Protein AF-A0A850SLR0-F1 (afdb_monomer)

Mean predicted aligned error: 10.79 Å

Nearest PDB structures (foldseek):
  5yli-assembly2_A  TM=8.114E-01  e=5.489E-19  Amphibacillus xylanus NBRC 15112
  5ylh-assembly2_B  TM=8.061E-01  e=3.651E-17  Amphibacillus xylanus NBRC 15112
  7dwa-assembly1_A  TM=7.789E-01  e=5.748E-17  Bacillus sp. N16-5
  7dv7-assembly1_A  TM=7.793E-01  e=2.814E-16  Bacillus sp. N16-5
  7dvj-assembly1_A  TM=7.516E-01  e=1.892E-16  Bacillus sp. N16-5

Sequence (450 aa):
MGKKLAVAIVAIVAIAGLVAVSKILGDMRAAQLEDENAQPAVEENAAGNDAAVSETAAIGDTVVSETKECPRPPPAAPFPPVAQVTKVADGDRVSLDVKGIEFPDVFGRLGGDDFDIDPDNPACFPAVMEHVLDGPSRVNANLVAIAPAVFYEQIRPTPKFAPWNNDLSLTDTGYYAKLVGAFKAEGFQVMHTEQVSPGFYGTPEDWAMLDTMKQDPAWWDAWFDEWEKWVVPRAALAEANDVDVFVLVSWTDSTFRPDIYPDYDTRWRDIIAKVREVYSGDVGVILSNTAQESFTFADAVDVVVIGSFSGYQLNIQADGKKVISNRNNPTLAELTEAYEITFDQSEGRFPASLPVYYAIGAVSADGQAGSEDVEVIPTIDPDFEEQALYYEALFAALEDETWVDGLIIQRMDWFDQYERSAEVYWDETRSSSPRSKPAESIMTFWYSVT

Foldseek 3Di:
DPVVVVVVVVVVVVVVVVVVVVVVVVVVVVVVVVVVVPDDDDDDDDDDDDDDDDDDDDDDDPPPDDPDQQAAFDFFDDDDADDDPDDDDDPQFAAFLFQAAEAAFQQACQVDSNQHCPVVSVNRVVSLLVLQLVLCVLLVGQAYEYEAEWEFPDPPPATAIDHPDCGSNVVPLVSVLVNLVSCVVVRHAYEYEYEYDHDPPQDPVNVVSNVVLLLAQVNLVRVLVNLLVPQQVVLLSCQVRVHQEYASYADCPSPLCCVRHVCSLVSVLVSLVSSVVRHPHFYEYEDELPCLVSDDVLVSGQAYEYEDEALPLQPADDPRHRLAPDLQDGALVSLLVSLLVSLVSVPPSHDLNRAYEYEYFHWQFGSSDDDLDLVCVVVTHGHLVVRLSNLLSNLNSCRPVNSHNYYYYYNADSHQDQDDPSPRSDRSSGGGHNRSTSNSSSSSVSNPPD

Secondary structure (DSSP, 8-state):
-HHHHHHHHHHHHHHHHHHHHHHHHHHHHHHHHHHHTTSPPP----------------------------PPPPPPPPPPPPS-------TT----SEEEEEEES--SGGG-TTS---TT-TTTHHHHHHHHHHHHHHTT-SEEEEE-EEEEEE-SSS-EEE-SSTTTTT--HHHHHHHHHHHHHTT-EEEEE-EEE--TT--HHHHHHHHHHTT-HHHHHHHHHHHHHHHHHHHHHHHHTT-SEEE--S-GGGT--TTT-TTHHHHHHHHHHHHHHH--SEEEEEEETTTGGG---GGG-SEEEEEE-TTGGGG-EETTEES-S-TTS--HHHHHHHHHHHHHHHTTSS-TTS-EEEEE---SBGGG---S-TTTGGGSPB-HHHHHHHHHHHHHHHTT-TT--EEEETT--SSS-S---TTSS--TTTSS--TTSHHHHHHHHHHH--

Solvent-accessible surface area (backbone atoms only — not comparable to full-atom values): 25172 Å² total; per-residue (Å²): 120,67,73,67,53,53,55,52,51,52,51,52,52,52,53,53,48,52,53,50,52,54,47,51,56,50,53,52,53,48,53,55,53,51,61,69,66,68,60,79,85,77,86,80,81,90,75,90,80,92,77,91,78,89,80,92,77,92,79,93,71,89,74,79,75,75,83,73,75,57,55,72,78,74,77,62,79,81,73,79,81,70,80,76,80,73,83,76,90,64,98,76,64,57,57,60,80,36,34,29,33,23,34,56,57,44,53,19,69,78,55,37,93,62,44,30,53,35,64,90,40,74,74,29,22,64,63,42,48,56,50,45,57,43,53,47,57,69,31,54,38,49,30,40,32,41,36,31,38,37,20,50,76,31,72,71,94,43,49,37,74,37,65,82,46,48,42,39,30,47,67,37,62,69,49,43,44,53,54,47,47,53,44,48,73,76,65,36,44,37,32,43,34,38,32,78,40,69,49,99,79,54,45,75,66,52,51,56,47,48,63,55,48,70,66,38,49,73,36,49,58,41,38,52,56,44,47,44,68,50,51,38,62,48,33,35,52,36,44,77,49,72,38,47,29,45,25,72,37,46,62,30,65,86,68,56,45,67,90,58,31,80,59,49,68,60,54,51,51,52,44,49,54,54,28,56,75,51,25,85,56,41,38,28,37,30,34,28,76,84,32,59,88,64,63,84,59,70,90,77,42,55,33,42,30,38,36,43,64,52,51,54,55,63,69,31,62,56,98,90,35,60,49,41,86,38,67,74,65,61,49,56,66,36,48,18,52,29,40,39,53,54,48,63,73,51,61,83,76,60,62,94,87,48,48,30,30,38,32,42,34,45,24,13,11,56,47,41,48,79,65,87,48,80,84,52,44,82,75,57,56,68,22,50,65,58,22,24,44,52,51,50,14,46,54,59,37,44,45,78,43,81,76,52,39,22,43,25,38,33,40,42,54,72,57,63,64,36,88,63,70,100,82,58,94,68,56,46,49,34,34,32,31,36,60,85,43,64,27,34,58,51,44,26,52,57,54,65,55,116

Structure (mmCIF, N/CA/C/O backbone):
data_AF-A0A850SLR0-F1
#
_entry.id   AF-A0A850SLR0-F1
#
loop_
_atom_site.group_PDB
_atom_site.id
_atom_site.type_symbol
_atom_site.label_atom_id
_atom_site.label_alt_id
_atom_site.label_comp_id
_atom_site.label_asym_id
_atom_site.label_entity_id
_atom_site.label_seq_id
_atom_site.pdbx_PDB_ins_code
_atom_site.Cartn_x
_atom_site.Cartn_y
_atom_site.Cartn_z
_atom_site.occupancy
_atom_site.B_iso_or_equiv
_atom_site.auth_seq_id
_atom_site.auth_comp_id
_atom_site.auth_asym_id
_atom_site.auth_atom_id
_atom_site.pdbx_PDB_model_num
ATOM 1 N N . MET A 1 1 ? -19.551 30.341 -34.750 1.00 50.34 1 MET A N 1
ATOM 2 C CA . MET A 1 1 ? -18.566 30.970 -33.840 1.00 50.34 1 MET A CA 1
ATOM 3 C C . MET A 1 1 ? -18.582 30.371 -32.423 1.00 50.34 1 MET A C 1
ATOM 5 O O . MET A 1 1 ? -17.516 30.268 -31.842 1.00 50.34 1 MET A O 1
ATOM 9 N N . GLY A 1 2 ? -19.718 29.879 -31.898 1.00 46.09 2 GLY A N 1
ATOM 10 C CA . GLY A 1 2 ? -19.823 29.380 -30.509 1.00 46.09 2 GLY A CA 1
ATOM 11 C C . GLY A 1 2 ? -19.025 28.117 -30.130 1.00 46.09 2 GLY A C 1
ATOM 12 O O . GLY A 1 2 ? -18.447 28.083 -29.054 1.00 46.09 2 GLY A O 1
ATOM 13 N N . LYS A 1 3 ? -18.905 27.101 -31.003 1.00 39.66 3 LYS A N 1
ATOM 14 C CA . LYS A 1 3 ? -18.194 25.848 -30.647 1.00 39.66 3 LYS A CA 1
ATOM 15 C C . LYS A 1 3 ? -16.677 26.009 -30.466 1.00 39.66 3 LYS A C 1
ATOM 17 O O . LYS A 1 3 ? -16.097 25.344 -29.623 1.00 39.66 3 LYS A O 1
ATOM 22 N N . LYS A 1 4 ? -16.036 26.913 -31.218 1.00 42.84 4 LYS A N 1
ATOM 23 C CA . LYS A 1 4 ? -14.588 27.170 -31.085 1.00 42.84 4 LYS A CA 1
ATOM 24 C C . LYS A 1 4 ? -14.244 27.965 -29.820 1.00 42.84 4 LYS A C 1
ATOM 26 O O . LYS A 1 4 ? -13.156 27.800 -29.291 1.00 42.84 4 LYS A O 1
ATOM 31 N N . LEU A 1 5 ? -15.175 28.787 -29.331 1.00 38.34 5 LEU A N 1
ATOM 32 C CA . LEU A 1 5 ? -14.997 29.547 -28.094 1.00 38.34 5 LEU A CA 1
ATOM 33 C C . LEU A 1 5 ? -15.166 28.652 -26.856 1.00 38.34 5 LEU A C 1
ATOM 35 O O . LEU A 1 5 ? -14.399 28.782 -25.914 1.00 38.34 5 LEU A O 1
ATOM 39 N N . ALA A 1 6 ? -16.101 27.696 -26.890 1.00 32.50 6 ALA A N 1
ATOM 40 C CA . ALA A 1 6 ? -16.288 26.730 -25.805 1.00 32.50 6 ALA A CA 1
ATOM 41 C C . ALA A 1 6 ? -15.062 25.816 -25.611 1.00 32.50 6 ALA A C 1
ATOM 43 O O . ALA A 1 6 ? -14.612 25.638 -24.487 1.00 32.50 6 ALA A O 1
ATOM 44 N N . VAL A 1 7 ? -14.464 25.316 -26.702 1.00 44.19 7 VAL A N 1
ATOM 45 C CA . VAL A 1 7 ? -13.234 24.499 -26.632 1.00 44.19 7 VAL A CA 1
ATOM 46 C C . VAL A 1 7 ? -12.045 25.311 -26.107 1.00 44.19 7 VAL A C 1
ATOM 48 O O . VAL A 1 7 ? -11.261 24.804 -25.313 1.00 44.19 7 VAL A O 1
ATOM 51 N N . ALA A 1 8 ? -11.932 26.588 -26.490 1.00 37.72 8 ALA A N 1
ATOM 52 C CA . ALA A 1 8 ? -10.875 27.462 -25.985 1.00 37.72 8 ALA A CA 1
ATOM 53 C C . ALA A 1 8 ? -11.025 27.763 -24.483 1.00 37.72 8 ALA A C 1
ATOM 55 O O . ALA A 1 8 ? -10.027 27.808 -23.775 1.00 37.72 8 ALA A O 1
ATOM 56 N N . ILE A 1 9 ? -12.254 27.930 -23.984 1.00 33.34 9 ILE A N 1
ATOM 57 C CA . ILE A 1 9 ? -12.509 28.172 -22.556 1.00 33.34 9 ILE A CA 1
ATOM 58 C C . ILE A 1 9 ? -12.202 26.920 -21.725 1.00 33.34 9 ILE A C 1
ATOM 60 O O . ILE A 1 9 ? -11.539 27.040 -20.702 1.00 33.34 9 ILE A O 1
ATOM 64 N N . VAL A 1 10 ? -12.596 25.726 -22.185 1.00 36.09 10 VAL A N 1
ATOM 65 C CA . VAL A 1 10 ? -12.273 24.461 -21.495 1.00 36.09 10 VAL A CA 1
ATOM 66 C C . VAL A 1 10 ? -10.759 24.229 -21.442 1.00 36.09 10 VAL A C 1
ATOM 68 O O . VAL A 1 10 ? -10.236 23.890 -20.387 1.00 36.09 10 VAL A O 1
ATOM 71 N N . ALA A 1 11 ? -10.035 24.502 -22.532 1.00 35.28 11 ALA A N 1
ATOM 72 C CA . ALA A 1 11 ? -8.576 24.389 -22.552 1.00 35.28 11 ALA A CA 1
ATOM 73 C C . ALA A 1 11 ? -7.887 25.394 -21.608 1.00 35.28 11 ALA A C 1
ATOM 75 O O . ALA A 1 11 ? -6.919 25.045 -20.943 1.00 35.28 11 ALA A O 1
ATOM 76 N N . ILE A 1 12 ? -8.391 26.630 -21.508 1.00 35.09 12 ILE A N 1
ATOM 77 C CA . ILE A 1 12 ? -7.842 27.646 -20.593 1.00 35.09 12 ILE A CA 1
ATOM 78 C C . ILE A 1 12 ? -8.094 27.268 -19.127 1.00 35.09 12 ILE A C 1
ATOM 80 O O . ILE A 1 12 ? -7.205 27.456 -18.301 1.00 35.09 12 ILE A O 1
ATOM 84 N N . VAL A 1 13 ? -9.267 26.712 -18.805 1.00 33.44 13 VAL A N 1
ATOM 85 C CA . VAL A 1 13 ? -9.584 26.236 -17.447 1.00 33.44 13 VAL A CA 1
ATOM 86 C C . VAL A 1 13 ? -8.719 25.027 -17.074 1.00 33.44 13 VAL A C 1
ATOM 88 O O . VAL A 1 13 ? -8.171 25.008 -15.978 1.00 33.44 13 VAL A O 1
ATOM 91 N N . ALA A 1 14 ? -8.506 24.082 -17.997 1.00 35.19 14 ALA A N 1
ATOM 92 C CA . ALA A 1 14 ? -7.626 22.933 -17.774 1.00 35.19 14 ALA A CA 1
ATOM 93 C C . ALA A 1 14 ? -6.159 23.350 -17.552 1.00 35.19 14 ALA A C 1
ATOM 95 O O . ALA A 1 14 ? -5.515 22.880 -16.620 1.00 35.19 14 ALA A O 1
ATOM 96 N N . ILE A 1 15 ? -5.644 24.294 -18.350 1.00 38.22 15 ILE A N 1
ATOM 97 C CA . ILE A 1 15 ? -4.280 24.824 -18.184 1.00 38.22 15 ILE A CA 1
ATOM 98 C C . ILE A 1 15 ? -4.143 25.588 -16.858 1.00 38.22 15 ILE A C 1
ATOM 100 O O . ILE A 1 15 ? -3.128 25.458 -16.180 1.00 38.22 15 ILE A O 1
ATOM 104 N N . ALA A 1 16 ? -5.155 26.365 -16.458 1.00 33.81 16 ALA A N 1
ATOM 105 C CA . ALA A 1 16 ? -5.143 27.067 -15.176 1.00 33.81 16 ALA A CA 1
ATOM 106 C C . ALA A 1 16 ? -5.183 26.099 -13.977 1.00 33.81 16 ALA A C 1
ATOM 108 O O . ALA A 1 16 ? -4.490 26.345 -12.991 1.00 33.81 16 ALA A O 1
ATOM 109 N N . GLY A 1 17 ? -5.930 24.993 -14.085 1.00 36.44 17 GLY A N 1
ATOM 110 C CA . GLY A 1 17 ? -5.936 23.907 -13.098 1.00 36.44 17 GLY A CA 1
ATOM 111 C C . GLY A 1 17 ? -4.571 23.225 -12.972 1.00 36.44 17 GLY A C 1
ATOM 112 O O . GLY A 1 17 ? -4.029 23.148 -11.875 1.00 36.44 17 GLY A O 1
ATOM 113 N N . LEU A 1 18 ? -3.951 22.853 -14.096 1.00 36.91 18 LEU A N 1
ATOM 114 C CA . LEU A 1 18 ? -2.609 22.248 -14.136 1.00 36.91 18 LEU A CA 1
ATOM 115 C C . LEU A 1 18 ? -1.522 23.149 -13.526 1.00 36.91 18 LEU A C 1
ATOM 117 O O . LEU A 1 18 ? -0.644 22.670 -12.811 1.00 36.91 18 LEU A O 1
ATOM 121 N N . VAL A 1 19 ? -1.589 24.465 -13.756 1.00 38.44 19 VAL A N 1
ATOM 122 C CA . VAL A 1 19 ? -0.656 25.431 -13.146 1.00 38.44 19 VAL A CA 1
ATOM 123 C C . VAL A 1 19 ? -0.883 25.558 -11.635 1.00 38.44 19 VAL A C 1
ATOM 125 O O . VAL A 1 19 ? 0.084 25.716 -10.891 1.00 38.44 19 VAL A O 1
ATOM 128 N N . ALA A 1 20 ? -2.130 25.471 -11.163 1.00 37.38 20 ALA A N 1
ATOM 129 C CA . ALA A 1 20 ? -2.441 25.499 -9.735 1.00 37.38 20 ALA A CA 1
ATOM 130 C C . ALA A 1 20 ? -1.949 24.230 -9.017 1.00 37.38 20 ALA A C 1
ATOM 132 O O . ALA A 1 20 ? -1.309 24.346 -7.976 1.00 37.38 20 ALA A O 1
ATOM 133 N N . VAL A 1 21 ? -2.154 23.048 -9.608 1.00 39.19 21 VAL A N 1
ATOM 134 C CA . VAL A 1 21 ? -1.664 21.764 -9.073 1.00 39.19 21 VAL A CA 1
ATOM 135 C C . VAL A 1 21 ? -0.134 21.719 -9.061 1.00 39.19 21 VAL A C 1
ATOM 137 O O . VAL A 1 21 ? 0.463 21.407 -8.035 1.00 39.19 21 VAL A O 1
ATOM 140 N N . SER A 1 22 ? 0.525 22.131 -10.151 1.00 40.56 22 SER A N 1
ATOM 141 C CA . SER A 1 22 ? 1.993 22.215 -10.209 1.00 40.56 22 SER A CA 1
ATOM 142 C C . SER A 1 22 ? 2.567 23.168 -9.155 1.00 40.56 22 SER A C 1
ATOM 144 O O . SER A 1 22 ? 3.625 22.889 -8.592 1.00 40.56 22 SER A O 1
ATOM 146 N N . LYS A 1 23 ? 1.867 24.270 -8.856 1.00 43.25 23 LYS A N 1
ATOM 147 C CA . LYS A 1 23 ? 2.263 25.197 -7.795 1.00 43.25 23 LYS A CA 1
ATOM 148 C C . LYS A 1 23 ? 2.086 24.586 -6.403 1.00 43.25 23 LYS A C 1
ATOM 150 O O . LYS A 1 23 ? 2.997 24.712 -5.600 1.00 43.25 23 LYS A O 1
ATOM 155 N N . ILE A 1 24 ? 0.974 23.899 -6.137 1.00 44.03 24 ILE A N 1
ATOM 156 C CA . ILE A 1 24 ? 0.732 23.218 -4.854 1.00 44.03 24 ILE A CA 1
ATOM 157 C C . ILE A 1 24 ? 1.795 22.141 -4.606 1.00 44.03 24 ILE A C 1
ATOM 159 O O . ILE A 1 24 ? 2.380 22.107 -3.530 1.00 44.03 24 ILE A O 1
ATOM 163 N N . LEU A 1 25 ? 2.120 21.327 -5.615 1.00 40.69 25 LEU A N 1
ATOM 164 C CA . LEU A 1 25 ? 3.187 20.323 -5.522 1.00 40.69 25 LEU A CA 1
ATOM 165 C C . LEU A 1 25 ? 4.572 20.962 -5.316 1.00 40.69 25 LEU A C 1
ATOM 167 O O . LEU A 1 25 ? 5.390 20.443 -4.558 1.00 40.69 25 LEU A O 1
ATOM 171 N N . GLY A 1 26 ? 4.831 22.109 -5.954 1.00 48.78 26 GLY A N 1
ATOM 172 C CA . GLY A 1 26 ? 6.043 22.899 -5.729 1.00 48.78 26 GLY A CA 1
ATOM 173 C C . GLY A 1 26 ? 6.134 23.462 -4.308 1.00 48.78 26 GLY A C 1
ATOM 174 O O . GLY A 1 26 ? 7.194 23.379 -3.695 1.00 48.78 26 GLY A O 1
ATOM 175 N N . ASP A 1 27 ? 5.025 23.975 -3.772 1.00 45.03 27 ASP A N 1
ATOM 176 C CA . ASP A 1 27 ? 4.935 24.527 -2.417 1.00 45.03 27 ASP A CA 1
ATOM 177 C C . ASP A 1 27 ? 5.043 23.409 -1.353 1.00 45.03 27 ASP A C 1
ATOM 179 O O . ASP A 1 27 ? 5.702 23.600 -0.334 1.00 45.03 27 ASP A O 1
ATOM 183 N N . MET A 1 28 ? 4.487 22.215 -1.608 1.00 42.91 28 MET A N 1
ATOM 184 C CA . MET A 1 28 ? 4.652 21.026 -0.753 1.00 42.91 28 MET A CA 1
ATOM 185 C C . MET A 1 28 ? 6.106 20.539 -0.724 1.00 42.91 28 MET A C 1
ATOM 187 O O . MET A 1 28 ? 6.648 20.291 0.350 1.00 42.91 28 MET A O 1
ATOM 191 N N . ARG A 1 29 ? 6.770 20.468 -1.886 1.00 43.47 29 ARG A N 1
ATOM 192 C CA . ARG A 1 29 ? 8.191 20.089 -1.977 1.00 43.47 29 ARG A CA 1
ATOM 193 C C . ARG A 1 29 ? 9.101 21.139 -1.334 1.00 43.47 29 ARG A C 1
ATOM 195 O O . ARG A 1 29 ? 10.090 20.783 -0.708 1.00 43.47 29 ARG A O 1
ATOM 202 N N . ALA A 1 30 ? 8.766 22.424 -1.456 1.00 40.19 30 ALA A N 1
ATOM 203 C CA . ALA A 1 30 ? 9.488 23.501 -0.781 1.00 40.19 30 ALA A CA 1
ATOM 204 C C . ALA A 1 30 ? 9.330 23.429 0.745 1.00 40.19 30 ALA A C 1
ATOM 206 O O . ALA A 1 30 ? 10.318 23.589 1.450 1.00 40.19 30 ALA A O 1
ATOM 207 N N . ALA A 1 31 ? 8.130 23.123 1.250 1.00 42.03 31 ALA A N 1
ATOM 208 C CA . ALA A 1 31 ? 7.896 22.931 2.681 1.00 42.03 31 ALA A CA 1
ATOM 209 C C . ALA A 1 31 ? 8.669 21.725 3.243 1.00 42.03 31 ALA A C 1
ATOM 211 O O . ALA A 1 31 ? 9.218 21.810 4.337 1.00 42.03 31 ALA A O 1
ATOM 212 N N . GLN A 1 32 ? 8.772 20.638 2.474 1.00 40.56 32 GLN A N 1
ATOM 213 C CA . GLN A 1 32 ? 9.564 19.460 2.838 1.00 40.56 32 GLN A CA 1
ATOM 214 C C . GLN A 1 32 ? 11.074 19.779 2.888 1.00 40.56 32 GLN A C 1
ATOM 216 O O . GLN A 1 32 ? 11.753 19.416 3.841 1.00 40.56 32 GLN A O 1
ATOM 221 N N . LEU A 1 33 ? 11.583 20.549 1.918 1.00 38.81 33 LEU A N 1
ATOM 222 C CA . LEU A 1 33 ? 12.983 21.000 1.882 1.00 38.81 33 LEU A CA 1
ATOM 223 C C . LEU A 1 33 ? 13.314 22.067 2.945 1.00 38.81 33 LEU A C 1
ATOM 225 O O . LEU A 1 33 ? 14.466 22.183 3.366 1.00 38.81 33 LEU A O 1
ATOM 229 N N . GLU A 1 34 ? 12.352 22.897 3.357 1.00 40.66 34 GLU A N 1
ATOM 230 C CA . GLU A 1 34 ? 12.546 23.873 4.440 1.00 40.66 34 GLU A CA 1
ATOM 231 C C . GLU A 1 34 ? 12.671 23.191 5.812 1.00 40.66 34 GLU A C 1
ATOM 233 O O . GLU A 1 34 ? 13.463 23.659 6.632 1.00 40.66 34 GLU A O 1
ATOM 238 N N . ASP A 1 35 ? 11.977 22.069 6.035 1.00 43.31 35 ASP A N 1
ATOM 239 C CA . ASP A 1 35 ? 12.108 21.254 7.255 1.00 43.31 35 ASP A CA 1
ATOM 240 C C . ASP A 1 35 ? 13.481 20.550 7.313 1.00 43.31 35 ASP A C 1
ATOM 242 O O . ASP A 1 35 ? 14.140 20.550 8.353 1.00 43.31 35 ASP A O 1
ATOM 246 N N . GLU A 1 36 ? 13.989 20.062 6.173 1.00 40.12 36 GLU A N 1
ATOM 247 C CA . GLU A 1 36 ? 15.339 19.474 6.066 1.00 40.12 36 GLU A CA 1
ATOM 248 C C . GLU A 1 36 ? 16.463 20.497 6.334 1.00 40.12 36 GLU A C 1
ATOM 250 O O . GLU A 1 36 ? 17.493 20.169 6.921 1.00 40.12 36 GLU A O 1
ATOM 255 N N . ASN A 1 37 ? 16.271 21.767 5.955 1.00 38.66 37 ASN A N 1
ATOM 256 C CA . ASN A 1 37 ? 17.276 22.825 6.136 1.00 38.66 37 ASN A CA 1
ATOM 257 C C . ASN A 1 37 ? 17.215 23.534 7.504 1.00 38.66 37 ASN A C 1
ATOM 259 O O . ASN A 1 37 ? 18.079 24.366 7.797 1.00 38.66 37 ASN A O 1
ATOM 263 N N . ALA A 1 38 ? 16.216 23.246 8.344 1.00 37.06 38 ALA A N 1
ATOM 264 C CA . ALA A 1 38 ? 16.070 23.851 9.671 1.00 37.06 38 ALA A CA 1
ATOM 265 C C . ALA A 1 38 ? 16.933 23.175 10.760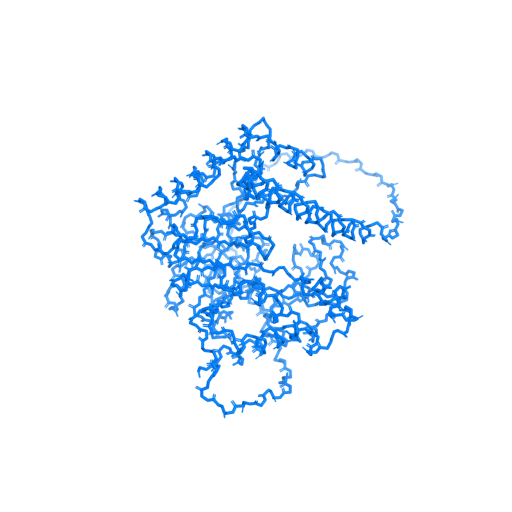 1.00 37.06 38 ALA A C 1
ATOM 267 O O . ALA A 1 38 ? 16.971 23.653 11.900 1.00 37.06 38 ALA A O 1
ATOM 268 N N . GLN A 1 39 ? 17.659 22.101 10.432 1.00 41.00 39 GLN A N 1
ATOM 269 C CA . GLN A 1 39 ? 18.542 21.409 11.371 1.00 41.00 39 GLN A CA 1
ATOM 270 C C . GLN A 1 39 ? 19.891 22.141 11.562 1.00 41.00 39 GLN A C 1
ATOM 272 O O . GLN A 1 39 ? 20.477 22.652 10.604 1.00 41.00 39 GLN A O 1
ATOM 277 N N . PRO A 1 40 ? 20.426 22.224 12.798 1.00 33.97 40 PRO A N 1
ATOM 278 C CA . PRO A 1 40 ? 21.722 22.845 13.045 1.00 33.97 40 PRO A CA 1
ATOM 279 C C . PRO A 1 40 ? 22.860 21.985 12.480 1.00 33.97 40 PRO A C 1
ATOM 281 O O . PRO A 1 40 ? 22.953 20.796 12.769 1.00 33.97 40 PRO A O 1
ATOM 284 N N . ALA A 1 41 ? 23.761 22.613 11.720 1.00 33.62 41 ALA A N 1
ATOM 285 C CA . ALA A 1 41 ? 24.962 21.975 11.189 1.00 33.62 41 ALA A CA 1
ATOM 286 C C . ALA A 1 41 ? 25.797 21.337 12.316 1.00 33.62 41 ALA A C 1
ATOM 288 O O . ALA A 1 41 ? 26.300 22.035 13.201 1.00 33.62 41 ALA A O 1
ATOM 289 N N . VAL A 1 42 ? 25.955 20.015 12.266 1.00 36.47 42 VAL A N 1
ATOM 290 C CA . VAL A 1 42 ? 26.867 19.268 13.135 1.00 36.47 42 VAL A CA 1
ATOM 291 C C . VAL A 1 42 ? 28.288 19.452 12.595 1.00 36.47 42 VAL A C 1
ATOM 293 O O . VAL A 1 42 ? 28.580 19.113 11.451 1.00 36.47 42 VAL A O 1
ATOM 296 N N . GLU A 1 43 ? 29.176 20.040 13.403 1.00 32.47 43 GLU A N 1
ATOM 297 C CA . GLU A 1 43 ? 30.603 20.171 13.080 1.00 32.47 43 GLU A CA 1
ATOM 298 C C . GLU A 1 43 ? 31.268 18.786 13.030 1.00 32.47 43 GLU A C 1
ATOM 300 O O . GLU A 1 43 ? 31.443 18.110 14.047 1.00 32.47 43 GLU A O 1
ATOM 305 N N . GLU A 1 44 ? 31.663 18.383 11.826 1.00 34.56 44 GLU A N 1
ATOM 306 C CA . GLU A 1 44 ? 32.363 17.136 11.535 1.00 34.56 44 GLU A CA 1
ATOM 307 C C . GLU A 1 44 ? 33.821 17.199 12.041 1.00 34.56 44 GLU A C 1
ATOM 309 O O . GLU A 1 44 ? 34.655 17.968 11.551 1.00 34.56 44 GLU A O 1
ATOM 314 N N . ASN A 1 45 ? 34.153 16.388 13.051 1.00 33.06 45 ASN A N 1
ATOM 315 C CA . ASN A 1 45 ? 35.524 16.232 13.539 1.00 33.06 45 ASN A CA 1
ATOM 316 C C . ASN A 1 45 ? 36.283 15.213 12.679 1.00 33.06 45 ASN A C 1
ATOM 318 O O . ASN A 1 45 ? 36.144 14.003 12.844 1.00 33.06 45 ASN A O 1
ATOM 322 N N . ALA A 1 46 ? 37.155 15.715 11.806 1.00 32.06 46 ALA A N 1
ATOM 323 C CA . ALA A 1 46 ? 38.094 14.907 11.041 1.00 32.06 46 ALA A CA 1
ATOM 324 C C . ALA A 1 46 ? 39.240 14.375 11.927 1.00 32.06 46 ALA A C 1
ATOM 326 O O . ALA A 1 46 ? 40.144 15.118 12.318 1.00 32.06 46 ALA A O 1
ATOM 327 N N . ALA A 1 47 ? 39.259 13.066 12.176 1.00 31.38 47 ALA A N 1
ATOM 328 C CA . ALA A 1 47 ? 40.457 12.341 12.592 1.00 31.38 47 ALA A CA 1
ATOM 329 C C . ALA A 1 47 ? 40.522 11.005 11.841 1.00 31.38 47 ALA A C 1
ATOM 331 O O . ALA A 1 47 ? 39.746 10.089 12.093 1.00 31.38 47 ALA A O 1
ATOM 332 N N . GLY A 1 48 ? 41.441 10.934 10.877 1.00 31.25 48 GLY A N 1
ATOM 333 C CA . GLY A 1 48 ? 41.643 9.770 10.025 1.00 31.25 48 GLY A CA 1
ATOM 334 C C . GLY A 1 48 ? 42.251 8.572 10.750 1.00 31.25 48 GLY A C 1
ATOM 335 O O . GLY A 1 48 ? 42.943 8.711 11.758 1.00 31.25 48 GLY A O 1
ATOM 336 N N . ASN A 1 49 ? 42.045 7.394 10.165 1.00 31.36 49 ASN A N 1
ATOM 337 C CA . ASN A 1 49 ? 42.892 6.236 10.403 1.00 31.36 49 ASN A CA 1
ATOM 338 C C . ASN A 1 49 ? 42.968 5.375 9.138 1.00 31.36 49 ASN A C 1
ATOM 340 O O . ASN A 1 49 ? 42.027 4.672 8.779 1.00 31.36 49 ASN A O 1
ATOM 344 N N . ASP A 1 50 ? 44.128 5.444 8.488 1.00 33.47 50 ASP A N 1
ATOM 345 C CA . ASP A 1 50 ? 44.616 4.452 7.537 1.00 33.47 50 ASP A CA 1
ATOM 346 C C . ASP A 1 50 ? 45.021 3.181 8.295 1.00 33.47 50 ASP A C 1
ATOM 348 O O . ASP A 1 50 ? 45.894 3.233 9.165 1.00 33.47 50 ASP A O 1
ATOM 352 N N . ALA A 1 51 ? 44.480 2.026 7.909 1.00 30.84 51 ALA A N 1
ATOM 353 C CA . ALA A 1 51 ? 45.170 0.747 8.067 1.00 30.84 51 ALA A CA 1
ATOM 354 C C . ALA A 1 51 ? 44.595 -0.305 7.109 1.00 30.84 51 ALA A C 1
ATOM 356 O O . ALA A 1 51 ? 43.563 -0.921 7.359 1.00 30.84 51 ALA A O 1
ATOM 357 N N . ALA A 1 52 ? 45.317 -0.538 6.015 1.00 34.34 52 ALA A N 1
ATOM 358 C CA . ALA A 1 52 ? 45.177 -1.732 5.197 1.00 34.34 52 ALA A CA 1
ATOM 359 C C . ALA A 1 52 ? 45.697 -2.959 5.964 1.00 34.34 52 ALA A C 1
ATOM 361 O O . ALA A 1 52 ? 46.828 -2.940 6.452 1.00 34.34 52 ALA A O 1
ATOM 362 N N . VAL A 1 53 ? 44.924 -4.047 5.993 1.00 31.36 53 VAL A N 1
ATOM 363 C CA . VAL A 1 53 ? 45.437 -5.385 6.315 1.00 31.36 53 VAL A CA 1
ATOM 364 C C . VAL A 1 53 ? 44.837 -6.392 5.341 1.00 31.36 53 VAL A C 1
ATOM 366 O O . VAL A 1 53 ? 43.642 -6.665 5.343 1.00 31.36 53 VAL A O 1
ATOM 369 N N . SER A 1 54 ? 45.705 -6.938 4.493 1.00 35.41 54 SER A N 1
ATOM 370 C CA . SER A 1 54 ? 45.485 -8.187 3.777 1.00 35.41 54 SER A CA 1
ATOM 371 C C . SER A 1 54 ? 45.836 -9.351 4.698 1.00 35.41 54 SER A C 1
ATOM 373 O O . SER A 1 54 ? 46.955 -9.368 5.207 1.00 35.41 54 SER A O 1
ATOM 375 N N . GLU A 1 55 ? 44.984 -10.366 4.816 1.00 31.67 55 GLU A N 1
ATOM 376 C CA . GLU A 1 55 ? 45.468 -11.724 5.079 1.00 31.67 55 GLU A CA 1
ATOM 377 C C . GLU A 1 55 ? 44.444 -12.785 4.656 1.00 31.67 55 GLU A C 1
ATOM 379 O O . GLU A 1 55 ? 43.348 -12.906 5.191 1.00 31.67 55 GLU A O 1
ATOM 384 N N . THR A 1 56 ? 44.833 -13.565 3.651 1.00 38.09 56 THR A N 1
ATOM 385 C CA . THR A 1 56 ? 44.264 -14.867 3.308 1.00 38.09 56 THR A CA 1
ATOM 386 C C . THR A 1 56 ? 44.742 -15.911 4.313 1.00 38.09 56 THR A C 1
ATOM 388 O O . THR A 1 56 ? 45.940 -16.195 4.361 1.00 38.09 56 THR A O 1
ATOM 391 N N . ALA A 1 57 ? 43.820 -16.562 5.021 1.00 31.17 57 ALA A N 1
ATOM 392 C CA . ALA A 1 57 ? 44.083 -17.827 5.699 1.00 31.17 57 ALA A CA 1
ATOM 393 C C . ALA A 1 57 ? 42.889 -18.774 5.529 1.00 31.17 57 ALA A C 1
ATOM 395 O O . ALA A 1 57 ? 41.755 -18.453 5.872 1.00 31.17 57 ALA A O 1
ATOM 396 N N . ALA A 1 58 ? 43.167 -19.948 4.964 1.00 40.69 58 ALA A N 1
ATOM 397 C CA . ALA A 1 58 ? 42.242 -21.065 4.889 1.00 40.69 58 ALA A CA 1
ATOM 398 C C . ALA A 1 58 ? 42.107 -21.714 6.273 1.00 40.69 58 ALA A C 1
ATOM 400 O O . ALA A 1 58 ? 43.118 -22.056 6.888 1.00 40.69 58 ALA A O 1
ATOM 401 N N . ILE A 1 59 ? 40.872 -21.934 6.726 1.00 34.16 59 ILE A N 1
ATOM 402 C CA . ILE A 1 59 ? 40.566 -22.744 7.907 1.00 34.16 59 ILE A CA 1
ATOM 403 C C . ILE A 1 59 ? 39.546 -23.796 7.482 1.00 34.16 59 ILE A C 1
ATOM 405 O O . ILE A 1 59 ? 38.398 -23.492 7.172 1.00 34.16 59 ILE A O 1
ATOM 409 N N . GLY A 1 60 ? 40.008 -25.042 7.425 1.00 42.50 60 GLY A N 1
ATOM 410 C CA . GLY A 1 60 ? 39.148 -26.209 7.470 1.00 42.50 60 GLY A CA 1
ATOM 411 C C . GLY A 1 60 ? 39.070 -26.662 8.916 1.00 42.50 60 GLY A C 1
ATOM 412 O O . GLY A 1 60 ? 40.006 -27.294 9.387 1.00 42.50 60 GLY A O 1
ATOM 413 N N . ASP A 1 61 ? 37.966 -26.345 9.582 1.00 34.34 61 ASP A N 1
ATOM 414 C CA . ASP A 1 61 ? 37.554 -26.976 10.828 1.00 34.34 61 ASP A CA 1
ATOM 415 C C . ASP A 1 61 ? 36.044 -27.199 10.764 1.00 34.34 61 ASP A C 1
ATOM 417 O O . ASP A 1 61 ? 35.258 -26.302 10.462 1.00 34.34 61 ASP A O 1
ATOM 421 N N . THR A 1 62 ? 35.642 -28.449 10.980 1.00 45.38 62 THR A N 1
ATOM 422 C CA . THR A 1 62 ? 34.239 -28.853 11.053 1.00 45.38 62 THR A CA 1
ATOM 423 C C . THR A 1 62 ? 33.700 -28.382 12.397 1.00 45.38 62 THR A C 1
ATOM 425 O O . THR A 1 62 ? 33.831 -29.075 13.404 1.00 45.38 62 THR A O 1
ATOM 428 N N . VAL A 1 63 ? 33.144 -27.172 12.421 1.00 37.53 63 VAL A N 1
ATOM 429 C CA . VAL A 1 63 ? 32.392 -26.668 13.569 1.00 37.53 63 VAL A CA 1
ATOM 430 C C . VAL A 1 63 ? 31.130 -27.515 13.684 1.00 37.53 63 VAL A C 1
ATOM 432 O O . VAL A 1 63 ? 30.283 -27.526 12.793 1.00 37.53 63 VAL A O 1
ATOM 435 N N . VAL A 1 64 ? 31.027 -28.269 14.774 1.00 38.12 64 VAL A N 1
ATOM 436 C CA . VAL A 1 64 ? 29.758 -28.849 15.205 1.00 38.12 64 VAL A CA 1
ATOM 437 C C . VAL A 1 64 ? 28.887 -27.660 15.592 1.00 38.12 64 VAL A C 1
ATOM 439 O O . VAL A 1 64 ? 29.145 -27.024 16.609 1.00 38.12 64 VAL A O 1
ATOM 442 N N . SER A 1 65 ? 27.932 -27.304 14.734 1.00 43.22 65 SER A N 1
ATOM 443 C CA . SER A 1 65 ? 26.995 -26.215 14.989 1.00 43.22 65 SER A CA 1
ATOM 444 C C . SER A 1 65 ? 26.184 -26.559 16.235 1.00 43.22 65 SER A C 1
ATOM 446 O O . SER A 1 65 ? 25.367 -27.485 16.210 1.00 43.22 65 SER A O 1
ATOM 448 N N . GLU A 1 66 ? 26.417 -25.841 17.331 1.00 52.50 66 GLU A N 1
ATOM 449 C CA . GLU A 1 66 ? 25.435 -25.771 18.406 1.00 52.50 66 GLU A CA 1
ATOM 450 C C . GLU A 1 66 ? 24.120 -25.301 17.778 1.00 52.50 66 GLU A C 1
ATOM 452 O O . GLU A 1 66 ? 24.094 -24.330 17.021 1.00 52.50 66 GLU A O 1
ATOM 457 N N . THR A 1 67 ? 23.036 -26.039 18.012 1.00 53.47 67 THR A N 1
ATOM 458 C CA . THR A 1 67 ? 21.697 -25.620 17.599 1.00 53.47 67 THR A CA 1
ATOM 459 C C . THR A 1 67 ? 21.362 -24.355 18.377 1.00 53.47 67 THR A C 1
ATOM 461 O O . THR A 1 67 ? 20.960 -24.443 19.537 1.00 53.47 67 THR A O 1
ATOM 464 N N . LYS A 1 68 ? 21.599 -23.189 17.767 1.00 62.53 68 LYS A N 1
ATOM 465 C CA . LYS A 1 68 ? 21.190 -21.889 18.296 1.00 62.53 68 LYS A CA 1
ATOM 466 C C . LYS A 1 68 ? 19.665 -21.940 18.426 1.00 62.53 68 LYS A C 1
ATOM 468 O O . LYS A 1 68 ? 18.968 -22.113 17.428 1.00 62.53 68 LYS A O 1
ATOM 473 N N . GLU A 1 69 ? 19.159 -21.939 19.659 1.00 67.94 69 GLU A N 1
ATOM 474 C CA . GLU A 1 69 ? 17.721 -21.813 19.900 1.00 67.94 69 GLU A CA 1
ATOM 475 C C . GLU A 1 69 ? 17.259 -20.503 19.269 1.00 67.94 69 GLU A C 1
ATOM 477 O O . GLU A 1 69 ? 17.922 -19.483 19.457 1.00 67.94 69 GLU A O 1
ATOM 482 N N . CYS A 1 70 ? 16.157 -20.532 18.515 1.00 65.75 70 CYS A N 1
ATOM 483 C CA . CYS A 1 70 ? 15.612 -19.302 17.962 1.00 65.75 70 CYS A CA 1
ATOM 484 C C . CYS A 1 70 ? 15.086 -18.449 19.123 1.00 65.75 70 CYS A C 1
ATOM 486 O O . CYS A 1 70 ? 14.160 -18.896 19.818 1.00 65.75 70 CYS A O 1
ATOM 488 N N . PRO A 1 71 ? 15.676 -17.278 19.400 1.00 63.16 71 PRO A N 1
ATOM 489 C CA . PRO A 1 71 ? 15.207 -16.441 20.485 1.00 63.16 71 PRO A CA 1
ATOM 490 C C . PRO A 1 71 ? 13.790 -15.981 20.153 1.00 63.16 71 PRO A C 1
ATOM 492 O O . PRO A 1 71 ? 13.519 -15.407 19.105 1.00 63.16 71 PRO A O 1
ATOM 495 N N . ARG A 1 72 ? 12.850 -16.287 21.046 1.00 60.81 72 ARG A N 1
ATOM 496 C CA . ARG A 1 72 ? 11.489 -15.773 20.911 1.00 60.81 72 ARG A CA 1
ATOM 497 C C . ARG A 1 72 ? 11.482 -14.314 21.352 1.00 60.81 72 ARG A C 1
ATOM 499 O O . ARG A 1 72 ? 12.051 -14.032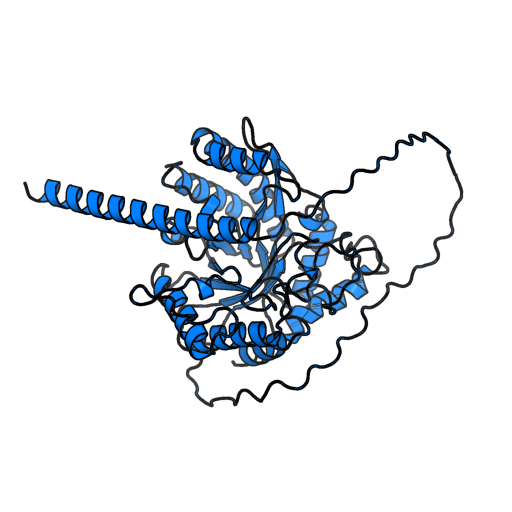 22.415 1.00 60.81 72 ARG A O 1
ATOM 506 N N . PRO A 1 73 ? 10.802 -13.416 20.624 1.00 54.69 73 PRO A N 1
ATOM 507 C CA . PRO A 1 73 ? 10.517 -12.092 21.145 1.00 54.69 73 PRO A CA 1
ATOM 508 C C . PRO A 1 73 ? 9.836 -12.235 22.515 1.00 54.69 73 PRO A C 1
ATOM 510 O O . PRO A 1 73 ? 8.930 -13.065 22.668 1.00 54.69 73 PRO A O 1
ATOM 513 N N . PRO A 1 74 ? 10.266 -11.488 23.543 1.00 55.81 74 PRO A N 1
ATOM 514 C CA . PRO A 1 74 ? 9.481 -11.348 24.757 1.00 55.81 74 PRO A CA 1
ATOM 515 C C . PRO A 1 74 ? 8.049 -10.924 24.398 1.00 55.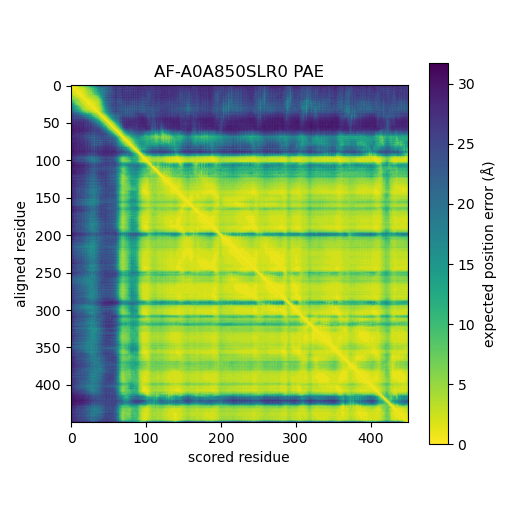81 74 PRO A C 1
ATOM 517 O O . PRO A 1 74 ? 7.903 -10.019 23.574 1.00 55.81 74 PRO A O 1
ATOM 520 N N . PRO A 1 75 ? 7.018 -11.541 25.003 1.00 55.78 75 PRO A N 1
ATOM 521 C CA . PRO A 1 75 ? 5.632 -11.182 24.725 1.00 55.78 75 PRO A CA 1
ATOM 522 C C . PRO A 1 75 ? 5.400 -9.705 25.044 1.00 55.78 75 PRO A C 1
ATOM 524 O O . PRO A 1 75 ? 5.896 -9.220 26.070 1.00 55.78 75 PRO A O 1
ATOM 527 N N . ALA A 1 76 ? 4.640 -9.005 24.199 1.00 52.44 76 ALA A N 1
ATOM 528 C CA . ALA A 1 76 ? 4.268 -7.622 24.461 1.00 52.44 76 ALA A CA 1
ATOM 529 C C . ALA A 1 76 ? 3.633 -7.464 25.852 1.00 52.44 76 ALA A C 1
ATOM 531 O O . ALA A 1 76 ? 2.820 -8.279 26.308 1.00 52.44 76 ALA A O 1
ATOM 532 N N . ALA A 1 77 ? 4.005 -6.386 26.544 1.00 56.00 77 ALA A N 1
ATOM 533 C CA . ALA A 1 77 ? 3.309 -5.996 27.758 1.00 56.00 77 ALA A CA 1
ATOM 534 C C . ALA A 1 77 ? 1.880 -5.565 27.379 1.00 56.00 77 ALA A C 1
ATOM 536 O O . ALA A 1 77 ? 1.716 -4.771 26.453 1.00 56.00 77 ALA A O 1
ATOM 537 N N . PRO A 1 78 ? 0.835 -6.058 28.067 1.00 53.44 78 PRO A N 1
ATOM 538 C CA . PRO A 1 78 ? -0.528 -5.650 27.764 1.00 53.44 78 PRO A CA 1
ATOM 539 C C . PRO A 1 78 ? -0.690 -4.149 28.016 1.00 53.44 78 PRO A C 1
ATOM 541 O O . PRO A 1 78 ? -0.360 -3.658 29.101 1.00 53.44 78 PRO A O 1
ATOM 544 N N . PHE A 1 79 ? -1.233 -3.430 27.035 1.00 48.75 79 PHE A N 1
ATOM 545 C CA . PHE A 1 79 ? -1.603 -2.031 27.216 1.00 48.75 79 PHE A CA 1
ATOM 546 C C . PHE A 1 79 ? -2.765 -1.919 28.207 1.00 48.75 79 PHE A C 1
ATOM 548 O O . PHE A 1 79 ? -3.628 -2.807 28.267 1.00 48.75 79 PHE A O 1
ATOM 555 N N . PRO A 1 80 ? -2.818 -0.840 29.009 1.00 47.78 80 PRO A N 1
ATOM 556 C CA . PRO A 1 80 ? -4.040 -0.522 29.725 1.00 47.78 80 PRO A CA 1
ATOM 557 C C . PRO A 1 80 ? -5.183 -0.410 28.703 1.00 47.78 80 PRO A C 1
ATOM 559 O O . PRO A 1 80 ? -4.967 0.121 27.614 1.00 47.78 80 PRO A O 1
ATOM 562 N N . PRO A 1 81 ? -6.388 -0.914 29.015 1.00 46.44 81 PRO A N 1
ATOM 563 C CA . PRO A 1 81 ? -7.513 -0.793 28.102 1.00 46.44 81 PRO A CA 1
ATOM 564 C C . PRO A 1 81 ? -7.735 0.687 27.783 1.00 46.44 81 PRO A C 1
ATOM 566 O O . PRO A 1 81 ? -7.947 1.486 28.702 1.00 46.44 81 PRO A O 1
ATOM 569 N N . VAL A 1 82 ? -7.684 1.036 26.494 1.00 43.38 82 VAL A N 1
ATOM 570 C CA . VAL A 1 82 ? -8.111 2.350 26.004 1.00 43.38 82 VAL A CA 1
ATOM 571 C C . VAL A 1 82 ? -9.533 2.586 26.520 1.00 43.38 82 VAL A C 1
ATOM 573 O O . VAL A 1 82 ? -10.331 1.643 26.607 1.00 43.38 82 VAL A O 1
ATOM 576 N N . ALA A 1 83 ? -9.830 3.815 26.958 1.00 44.53 83 ALA A N 1
ATOM 577 C CA . ALA A 1 83 ? -11.144 4.170 27.486 1.00 44.53 83 ALA A CA 1
ATOM 578 C C . ALA A 1 83 ? -12.228 3.628 26.544 1.00 44.53 83 ALA A C 1
ATOM 580 O O . ALA A 1 83 ? -12.183 3.892 25.348 1.00 44.53 83 ALA A O 1
ATOM 581 N N . GLN A 1 84 ? -13.139 2.806 27.081 1.00 38.81 84 GLN A N 1
ATOM 582 C CA . GLN A 1 84 ? -14.048 2.001 26.267 1.00 38.81 84 GLN A CA 1
ATOM 583 C C . GLN A 1 84 ? -14.777 2.868 25.239 1.00 38.81 84 GLN A C 1
ATOM 585 O O . GLN A 1 84 ? -15.652 3.656 25.608 1.00 38.81 84 GLN A O 1
ATOM 590 N N . VAL A 1 85 ? -14.447 2.666 23.961 1.00 43.25 85 VAL A N 1
ATOM 591 C CA . VAL A 1 85 ? -15.273 3.114 22.845 1.00 43.25 85 VAL A CA 1
ATOM 592 C C . VAL A 1 85 ? -16.624 2.438 23.048 1.00 43.25 85 VAL A C 1
ATOM 594 O O . VAL A 1 85 ? -16.756 1.210 23.043 1.00 43.25 85 VAL A O 1
ATOM 597 N N . THR A 1 86 ? -17.628 3.233 23.406 1.00 43.09 86 THR A N 1
ATOM 598 C CA . THR A 1 86 ? -18.942 2.696 23.746 1.00 43.09 86 THR A CA 1
ATOM 599 C C . THR A 1 86 ? -19.615 2.297 22.447 1.00 43.09 86 THR A C 1
ATOM 601 O O . THR A 1 86 ? -19.826 3.123 21.569 1.00 43.09 86 THR A O 1
ATOM 604 N N . LYS A 1 87 ? -19.936 1.006 22.321 1.00 40.91 87 LYS A N 1
ATOM 605 C CA . LYS A 1 87 ? -20.649 0.447 21.173 1.00 40.91 87 LYS A CA 1
ATOM 606 C C . LYS A 1 87 ? -21.969 1.207 20.988 1.00 40.91 87 LYS A C 1
ATOM 608 O O . LYS A 1 87 ? -22.892 1.022 21.785 1.00 40.91 87 LYS A O 1
ATOM 613 N N . VAL A 1 88 ? -22.052 2.070 19.976 1.00 46.59 88 VAL A N 1
ATOM 614 C CA . VAL A 1 88 ? -23.324 2.666 19.562 1.00 46.59 88 VAL A CA 1
ATOM 615 C C . VAL A 1 88 ? -24.110 1.545 18.893 1.00 46.59 88 VAL A C 1
ATOM 617 O O . VAL A 1 88 ? -23.627 0.884 17.978 1.00 46.59 88 VAL A O 1
ATOM 620 N N . ALA A 1 89 ? -25.272 1.229 19.452 1.00 40.38 89 ALA A N 1
ATOM 621 C CA . ALA A 1 89 ? -26.143 0.199 18.917 1.00 40.38 89 ALA A CA 1
ATOM 622 C C . ALA A 1 89 ? -26.986 0.816 17.799 1.00 40.38 89 ALA A C 1
ATOM 624 O O . ALA A 1 89 ? -28.043 1.355 18.100 1.00 40.38 89 ALA A O 1
ATOM 625 N N . ASP A 1 90 ? -26.532 0.732 16.549 1.00 47.97 90 ASP A N 1
ATOM 626 C CA . ASP A 1 90 ? -27.389 0.964 15.385 1.00 47.97 90 ASP A CA 1
ATOM 627 C C . ASP A 1 90 ? -26.977 0.082 14.201 1.00 47.97 90 ASP A C 1
ATOM 629 O O . ASP A 1 90 ? -25.803 -0.223 14.002 1.00 47.97 90 ASP A O 1
ATOM 633 N N . GLY A 1 91 ? -27.985 -0.402 13.473 1.00 54.50 91 GLY A N 1
ATOM 634 C CA . GLY A 1 91 ? -27.876 -1.420 12.422 1.00 54.50 91 GLY A CA 1
ATOM 635 C C . GLY A 1 91 ? -27.468 -0.895 11.046 1.00 54.50 91 GLY A C 1
ATOM 636 O O . GLY A 1 91 ? -27.710 -1.598 10.071 1.00 54.50 91 GLY A O 1
ATOM 637 N N . ASP A 1 92 ? -26.878 0.301 10.987 1.00 58.12 92 ASP A N 1
ATOM 638 C CA . ASP A 1 92 ? -26.542 1.012 9.745 1.00 58.12 92 ASP A CA 1
ATOM 639 C C . ASP A 1 92 ? -25.023 1.226 9.562 1.00 58.12 92 ASP A C 1
ATOM 641 O O . ASP A 1 92 ? -24.611 1.969 8.680 1.00 58.12 92 ASP A O 1
ATOM 645 N N . ARG A 1 93 ? -24.173 0.584 10.377 1.00 62.09 93 ARG A N 1
ATOM 646 C CA . ARG A 1 93 ? -22.711 0.736 10.268 1.00 62.09 93 ARG A CA 1
ATOM 647 C C . ARG A 1 93 ? -22.163 0.087 8.999 1.00 62.09 93 ARG A C 1
ATOM 649 O O . ARG A 1 93 ? -22.541 -1.040 8.679 1.00 62.09 93 ARG A O 1
ATOM 656 N N . VAL A 1 94 ? -21.222 0.764 8.336 1.00 64.94 94 VAL A N 1
ATOM 657 C CA . VAL A 1 94 ? -20.438 0.201 7.228 1.00 64.94 94 VAL A CA 1
ATOM 658 C C . VAL A 1 94 ? -19.694 -1.042 7.722 1.00 64.94 94 VAL A C 1
ATOM 660 O O . VAL A 1 94 ? -18.830 -0.972 8.598 1.00 64.94 94 VAL A O 1
ATOM 663 N N . SER A 1 95 ? -20.047 -2.199 7.165 1.00 72.31 95 SER A N 1
ATOM 664 C CA . SER A 1 95 ? -19.232 -3.404 7.283 1.00 72.31 95 SER A CA 1
ATOM 665 C C . SER A 1 95 ? -18.180 -3.344 6.189 1.00 72.31 95 SER A C 1
ATOM 667 O O . SER A 1 95 ? -18.521 -3.418 5.013 1.00 72.31 95 SER A O 1
ATOM 669 N N . LEU A 1 96 ? -16.910 -3.241 6.574 1.00 84.69 96 LEU A N 1
ATOM 670 C CA . LEU A 1 96 ? -15.806 -3.423 5.637 1.00 84.69 96 LEU A CA 1
ATOM 671 C C . LEU A 1 96 ? -15.749 -4.887 5.203 1.00 84.69 96 LEU A C 1
ATOM 673 O O . LEU A 1 96 ? -15.554 -5.772 6.046 1.00 84.69 96 LEU A O 1
ATOM 677 N N . ASP A 1 97 ? -15.885 -5.128 3.902 1.00 89.31 97 ASP A N 1
ATOM 678 C CA . ASP A 1 97 ? -15.709 -6.457 3.318 1.00 89.31 97 ASP A CA 1
ATOM 679 C C . ASP A 1 97 ? -14.235 -6.868 3.387 1.00 89.31 97 ASP A C 1
ATOM 681 O O . ASP A 1 97 ? -13.919 -8.020 3.699 1.00 89.31 97 ASP A O 1
ATOM 685 N N . VAL A 1 98 ? -13.326 -5.906 3.195 1.00 95.25 98 VAL A N 1
ATOM 686 C CA . VAL A 1 98 ? -11.879 -6.103 3.331 1.00 95.25 98 VAL A CA 1
ATOM 687 C C . VAL A 1 98 ? -11.328 -5.367 4.551 1.00 95.25 98 VAL A C 1
ATOM 689 O O . VAL A 1 98 ? -11.346 -4.142 4.656 1.00 95.25 98 VAL A O 1
ATOM 692 N N . LYS A 1 99 ? -10.772 -6.155 5.469 1.00 96.44 99 LYS A N 1
ATOM 693 C CA . LYS A 1 99 ? -10.072 -5.733 6.683 1.00 96.44 99 LYS A CA 1
ATOM 694 C C . LYS A 1 99 ? -8.625 -6.160 6.521 1.00 96.44 99 LYS A C 1
ATOM 696 O O . LYS A 1 99 ? -8.251 -7.282 6.861 1.00 96.44 99 LYS A O 1
ATOM 701 N N . GLY A 1 100 ? -7.850 -5.302 5.881 1.00 96.50 100 GLY A N 1
ATOM 702 C CA . GLY A 1 100 ? -6.498 -5.591 5.450 1.00 96.50 100 GLY A CA 1
ATOM 703 C C . GLY A 1 100 ? -5.439 -5.095 6.421 1.00 96.50 100 GLY A C 1
ATOM 704 O O . GLY A 1 100 ? -5.580 -4.064 7.075 1.00 96.50 100 GLY A O 1
ATOM 705 N N . ILE A 1 101 ? -4.314 -5.790 6.434 1.00 95.75 101 ILE A N 1
ATOM 706 C CA . ILE A 1 101 ? -3.047 -5.238 6.909 1.00 95.75 101 ILE A CA 1
ATOM 707 C C . ILE A 1 101 ? -2.000 -5.404 5.817 1.00 95.75 101 ILE A C 1
ATOM 709 O O . ILE A 1 101 ? -2.057 -6.357 5.043 1.00 95.75 101 ILE A O 1
ATOM 713 N N . GLU A 1 102 ? -1.042 -4.495 5.751 1.00 94.00 102 GLU A N 1
ATOM 714 C CA . GLU A 1 102 ? 0.086 -4.589 4.833 1.00 94.00 102 GLU A CA 1
ATOM 715 C C . GLU A 1 102 ? 1.372 -4.796 5.619 1.00 94.00 102 GLU A C 1
ATOM 717 O O . GLU A 1 102 ? 1.703 -4.007 6.506 1.00 94.00 102 GLU A O 1
ATOM 722 N N . PHE A 1 103 ? 2.114 -5.834 5.249 1.00 89.69 103 PHE A N 1
ATOM 723 C CA . PHE A 1 103 ? 3.501 -6.001 5.636 1.00 89.69 103 PHE A CA 1
ATOM 724 C C . PHE A 1 103 ? 4.403 -5.417 4.537 1.00 89.69 103 PHE A C 1
ATOM 726 O O . PHE A 1 103 ? 4.627 -6.072 3.507 1.00 89.69 103 PHE A O 1
ATOM 733 N N . PRO A 1 104 ? 4.916 -4.189 4.718 1.00 77.12 104 PRO A N 1
ATOM 734 C CA . PRO A 1 104 ? 5.922 -3.627 3.844 1.00 77.12 104 PRO A CA 1
ATOM 735 C C . PRO A 1 104 ? 7.201 -4.431 4.021 1.00 77.12 104 PRO A C 1
ATOM 737 O O . PRO A 1 104 ? 7.443 -5.003 5.088 1.00 77.12 104 PRO A O 1
ATOM 740 N N . ASP A 1 105 ? 8.009 -4.439 2.967 1.00 72.06 105 ASP A N 1
ATOM 741 C CA . ASP A 1 105 ? 9.412 -4.824 3.021 1.00 72.06 105 ASP A CA 1
ATOM 742 C C . ASP A 1 105 ? 9.645 -6.148 3.752 1.00 72.06 105 ASP A C 1
ATOM 744 O O . ASP A 1 105 ? 9.974 -6.207 4.931 1.00 72.06 105 ASP A O 1
ATOM 748 N N . VAL A 1 106 ? 9.444 -7.260 3.050 1.00 67.38 106 VAL A N 1
ATOM 749 C CA . VAL A 1 106 ? 9.523 -8.576 3.681 1.00 67.38 106 VAL A CA 1
ATOM 750 C C . VAL A 1 106 ? 10.965 -8.886 4.114 1.00 67.38 106 VAL A C 1
ATOM 752 O O . VAL A 1 106 ? 11.824 -9.258 3.312 1.00 67.38 106 VAL A O 1
ATOM 755 N N . PHE A 1 107 ? 11.233 -8.716 5.410 1.00 65.62 107 PHE A N 1
ATOM 756 C CA . PHE A 1 107 ? 12.568 -8.802 5.995 1.00 65.62 107 PHE A CA 1
ATOM 757 C C . PHE A 1 107 ? 12.986 -10.254 6.225 1.00 65.62 107 PHE A C 1
ATOM 759 O O . PHE A 1 107 ? 12.903 -10.710 7.352 1.00 65.62 107 PHE A O 1
ATOM 766 N N . GLY A 1 108 ? 13.452 -10.957 5.183 1.00 63.34 108 GLY A N 1
ATOM 767 C CA . GLY A 1 108 ? 14.090 -12.288 5.267 1.00 63.34 108 GLY A CA 1
ATOM 768 C C . GLY A 1 108 ? 15.196 -12.359 6.328 1.00 63.34 108 GLY A C 1
ATOM 769 O O . GLY A 1 108 ? 14.947 -12.513 7.520 1.00 63.34 108 GLY A O 1
ATOM 770 N N . ARG A 1 109 ? 16.442 -12.170 5.885 1.00 62.44 109 ARG A N 1
ATOM 771 C CA . ARG A 1 109 ? 17.631 -12.170 6.765 1.00 62.44 109 ARG A CA 1
ATOM 772 C C . ARG A 1 109 ? 17.925 -10.826 7.436 1.00 62.44 109 ARG A C 1
ATOM 774 O O . ARG A 1 109 ? 18.859 -10.704 8.226 1.00 62.44 109 ARG A O 1
ATOM 781 N N . LEU A 1 110 ? 17.174 -9.786 7.078 1.00 56.22 110 LEU A N 1
ATOM 782 C CA . LEU A 1 110 ? 17.424 -8.407 7.514 1.00 56.22 110 LEU A CA 1
ATOM 783 C C . LEU A 1 110 ? 17.001 -8.144 8.968 1.00 56.22 110 LEU A C 1
ATOM 785 O O . LEU A 1 110 ? 17.460 -7.168 9.554 1.00 56.22 110 LEU A O 1
ATOM 789 N N . GLY A 1 111 ? 16.176 -9.015 9.562 1.00 58.47 111 GLY A N 1
ATOM 790 C CA . GLY A 1 111 ? 15.788 -8.938 10.975 1.00 58.47 111 GLY A CA 1
ATOM 791 C C . GLY A 1 111 ? 16.906 -9.289 11.965 1.00 58.47 111 GLY A C 1
ATOM 792 O O . GLY A 1 111 ? 16.723 -9.130 13.171 1.00 58.47 111 GLY A O 1
ATOM 793 N N . GLY A 1 112 ? 18.066 -9.734 11.464 1.00 64.56 112 GLY A N 1
ATOM 794 C CA . GLY A 1 112 ? 19.172 -10.255 12.263 1.00 64.56 112 GLY A CA 1
ATOM 795 C C . GLY A 1 112 ? 18.971 -11.721 12.655 1.00 64.56 112 GLY A C 1
ATOM 796 O O . GLY A 1 112 ? 17.904 -12.296 12.459 1.00 64.56 112 GLY A O 1
ATOM 797 N N . ASP A 1 113 ? 20.008 -12.333 13.234 1.00 63.88 113 ASP A N 1
ATOM 798 C CA . ASP A 1 113 ? 20.010 -13.758 13.611 1.00 63.88 113 ASP A CA 1
ATOM 799 C C . ASP A 1 113 ? 18.853 -14.166 14.539 1.00 63.88 113 ASP A C 1
ATOM 801 O O . ASP A 1 113 ? 18.495 -15.342 14.615 1.00 63.88 113 ASP A O 1
ATOM 805 N N . ASP A 1 114 ? 18.331 -13.204 15.296 1.00 58.50 114 ASP A N 1
ATOM 806 C CA . ASP A 1 114 ? 17.321 -13.423 16.323 1.00 58.50 114 ASP A CA 1
ATOM 807 C C . ASP A 1 114 ? 15.893 -13.411 15.750 1.00 58.50 114 ASP A C 1
ATOM 809 O O . ASP A 1 114 ? 14.949 -13.819 16.424 1.00 58.50 114 ASP A O 1
ATOM 813 N N . PHE A 1 115 ? 15.727 -12.974 14.499 1.00 63.69 115 PHE A N 1
ATOM 814 C CA . PHE A 1 115 ? 14.439 -12.908 13.821 1.00 63.69 115 PHE A CA 1
ATOM 815 C C . PHE A 1 115 ? 14.631 -13.059 12.308 1.00 63.69 115 PHE A C 1
ATOM 817 O O . PHE A 1 115 ? 14.353 -12.165 11.509 1.00 63.69 115 PHE A O 1
ATOM 824 N N . ASP A 1 116 ? 15.169 -14.218 11.939 1.00 67.56 116 ASP A N 1
ATOM 825 C CA . ASP A 1 116 ? 15.393 -14.621 10.558 1.00 67.56 116 ASP A CA 1
ATOM 826 C C . ASP A 1 116 ? 14.155 -15.352 10.033 1.00 67.56 116 ASP A C 1
ATOM 828 O O . ASP A 1 116 ? 13.845 -16.475 10.453 1.00 67.56 116 ASP A O 1
ATOM 832 N N . ILE A 1 117 ? 13.423 -14.689 9.140 1.00 68.38 117 ILE A N 1
ATOM 833 C CA . ILE A 1 117 ? 12.203 -15.241 8.540 1.00 68.38 117 ILE A CA 1
ATOM 834 C C . ILE A 1 117 ? 12.539 -16.064 7.286 1.00 68.38 117 ILE A C 1
ATOM 836 O O . ILE A 1 117 ? 11.636 -16.573 6.619 1.00 68.38 117 ILE A O 1
ATOM 840 N N . ASP A 1 118 ? 13.835 -16.224 6.980 1.00 70.94 118 ASP A N 1
ATOM 841 C CA . ASP A 1 118 ? 14.320 -17.098 5.923 1.00 70.94 118 ASP A CA 1
ATOM 842 C C . ASP A 1 118 ? 13.881 -18.551 6.194 1.00 70.94 118 ASP A C 1
ATOM 844 O O . ASP A 1 118 ? 14.201 -19.158 7.226 1.00 70.94 118 ASP A O 1
ATOM 848 N N . PRO A 1 119 ? 13.153 -19.165 5.255 1.00 69.50 119 PRO A N 1
ATOM 849 C CA . PRO A 1 119 ? 12.664 -20.525 5.388 1.00 69.50 119 PRO A CA 1
ATOM 850 C C . PRO A 1 119 ? 13.754 -21.599 5.339 1.00 69.50 119 PRO A C 1
ATOM 852 O O . PRO A 1 119 ? 13.448 -22.773 5.593 1.00 69.50 119 PRO A O 1
ATOM 855 N N . ASP A 1 120 ? 14.981 -21.236 4.972 1.00 77.50 120 ASP A N 1
ATOM 856 C CA . ASP A 1 120 ? 16.153 -22.103 5.003 1.00 77.50 120 ASP A CA 1
ATOM 857 C C . ASP A 1 120 ? 16.778 -22.185 6.402 1.00 77.50 120 ASP A C 1
ATOM 859 O O . ASP A 1 120 ? 17.658 -23.020 6.636 1.00 77.50 120 ASP A O 1
ATOM 863 N N . ASN A 1 121 ? 16.268 -21.407 7.363 1.00 77.62 121 ASN A N 1
ATOM 864 C CA . ASN A 1 121 ? 16.525 -21.573 8.786 1.00 77.62 121 ASN A CA 1
ATOM 865 C C . ASN A 1 121 ? 15.370 -22.357 9.452 1.00 77.62 121 ASN A C 1
ATOM 867 O O . ASN A 1 121 ? 14.479 -21.771 10.074 1.00 77.62 121 ASN A O 1
ATOM 871 N N . PRO A 1 122 ? 15.349 -23.706 9.373 1.00 77.44 122 PRO A N 1
ATOM 872 C CA . PRO A 1 122 ? 14.222 -24.512 9.850 1.00 77.44 122 PRO A CA 1
ATOM 873 C C . PRO A 1 122 ? 14.018 -24.451 11.370 1.00 77.44 122 PRO A C 1
ATOM 875 O O . PRO A 1 122 ? 12.972 -24.879 11.855 1.00 77.44 122 PRO A O 1
ATOM 878 N N . ALA A 1 123 ? 15.012 -23.966 12.122 1.00 79.06 123 ALA A N 1
ATOM 879 C CA . ALA A 1 123 ? 14.900 -23.773 13.562 1.00 79.06 123 ALA A CA 1
ATOM 880 C C . ALA A 1 123 ? 14.097 -22.509 13.906 1.00 79.06 123 ALA A C 1
ATOM 882 O O . ALA A 1 123 ? 13.337 -22.529 14.874 1.00 79.06 123 ALA A O 1
ATOM 883 N N . CYS A 1 124 ? 14.243 -21.445 13.112 1.00 76.56 124 CYS A N 1
ATOM 884 C CA . CYS A 1 124 ? 13.573 -20.167 13.340 1.00 76.56 124 CYS A CA 1
ATOM 885 C C . CYS A 1 124 ? 12.264 -20.015 12.576 1.00 76.56 124 CYS A C 1
ATOM 887 O O . CYS A 1 124 ? 11.289 -19.537 13.154 1.00 76.56 124 CYS A O 1
ATOM 889 N N . PHE A 1 125 ? 12.203 -20.487 11.330 1.00 80.12 125 PHE A N 1
ATOM 890 C CA . PHE A 1 125 ? 11.076 -20.219 10.441 1.00 80.12 125 PHE A CA 1
ATOM 891 C C . PHE A 1 125 ? 9.694 -20.505 11.061 1.00 80.12 125 PHE A C 1
ATOM 893 O O . PHE A 1 125 ? 8.844 -19.621 11.002 1.00 80.12 125 PHE A O 1
ATOM 900 N N . PRO A 1 126 ? 9.430 -21.654 11.726 1.00 82.69 126 PRO A N 1
ATOM 901 C CA . PRO A 1 126 ? 8.116 -21.891 12.329 1.00 82.69 126 PRO A CA 1
ATOM 902 C C . PRO A 1 126 ? 7.769 -20.908 13.453 1.00 82.69 126 PRO A C 1
ATOM 904 O O . PRO A 1 126 ? 6.625 -20.478 13.547 1.00 82.69 126 PRO A O 1
ATOM 907 N N . ALA A 1 127 ? 8.744 -20.558 14.298 1.00 79.12 127 ALA A N 1
ATOM 908 C CA . ALA A 1 127 ? 8.536 -19.638 15.415 1.00 79.12 127 ALA A CA 1
ATOM 909 C C . ALA A 1 127 ? 8.303 -18.210 14.918 1.00 79.12 127 ALA A C 1
ATOM 911 O O . ALA A 1 127 ? 7.453 -17.501 15.452 1.00 79.12 127 ALA A O 1
ATOM 912 N N . VAL A 1 128 ? 9.023 -17.805 13.872 1.00 77.31 128 VAL A N 1
ATOM 913 C CA . VAL A 1 128 ? 8.780 -16.511 13.252 1.00 77.31 128 VAL A CA 1
ATOM 914 C C . VAL A 1 128 ? 7.424 -16.510 12.551 1.00 77.31 128 VAL A C 1
ATOM 916 O O . VAL A 1 128 ? 6.655 -15.585 12.769 1.00 77.31 128 VAL A O 1
ATOM 919 N N . MET A 1 129 ? 7.064 -17.542 11.780 1.00 84.56 129 MET A N 1
ATOM 920 C CA . MET A 1 129 ? 5.768 -17.563 11.085 1.00 84.56 129 MET A CA 1
ATOM 921 C C . MET A 1 129 ? 4.581 -17.562 12.044 1.00 84.56 129 MET A C 1
ATOM 923 O O . MET A 1 129 ? 3.609 -16.867 11.778 1.00 84.56 129 MET A O 1
ATOM 927 N N . GLU A 1 130 ? 4.669 -18.259 13.179 1.00 84.19 130 GLU A N 1
ATOM 928 C CA . GLU A 1 130 ? 3.677 -18.138 14.259 1.00 84.19 130 GLU A CA 1
ATOM 929 C C . GLU A 1 130 ? 3.483 -16.667 14.661 1.00 84.19 130 GLU A C 1
ATOM 931 O O . GLU A 1 130 ? 2.361 -16.172 14.746 1.00 84.19 130 GLU A O 1
ATOM 936 N N . HIS A 1 131 ? 4.588 -15.945 14.831 1.00 79.81 131 HIS A N 1
ATOM 937 C CA . HIS A 1 131 ? 4.590 -14.544 15.234 1.00 79.81 131 HIS A CA 1
ATOM 938 C C . HIS A 1 131 ? 4.117 -13.583 14.127 1.00 79.81 131 HIS A C 1
ATOM 940 O O . HIS A 1 131 ? 3.451 -12.586 14.403 1.00 79.81 131 HIS A O 1
ATOM 946 N N . VAL A 1 132 ? 4.415 -13.880 12.865 1.00 84.44 132 VAL A N 1
ATOM 947 C CA . VAL A 1 132 ? 3.890 -13.157 11.698 1.00 84.44 132 VAL A CA 1
ATOM 948 C C . VAL A 1 132 ? 2.369 -13.266 11.621 1.00 84.44 132 VAL A C 1
ATOM 950 O O . VAL A 1 132 ? 1.682 -12.256 11.479 1.00 84.44 132 VAL A O 1
ATOM 953 N N . LEU A 1 133 ? 1.850 -14.493 11.705 1.00 89.06 133 LEU A N 1
ATOM 954 C CA . LEU A 1 133 ? 0.431 -14.809 11.519 1.00 89.06 133 LEU A CA 1
ATOM 955 C C . LEU A 1 133 ? -0.443 -14.283 12.668 1.00 89.06 133 LEU A C 1
ATOM 957 O O . LEU A 1 133 ? -1.636 -14.024 12.486 1.00 89.06 133 LEU A O 1
ATOM 961 N N . ASP A 1 134 ? 0.155 -14.078 13.842 1.00 88.88 134 ASP A N 1
ATOM 962 C CA . ASP A 1 134 ? -0.497 -13.466 14.998 1.00 88.88 134 ASP A CA 1
ATOM 963 C C . ASP A 1 134 ? -0.927 -12.011 14.733 1.00 88.88 134 ASP A C 1
ATOM 965 O O . ASP A 1 134 ? -2.017 -11.615 15.139 1.00 88.88 134 ASP A O 1
ATOM 969 N N . GLY A 1 135 ? -0.133 -11.230 13.988 1.00 89.00 135 GLY A N 1
ATOM 970 C CA . GLY A 1 135 ? -0.429 -9.823 13.677 1.00 89.00 135 GLY A CA 1
ATOM 971 C C . GLY A 1 135 ? -1.832 -9.597 13.082 1.00 89.00 135 GLY A C 1
ATOM 972 O O . GLY A 1 135 ? -2.656 -8.939 13.720 1.00 89.00 135 GLY A O 1
ATOM 973 N N . PRO A 1 136 ? -2.155 -10.160 11.900 1.00 92.81 136 PRO A N 1
ATOM 974 C CA . PRO A 1 136 ? -3.487 -10.023 11.309 1.00 92.81 136 PRO A CA 1
ATOM 975 C C . PRO A 1 136 ? -4.590 -10.622 12.191 1.00 92.81 136 PRO A C 1
ATOM 977 O O . PRO A 1 136 ? -5.676 -10.048 12.300 1.00 92.81 136 PRO A O 1
ATOM 980 N N . SER A 1 137 ? -4.310 -11.735 12.877 1.00 92.62 137 SER A N 1
ATOM 981 C CA . SER A 1 137 ? -5.275 -12.399 13.763 1.00 92.62 137 SER A CA 1
ATOM 982 C C . SER A 1 137 ? -5.691 -11.522 14.952 1.00 92.62 137 SER A C 1
ATOM 984 O O . SER A 1 137 ? -6.868 -11.493 15.314 1.00 92.62 137 SER A O 1
ATOM 986 N N . ARG A 1 138 ? -4.756 -10.767 15.545 1.00 91.44 138 ARG A N 1
ATOM 987 C CA . ARG A 1 138 ? -5.003 -9.883 16.704 1.00 91.44 138 ARG A CA 1
ATOM 988 C C . ARG A 1 138 ? -5.984 -8.757 16.419 1.00 91.44 138 ARG A C 1
ATOM 990 O O . ARG A 1 138 ? -6.728 -8.337 17.310 1.00 91.44 138 ARG A O 1
ATOM 997 N N . VAL A 1 139 ? -6.008 -8.290 15.178 1.00 93.31 139 VAL A N 1
ATOM 998 C CA . VAL A 1 139 ? -6.904 -7.219 14.739 1.00 93.31 139 VAL A CA 1
ATOM 999 C C . VAL A 1 139 ? -8.126 -7.741 13.994 1.00 93.31 139 VAL A C 1
ATOM 1001 O O . VAL A 1 139 ? -8.952 -6.935 13.603 1.00 93.31 139 VAL A O 1
ATOM 1004 N N . ASN A 1 140 ? -8.300 -9.061 13.844 1.00 94.25 140 ASN A N 1
ATOM 1005 C CA . ASN A 1 140 ? -9.383 -9.655 13.050 1.00 94.25 140 ASN A CA 1
ATOM 1006 C C . ASN A 1 140 ? -9.350 -9.206 11.572 1.00 94.25 140 ASN A C 1
ATOM 1008 O O . ASN A 1 140 ? -10.389 -8.942 10.962 1.00 94.25 140 ASN A O 1
ATOM 1012 N N . ALA A 1 141 ? -8.144 -9.089 11.007 1.00 96.19 141 ALA A N 1
ATOM 1013 C CA . ALA A 1 141 ? -7.957 -8.885 9.576 1.00 96.19 141 ALA A CA 1
ATOM 1014 C C . ALA A 1 141 ? -8.369 -10.145 8.797 1.00 96.19 141 ALA A C 1
ATOM 1016 O O . ALA A 1 141 ? -8.241 -11.263 9.292 1.00 96.19 141 ALA A O 1
ATOM 1017 N N . ASN A 1 142 ? -8.848 -9.970 7.568 1.00 97.06 142 ASN A N 1
ATOM 1018 C CA . ASN A 1 142 ? -9.157 -11.062 6.639 1.00 97.06 142 ASN A CA 1
ATOM 1019 C C . ASN A 1 142 ? -8.287 -11.035 5.374 1.00 97.06 142 ASN A C 1
ATOM 1021 O O . ASN A 1 142 ? -8.295 -12.006 4.618 1.00 97.06 142 ASN A O 1
ATOM 1025 N N . LEU A 1 143 ? -7.512 -9.966 5.176 1.00 97.81 143 LEU A N 1
ATOM 1026 C CA . LEU A 1 143 ? -6.587 -9.806 4.066 1.00 97.81 143 LEU A CA 1
ATOM 1027 C C . LEU A 1 143 ? -5.198 -9.419 4.576 1.00 97.81 143 LEU A C 1
ATOM 1029 O O . LEU A 1 143 ? -5.050 -8.577 5.463 1.00 97.81 143 LEU A O 1
ATOM 1033 N N . VAL A 1 144 ? -4.173 -10.015 3.976 1.00 97.31 144 VAL A N 1
ATOM 1034 C CA . VAL A 1 144 ? -2.775 -9.655 4.190 1.00 97.31 144 VAL A CA 1
ATOM 1035 C C . VAL A 1 144 ? -2.163 -9.224 2.866 1.00 97.31 144 VAL A C 1
ATOM 1037 O O . VAL A 1 144 ? -2.087 -10.009 1.923 1.00 97.31 144 VAL A O 1
ATOM 1040 N N . ALA A 1 145 ? -1.708 -7.978 2.804 1.00 96.62 145 ALA A N 1
ATOM 1041 C CA . ALA A 1 145 ? -0.916 -7.460 1.706 1.00 96.62 145 ALA A CA 1
ATOM 1042 C C . ALA A 1 145 ? 0.581 -7.638 1.995 1.00 96.62 145 ALA A C 1
ATOM 1044 O O . ALA A 1 145 ? 1.055 -7.336 3.089 1.00 96.62 145 ALA A O 1
ATOM 1045 N N . ILE A 1 146 ? 1.328 -8.121 1.007 1.00 94.69 146 ILE A N 1
ATOM 1046 C CA . ILE A 1 146 ? 2.793 -8.172 1.009 1.00 94.69 146 ILE A CA 1
ATOM 1047 C C . ILE A 1 146 ? 3.310 -7.270 -0.109 1.00 94.69 146 ILE A C 1
ATOM 1049 O O . ILE A 1 146 ? 2.842 -7.372 -1.244 1.00 94.69 146 ILE A O 1
ATOM 1053 N N . ALA A 1 147 ? 4.272 -6.401 0.198 1.00 92.00 147 ALA A N 1
ATOM 1054 C CA . ALA A 1 147 ? 4.742 -5.376 -0.737 1.00 92.00 147 ALA A CA 1
ATOM 1055 C C . ALA A 1 147 ? 6.234 -5.535 -1.094 1.00 92.00 147 ALA A C 1
ATOM 1057 O O . ALA A 1 147 ? 7.078 -4.790 -0.584 1.00 92.00 147 ALA A O 1
ATOM 1058 N N . PRO A 1 148 ? 6.608 -6.514 -1.941 1.00 92.12 148 PRO A N 1
ATOM 1059 C CA . PRO A 1 148 ? 7.974 -6.609 -2.440 1.00 92.12 148 PRO A CA 1
ATOM 1060 C C . PRO A 1 148 ? 8.340 -5.426 -3.334 1.00 92.12 148 PRO A C 1
ATOM 1062 O O . PRO A 1 148 ? 7.523 -4.916 -4.098 1.00 92.12 148 PRO A O 1
ATOM 1065 N N . ALA A 1 149 ? 9.613 -5.042 -3.292 1.00 89.12 149 ALA A N 1
ATOM 1066 C CA . ALA A 1 149 ? 10.141 -3.970 -4.125 1.00 89.12 149 ALA A CA 1
ATOM 1067 C C . ALA A 1 149 ? 11.064 -4.479 -5.230 1.00 89.12 149 ALA A C 1
ATOM 1069 O O . ALA A 1 149 ? 11.893 -5.366 -5.014 1.00 89.12 149 ALA A O 1
ATOM 1070 N N . VAL A 1 150 ? 10.991 -3.842 -6.394 1.00 92.62 150 VAL A N 1
ATOM 1071 C CA . VAL A 1 150 ? 12.028 -3.902 -7.425 1.00 92.62 150 VAL A CA 1
ATOM 1072 C C . VAL A 1 150 ? 12.753 -2.572 -7.523 1.00 92.62 150 VAL A C 1
ATOM 1074 O O . VAL A 1 150 ? 12.179 -1.512 -7.269 1.00 92.62 150 VAL A O 1
ATOM 1077 N N . PHE A 1 151 ? 14.026 -2.627 -7.898 1.00 92.06 151 PHE A N 1
ATOM 1078 C CA . PHE A 1 151 ? 14.921 -1.491 -7.801 1.00 92.06 151 PHE A CA 1
ATOM 1079 C C . PHE A 1 151 ? 15.491 -1.079 -9.148 1.00 92.06 151 PHE A C 1
ATOM 1081 O O . PHE A 1 151 ? 15.741 -1.921 -10.012 1.00 92.06 151 PHE A O 1
ATOM 1088 N N . TYR A 1 152 ? 15.728 0.221 -9.329 1.00 91.88 152 TYR A N 1
ATOM 1089 C CA . TYR A 1 152 ? 16.483 0.711 -10.481 1.00 91.88 152 TYR A CA 1
ATOM 1090 C C . TYR A 1 152 ? 17.963 0.322 -10.331 1.00 91.88 152 TYR A C 1
ATOM 1092 O O . TYR A 1 152 ? 18.716 0.972 -9.615 1.00 91.88 152 TYR A O 1
ATOM 1100 N N . GLU A 1 153 ? 18.402 -0.709 -11.053 1.00 91.25 153 GLU A N 1
ATOM 1101 C CA . GLU A 1 153 ? 19.832 -1.035 -11.206 1.00 91.25 153 GLU A CA 1
ATOM 1102 C C . GLU A 1 153 ? 20.536 0.016 -12.079 1.00 91.25 153 GLU A C 1
ATOM 1104 O O . GLU A 1 153 ? 21.723 0.309 -11.936 1.00 91.25 153 GLU A O 1
ATOM 1109 N N . GLN A 1 154 ? 19.785 0.587 -13.020 1.00 91.69 154 GLN A N 1
ATOM 1110 C CA . GLN A 1 154 ? 20.269 1.565 -13.978 1.00 91.69 154 GLN A CA 1
ATOM 1111 C C . GLN A 1 154 ? 19.156 2.569 -14.283 1.00 91.69 154 GLN A C 1
ATOM 1113 O O . GLN A 1 154 ? 18.027 2.169 -14.550 1.00 91.69 154 GLN A O 1
ATOM 1118 N N . ILE A 1 155 ? 19.484 3.865 -14.320 1.00 92.06 155 ILE A N 1
ATOM 1119 C CA . ILE A 1 155 ? 18.559 4.928 -14.764 1.00 92.06 155 ILE A CA 1
ATOM 1120 C C . ILE A 1 155 ? 18.857 5.369 -16.210 1.00 92.06 155 ILE A C 1
ATOM 1122 O O . ILE A 1 155 ? 17.936 5.692 -16.963 1.00 92.06 155 ILE A O 1
ATOM 1126 N N . ARG A 1 156 ? 20.137 5.364 -16.625 1.00 91.06 156 ARG A N 1
ATOM 1127 C CA . ARG A 1 156 ? 20.597 5.814 -17.953 1.00 91.06 156 ARG A CA 1
ATOM 1128 C C . ARG A 1 156 ? 21.422 4.764 -18.707 1.00 91.06 156 ARG A C 1
ATOM 1130 O O . ARG A 1 156 ? 22.202 4.052 -18.083 1.00 91.06 156 ARG A O 1
ATOM 1137 N N . PRO A 1 157 ? 21.358 4.750 -20.054 1.00 91.75 157 PRO A N 1
ATOM 1138 C CA . PRO A 1 157 ? 20.531 5.626 -20.901 1.00 91.75 157 PRO A CA 1
ATOM 1139 C C . PRO A 1 157 ? 19.036 5.270 -20.873 1.00 91.75 157 PRO A C 1
ATOM 1141 O O . PRO A 1 157 ? 18.204 6.135 -21.110 1.00 91.75 157 PRO A O 1
ATOM 1144 N N . THR A 1 158 ? 18.714 4.027 -20.532 1.00 94.44 158 THR A N 1
ATOM 1145 C CA . THR A 1 158 ? 17.359 3.504 -20.318 1.00 94.44 158 THR A CA 1
ATOM 1146 C C . THR A 1 158 ? 17.288 2.877 -18.926 1.00 94.44 158 THR A C 1
ATOM 1148 O O . THR A 1 158 ? 18.347 2.510 -18.394 1.00 94.44 158 THR A O 1
ATOM 1151 N N . PRO A 1 159 ? 16.096 2.738 -18.325 1.00 94.75 159 PRO A N 1
ATOM 1152 C CA . PRO A 1 159 ? 15.994 2.099 -17.028 1.00 94.75 159 PRO A CA 1
ATOM 1153 C C . PRO A 1 159 ? 16.326 0.607 -17.139 1.00 94.75 159 PRO A C 1
ATOM 1155 O O . PRO A 1 159 ? 16.200 0.014 -18.213 1.00 94.75 159 PRO A O 1
ATOM 1158 N N . LYS A 1 160 ? 16.771 0.017 -16.031 1.00 95.12 160 LYS A N 1
ATOM 1159 C CA . LYS A 1 160 ? 16.797 -1.431 -15.811 1.00 95.12 160 LYS A CA 1
ATOM 1160 C C . LYS A 1 160 ? 16.379 -1.731 -14.391 1.00 95.12 160 LYS A C 1
ATOM 1162 O O . LYS A 1 160 ? 16.792 -1.024 -13.469 1.00 95.12 160 LYS A O 1
ATOM 1167 N N . PHE A 1 161 ? 15.617 -2.803 -14.248 1.00 94.81 161 PHE A N 1
ATOM 1168 C CA . PHE A 1 161 ? 15.149 -3.280 -12.964 1.00 94.81 161 PHE A CA 1
ATOM 1169 C C . PHE A 1 161 ? 15.921 -4.508 -12.510 1.00 94.81 161 PHE A C 1
ATOM 1171 O O . PHE A 1 161 ? 16.197 -5.409 -13.301 1.00 94.81 161 PHE A O 1
ATOM 1178 N N . ALA A 1 162 ? 16.237 -4.546 -11.222 1.00 93.31 162 ALA A N 1
ATOM 1179 C CA . ALA A 1 162 ? 16.802 -5.712 -10.570 1.00 93.31 162 ALA A CA 1
ATOM 1180 C C . ALA A 1 162 ? 16.213 -5.865 -9.163 1.00 93.31 162 ALA A C 1
ATOM 1182 O O . ALA A 1 162 ? 15.830 -4.868 -8.539 1.00 93.31 162 ALA A O 1
ATOM 1183 N N . PRO A 1 163 ? 16.146 -7.099 -8.637 1.00 92.12 163 PRO A N 1
ATOM 1184 C CA . PRO A 1 163 ? 15.911 -7.280 -7.218 1.00 92.12 163 PRO A CA 1
ATOM 1185 C C . PRO A 1 163 ? 17.078 -6.689 -6.425 1.00 92.12 163 PRO A C 1
ATOM 1187 O O . PRO A 1 163 ? 18.228 -6.754 -6.861 1.00 92.12 163 PRO A O 1
ATOM 1190 N N . TRP A 1 164 ? 16.793 -6.162 -5.239 1.00 83.75 164 TRP A N 1
ATOM 1191 C CA . TRP A 1 164 ? 17.850 -5.752 -4.314 1.00 83.75 164 TRP A CA 1
ATOM 1192 C C . TRP A 1 164 ? 18.544 -6.972 -3.718 1.00 83.75 164 TRP A C 1
ATOM 1194 O O . TRP A 1 164 ? 19.757 -7.151 -3.795 1.00 83.75 164 TRP A O 1
ATOM 1204 N N . ASN A 1 165 ? 17.723 -7.841 -3.145 1.00 83.50 165 ASN A N 1
ATOM 1205 C CA . ASN A 1 165 ? 18.087 -9.168 -2.704 1.00 83.50 165 ASN A CA 1
ATOM 1206 C C . ASN A 1 165 ? 16.865 -10.081 -2.876 1.00 83.50 165 ASN A C 1
ATOM 1208 O O . ASN A 1 165 ? 15.779 -9.638 -3.267 1.00 83.50 165 ASN A O 1
ATOM 1212 N N . ASN A 1 166 ? 17.054 -11.367 -2.604 1.00 82.19 166 ASN A N 1
ATOM 1213 C CA . ASN A 1 166 ? 15.994 -12.343 -2.804 1.00 82.19 166 ASN A CA 1
ATOM 1214 C C . ASN A 1 166 ? 14.819 -12.180 -1.836 1.00 82.19 166 ASN A C 1
ATOM 1216 O O . ASN A 1 166 ? 13.703 -12.554 -2.192 1.00 82.19 166 ASN A O 1
ATOM 1220 N N . ASP A 1 167 ? 15.063 -11.601 -0.665 1.00 78.81 167 ASP A N 1
ATOM 1221 C CA . ASP A 1 167 ? 14.105 -11.536 0.433 1.00 78.81 167 ASP A CA 1
ATOM 1222 C C . ASP A 1 167 ? 13.169 -10.339 0.265 1.00 78.81 167 ASP A C 1
ATOM 1224 O O . ASP A 1 167 ? 11.963 -10.497 0.122 1.00 78.81 167 ASP A O 1
ATOM 1228 N N . LEU A 1 168 ? 13.736 -9.138 0.166 1.00 81.75 168 LEU A N 1
ATOM 1229 C CA . LEU A 1 168 ? 12.995 -7.887 0.062 1.00 81.75 168 LEU A CA 1
ATOM 1230 C C . LEU A 1 168 ? 12.213 -7.779 -1.251 1.00 81.75 168 LEU A C 1
ATOM 1232 O O . LEU A 1 168 ? 11.093 -7.276 -1.287 1.00 81.75 168 LEU A O 1
ATOM 1236 N N . SER A 1 169 ? 12.798 -8.272 -2.343 1.00 89.94 169 SER A N 1
ATOM 1237 C CA . SER A 1 169 ? 12.110 -8.364 -3.633 1.00 89.94 169 SER A CA 1
ATOM 1238 C C . SER A 1 169 ? 11.269 -9.640 -3.754 1.00 89.94 169 SER A C 1
ATOM 1240 O O . SER A 1 169 ? 10.616 -9.853 -4.777 1.00 89.94 169 SER A O 1
ATOM 1242 N N . LEU A 1 170 ? 11.296 -10.519 -2.743 1.00 90.44 170 LEU A N 1
ATOM 1243 C CA . LEU A 1 170 ? 10.642 -11.829 -2.732 1.00 90.44 170 LEU A CA 1
ATOM 1244 C C . LEU A 1 170 ? 10.904 -12.655 -4.001 1.00 90.44 170 LEU A C 1
ATOM 1246 O O . LEU A 1 170 ? 9.999 -13.297 -4.536 1.00 90.44 170 LEU A O 1
ATOM 1250 N N . THR A 1 171 ? 12.119 -12.599 -4.549 1.00 91.81 171 THR A N 1
ATOM 1251 C CA . THR A 1 171 ? 12.473 -13.361 -5.761 1.00 91.81 171 THR A CA 1
ATOM 1252 C C . THR A 1 171 ? 12.877 -14.800 -5.462 1.00 91.81 171 THR A C 1
ATOM 1254 O O . THR A 1 171 ? 12.888 -15.625 -6.380 1.00 91.81 171 THR A O 1
ATOM 1257 N N . ASP A 1 172 ? 13.119 -15.149 -4.194 1.00 90.56 172 ASP A N 1
ATOM 1258 C CA . ASP A 1 172 ? 13.151 -16.552 -3.790 1.00 90.56 172 ASP A CA 1
ATOM 1259 C C . ASP A 1 172 ? 11.736 -17.147 -3.841 1.00 90.56 172 ASP A C 1
ATOM 1261 O O . ASP A 1 172 ? 10.894 -16.929 -2.970 1.00 90.56 172 ASP A O 1
ATOM 1265 N N . THR A 1 173 ? 11.473 -17.928 -4.888 1.00 92.88 173 THR A N 1
ATOM 1266 C CA . THR A 1 173 ? 10.165 -18.564 -5.103 1.00 92.88 173 THR A CA 1
ATOM 1267 C C . THR A 1 173 ? 9.785 -19.571 -4.014 1.00 92.88 173 THR A C 1
ATOM 1269 O O . THR A 1 173 ? 8.599 -19.779 -3.770 1.00 92.88 173 THR A O 1
ATOM 1272 N N . GLY A 1 174 ? 10.767 -20.200 -3.359 1.00 90.75 174 GLY A N 1
ATOM 1273 C CA . GLY A 1 174 ? 10.527 -21.148 -2.275 1.00 90.75 174 GLY A CA 1
ATOM 1274 C C . GLY A 1 174 ? 10.114 -20.430 -0.997 1.00 90.75 174 GLY A C 1
ATOM 1275 O O . GLY A 1 174 ? 9.187 -20.877 -0.319 1.00 90.75 174 GLY A O 1
ATOM 1276 N N . TYR A 1 175 ? 10.756 -19.299 -0.705 1.00 87.25 175 TYR A N 1
ATOM 1277 C CA . TYR A 1 175 ? 10.341 -18.418 0.377 1.00 87.25 175 TYR A CA 1
ATOM 1278 C C . TYR A 1 175 ? 8.959 -17.827 0.139 1.00 87.25 175 TYR A C 1
ATOM 1280 O O . TYR A 1 175 ? 8.075 -17.994 0.980 1.00 87.25 175 TYR A O 1
ATOM 1288 N N . TYR A 1 176 ? 8.745 -17.249 -1.040 1.00 92.44 176 TYR A N 1
ATOM 1289 C CA . TYR A 1 176 ? 7.458 -16.694 -1.433 1.00 92.44 176 TYR A CA 1
ATOM 1290 C C . TYR A 1 176 ? 6.313 -17.703 -1.254 1.00 92.44 176 TYR A C 1
ATOM 1292 O O . TYR A 1 176 ? 5.319 -17.406 -0.595 1.00 92.44 176 TYR A O 1
ATOM 1300 N N . ALA A 1 177 ? 6.486 -18.928 -1.761 1.00 94.19 177 ALA A N 1
ATOM 1301 C CA . ALA A 1 177 ? 5.482 -19.984 -1.655 1.00 94.19 177 ALA A CA 1
ATOM 1302 C C . ALA A 1 177 ? 5.166 -20.376 -0.205 1.00 94.19 177 ALA A C 1
ATOM 1304 O O . ALA A 1 177 ? 4.006 -20.593 0.143 1.00 94.19 177 ALA A O 1
ATOM 1305 N N . LYS A 1 178 ? 6.189 -20.468 0.655 1.00 91.38 178 LYS A N 1
ATOM 1306 C CA . LYS A 1 178 ? 6.001 -20.797 2.074 1.00 91.38 178 LYS A CA 1
ATOM 1307 C C . LYS A 1 178 ? 5.282 -19.673 2.820 1.00 91.38 178 LYS A C 1
ATOM 1309 O O . LYS A 1 178 ? 4.393 -19.974 3.610 1.00 91.38 178 LYS A O 1
ATOM 1314 N N . LEU A 1 179 ? 5.637 -18.416 2.553 1.00 91.00 179 LEU A N 1
ATOM 1315 C CA . LEU A 1 179 ? 5.006 -17.249 3.170 1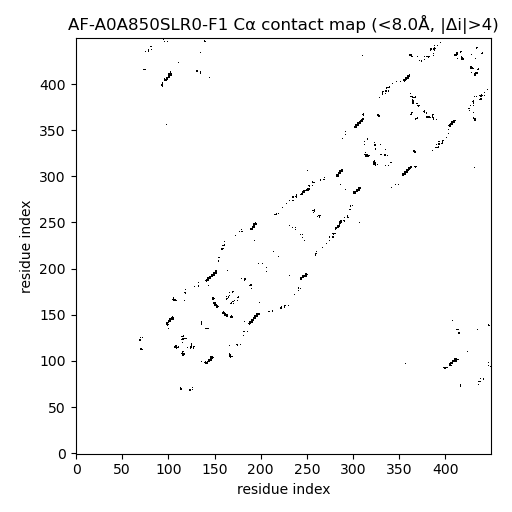.00 91.00 179 LEU A CA 1
ATOM 1316 C C . LEU A 1 179 ? 3.528 -17.136 2.771 1.00 91.00 179 LEU A C 1
ATOM 1318 O O . LEU A 1 179 ? 2.658 -17.103 3.636 1.00 91.00 179 LEU A O 1
ATOM 1322 N N . VAL A 1 180 ? 3.233 -17.151 1.466 1.00 95.25 180 VAL A N 1
ATOM 1323 C CA . VAL A 1 180 ? 1.851 -17.097 0.959 1.00 95.25 180 VAL A CA 1
ATOM 1324 C C . VAL A 1 180 ? 1.052 -18.300 1.458 1.00 95.25 180 VAL A C 1
ATOM 1326 O O . VAL A 1 180 ? -0.041 -18.137 1.997 1.00 95.25 180 VAL A O 1
ATOM 1329 N N . GLY A 1 181 ? 1.618 -19.506 1.363 1.00 95.56 181 GLY A N 1
ATOM 1330 C CA . GLY A 1 181 ? 0.969 -20.725 1.839 1.00 95.56 181 GLY A CA 1
ATOM 1331 C C . GLY A 1 181 ? 0.637 -20.695 3.334 1.00 95.56 181 GLY A C 1
ATOM 1332 O O . GLY A 1 181 ? -0.403 -21.221 3.723 1.00 95.56 181 GLY A O 1
ATOM 1333 N N . ALA A 1 182 ? 1.473 -20.059 4.162 1.00 93.25 182 ALA A N 1
ATOM 1334 C CA . ALA A 1 182 ? 1.208 -19.883 5.588 1.00 93.25 182 ALA A CA 1
ATOM 1335 C C . ALA A 1 182 ? -0.007 -18.973 5.836 1.00 93.25 182 ALA A C 1
ATOM 1337 O O . ALA A 1 182 ? -0.899 -19.357 6.588 1.00 93.25 182 ALA A O 1
ATOM 1338 N N . PHE A 1 183 ? -0.105 -17.828 5.150 1.00 95.50 183 PHE A N 1
ATOM 1339 C CA . PHE A 1 183 ? -1.281 -16.953 5.257 1.00 95.50 183 PHE A CA 1
ATOM 1340 C C . PHE A 1 183 ? -2.565 -17.640 4.777 1.00 95.50 183 PHE A C 1
ATOM 1342 O O . PHE A 1 183 ? -3.584 -17.612 5.469 1.00 95.50 183 PHE A O 1
ATOM 1349 N N . LYS A 1 184 ? -2.512 -18.327 3.628 1.00 97.25 184 LYS A N 1
ATOM 1350 C CA . LYS A 1 184 ? -3.668 -19.056 3.081 1.00 97.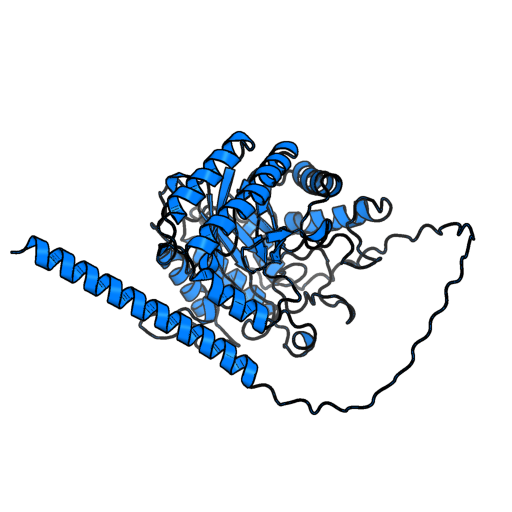25 184 LYS A CA 1
ATOM 1351 C C . LYS A 1 184 ? -4.119 -20.196 4.000 1.00 97.25 184 LYS A C 1
ATOM 1353 O O . LYS A 1 184 ? -5.316 -20.457 4.100 1.00 97.25 184 LYS A O 1
ATOM 1358 N N . ALA A 1 185 ? -3.191 -20.869 4.686 1.00 96.56 185 ALA A N 1
ATOM 1359 C CA . ALA A 1 185 ? -3.514 -21.940 5.631 1.00 96.56 185 ALA A CA 1
ATOM 1360 C C . ALA A 1 185 ? -4.299 -21.446 6.859 1.00 96.56 185 ALA A C 1
ATOM 1362 O O . ALA A 1 185 ? -5.136 -22.190 7.370 1.00 96.56 185 ALA A O 1
ATOM 1363 N N . GLU A 1 186 ? -4.079 -20.198 7.280 1.00 95.94 186 GLU A N 1
ATOM 1364 C CA . GLU A 1 186 ? -4.856 -19.525 8.333 1.00 95.94 186 GLU A CA 1
ATOM 1365 C C . GLU A 1 186 ? -6.160 -18.890 7.808 1.00 95.94 186 GLU A C 1
ATOM 1367 O O . GLU A 1 186 ? -6.961 -18.361 8.576 1.00 95.94 186 GLU A O 1
ATOM 1372 N N . GLY A 1 187 ? -6.424 -18.990 6.501 1.00 96.94 187 GLY A N 1
ATOM 1373 C CA . GLY A 1 187 ? -7.661 -18.520 5.877 1.00 96.94 187 GLY A CA 1
ATOM 1374 C C . GLY A 1 187 ? -7.663 -17.044 5.483 1.00 96.94 187 GLY A C 1
ATOM 1375 O O . GLY A 1 187 ? -8.727 -16.524 5.148 1.00 96.94 187 GLY A O 1
ATOM 1376 N N . PHE A 1 188 ? -6.507 -16.375 5.496 1.00 97.62 188 PHE A N 1
ATOM 1377 C CA . PHE A 1 188 ? -6.394 -15.013 4.981 1.00 97.62 188 PHE A CA 1
ATOM 1378 C C . PHE A 1 188 ? -6.459 -14.995 3.456 1.00 97.62 188 PHE A C 1
ATOM 1380 O O . PHE A 1 188 ? -5.907 -15.872 2.786 1.00 97.62 188 PHE A O 1
ATOM 1387 N N . GLN A 1 189 ? -7.069 -13.947 2.909 1.00 98.38 189 GLN A N 1
ATOM 1388 C CA . GLN A 1 189 ? -6.799 -13.531 1.540 1.00 98.38 189 GLN A CA 1
ATOM 1389 C C . GLN A 1 189 ? -5.400 -12.917 1.469 1.00 98.38 189 GLN A C 1
ATOM 1391 O O . GLN A 1 189 ? -4.959 -12.243 2.402 1.00 98.38 189 GLN A O 1
ATOM 1396 N N . VAL A 1 190 ? -4.701 -13.131 0.361 1.00 98.44 190 VAL A N 1
ATOM 1397 C CA . VAL A 1 190 ? -3.359 -12.599 0.131 1.00 98.44 190 VAL A CA 1
ATOM 1398 C C . VAL A 1 190 ? -3.386 -11.629 -1.037 1.00 98.44 190 VAL A C 1
ATOM 1400 O O . VAL A 1 190 ? -3.806 -11.972 -2.141 1.00 98.44 190 VAL A O 1
ATOM 1403 N N . MET A 1 191 ? -2.883 -10.423 -0.792 1.00 98.38 191 MET A N 1
ATOM 1404 C CA . MET A 1 191 ? -2.628 -9.411 -1.808 1.00 98.38 191 MET A CA 1
ATOM 1405 C C . MET A 1 191 ? -1.119 -9.281 -2.025 1.00 98.38 191 MET A C 1
ATOM 1407 O O . MET A 1 191 ? -0.359 -9.060 -1.087 1.00 98.38 191 MET A O 1
ATOM 1411 N N . HIS A 1 192 ? -0.671 -9.417 -3.265 1.00 97.75 192 HIS A N 1
ATOM 1412 C CA . HIS A 1 192 ? 0.696 -9.112 -3.666 1.00 97.75 192 HIS A CA 1
ATOM 1413 C C . HIS A 1 192 ? 0.733 -7.716 -4.267 1.00 97.75 192 HIS A C 1
ATOM 1415 O O . HIS A 1 192 ? 0.019 -7.454 -5.231 1.00 97.75 192 HIS A O 1
ATOM 1421 N N . THR A 1 193 ? 1.624 -6.868 -3.772 1.00 95.69 193 THR A N 1
ATOM 1422 C CA . THR A 1 193 ? 1.769 -5.495 -4.241 1.00 95.69 193 THR A CA 1
ATOM 1423 C C . THR A 1 193 ? 3.163 -5.222 -4.789 1.00 95.69 193 THR A C 1
ATOM 1425 O O . THR A 1 193 ? 4.130 -5.168 -4.038 1.00 95.69 193 THR A O 1
ATOM 1428 N N . GLU A 1 194 ? 3.278 -5.011 -6.099 1.00 94.50 194 GLU A N 1
ATOM 1429 C CA . GLU A 1 194 ? 4.556 -4.641 -6.712 1.00 94.50 194 GLU A CA 1
ATOM 1430 C C . GLU A 1 194 ? 4.832 -3.143 -6.540 1.00 94.50 194 GLU A C 1
ATOM 1432 O O . GLU A 1 194 ? 4.031 -2.290 -6.930 1.00 94.50 194 GLU A O 1
ATOM 1437 N N . GLN A 1 195 ? 6.006 -2.803 -6.011 1.00 90.25 195 GLN A N 1
ATOM 1438 C CA . GLN A 1 195 ? 6.472 -1.419 -5.929 1.00 90.25 195 GLN A CA 1
ATOM 1439 C C . GLN A 1 195 ? 7.820 -1.236 -6.624 1.00 90.25 195 GLN A C 1
ATOM 1441 O O . GLN A 1 195 ? 8.680 -2.117 -6.618 1.00 90.25 195 GLN A O 1
ATOM 1446 N N . VAL A 1 196 ? 8.014 -0.058 -7.218 1.00 89.50 196 VAL A N 1
ATOM 1447 C CA . VAL A 1 196 ? 9.298 0.350 -7.788 1.00 89.50 196 VAL A CA 1
ATOM 1448 C C . VAL A 1 196 ? 9.976 1.340 -6.850 1.00 89.50 196 VAL A C 1
ATOM 1450 O O . VAL A 1 196 ? 9.403 2.371 -6.505 1.00 89.50 196 VAL A O 1
ATOM 1453 N N . SER A 1 197 ? 11.212 1.043 -6.464 1.00 82.94 197 SER A N 1
ATOM 1454 C CA . SER A 1 197 ? 12.029 1.907 -5.619 1.00 82.94 197 SER A CA 1
ATOM 1455 C C . SER A 1 197 ? 13.327 2.296 -6.341 1.00 82.94 197 SER A C 1
ATOM 1457 O O . SER A 1 197 ? 13.944 1.481 -7.022 1.00 82.94 197 SER A O 1
ATOM 1459 N N . PRO A 1 198 ? 13.793 3.543 -6.234 1.00 68.56 198 PRO A N 1
ATOM 1460 C CA . PRO A 1 198 ? 15.095 3.976 -6.755 1.00 68.56 198 PRO A CA 1
ATOM 1461 C C . PRO A 1 198 ? 16.307 3.427 -5.996 1.00 68.56 198 PRO A C 1
ATOM 1463 O O . PRO A 1 198 ? 17.429 3.683 -6.421 1.00 68.56 198 PRO A O 1
ATOM 1466 N N . GLY A 1 199 ? 16.101 2.602 -4.963 1.00 65.94 199 GLY A N 1
ATOM 1467 C CA . GLY A 1 199 ? 17.177 1.974 -4.192 1.00 65.94 199 GLY A CA 1
ATOM 1468 C C . GLY A 1 199 ? 17.498 2.745 -2.923 1.00 65.94 199 GLY A C 1
ATOM 1469 O O . GLY A 1 199 ? 17.509 3.971 -2.923 1.00 65.94 199 GLY A O 1
ATOM 1470 N N . PHE A 1 200 ? 17.819 2.022 -1.847 1.00 64.31 200 PHE A N 1
ATOM 1471 C CA . PHE A 1 200 ? 18.162 2.619 -0.548 1.00 64.31 200 PHE A CA 1
ATOM 1472 C C . PHE A 1 200 ? 19.433 3.473 -0.567 1.00 64.31 200 PHE A C 1
ATOM 1474 O O . PHE A 1 200 ? 19.661 4.255 0.347 1.00 64.31 200 PHE A O 1
ATOM 1481 N N . TYR A 1 201 ? 20.264 3.335 -1.603 1.00 66.25 201 TYR A N 1
ATOM 1482 C CA . TYR A 1 201 ? 21.487 4.124 -1.774 1.00 66.25 201 TYR A CA 1
ATOM 1483 C C . TYR A 1 201 ? 21.428 5.059 -2.983 1.00 66.25 201 TYR A C 1
ATOM 1485 O O . TYR A 1 201 ? 22.474 5.457 -3.495 1.00 66.25 201 TYR A O 1
ATOM 1493 N N . GLY A 1 202 ? 20.225 5.397 -3.462 1.00 73.69 202 GLY A N 1
ATOM 1494 C CA . GLY A 1 202 ? 20.072 6.445 -4.464 1.00 73.69 202 GLY A CA 1
ATOM 1495 C C . GLY A 1 202 ? 20.654 7.755 -3.934 1.00 73.69 202 GLY A C 1
ATOM 1496 O O . GLY A 1 202 ? 20.201 8.277 -2.916 1.00 73.69 202 GLY A O 1
ATOM 1497 N N . THR A 1 203 ? 21.673 8.285 -4.607 1.00 82.69 203 THR A N 1
ATOM 1498 C CA . THR A 1 203 ? 22.259 9.585 -4.252 1.00 82.69 203 THR A CA 1
ATOM 1499 C C . THR A 1 203 ? 21.324 10.723 -4.670 1.00 82.69 203 THR A C 1
ATOM 1501 O O . THR A 1 203 ? 20.526 10.538 -5.595 1.00 82.69 203 THR A O 1
ATOM 1504 N N . PRO A 1 204 ? 21.402 11.928 -4.069 1.00 86.12 204 PRO A N 1
ATOM 1505 C CA . PRO A 1 204 ? 20.657 13.093 -4.558 1.00 86.12 204 PRO A CA 1
ATOM 1506 C C . PRO A 1 204 ? 20.826 13.332 -6.070 1.00 86.12 204 PRO A C 1
ATOM 1508 O O . PRO A 1 204 ? 19.889 13.751 -6.752 1.00 86.12 204 PRO A O 1
ATOM 1511 N N . GLU A 1 205 ? 22.000 13.014 -6.622 1.00 88.19 205 GLU A N 1
ATOM 1512 C CA . GLU A 1 205 ? 22.266 13.044 -8.058 1.00 88.19 205 GLU A CA 1
ATOM 1513 C C . GLU A 1 205 ? 21.470 11.991 -8.842 1.00 88.19 205 GLU A C 1
ATOM 1515 O O . GLU A 1 205 ? 20.970 12.302 -9.928 1.00 88.19 205 GLU A O 1
ATOM 1520 N N . ASP A 1 206 ? 21.325 10.772 -8.318 1.00 86.69 206 ASP A N 1
ATOM 1521 C CA . ASP A 1 206 ? 20.495 9.724 -8.925 1.00 86.69 206 ASP A CA 1
ATOM 1522 C C . ASP A 1 206 ? 19.019 10.117 -8.930 1.00 86.69 206 ASP A C 1
ATOM 1524 O O . ASP A 1 206 ? 18.343 9.961 -9.949 1.00 86.69 206 ASP A O 1
ATOM 1528 N N . TRP A 1 207 ? 18.540 10.714 -7.838 1.00 86.12 207 TRP A N 1
ATOM 1529 C CA . TRP A 1 207 ? 17.183 11.247 -7.733 1.00 86.12 207 TRP A CA 1
ATOM 1530 C C . TRP A 1 207 ? 16.924 12.366 -8.744 1.00 86.12 207 TRP A C 1
ATOM 1532 O O . TRP A 1 207 ? 15.958 12.309 -9.509 1.00 86.12 207 TRP A O 1
ATOM 1542 N N . ALA A 1 208 ? 17.822 13.350 -8.829 1.00 90.56 208 ALA A N 1
ATOM 1543 C CA . ALA A 1 208 ? 17.726 14.426 -9.816 1.00 90.56 208 ALA A CA 1
ATOM 1544 C C . ALA A 1 208 ? 17.807 13.897 -11.261 1.00 90.56 208 ALA A C 1
ATOM 1546 O O . ALA A 1 208 ? 17.141 14.401 -12.175 1.00 90.56 208 ALA A O 1
ATOM 1547 N N . MET A 1 209 ? 18.618 12.862 -11.483 1.00 90.88 209 MET A N 1
ATOM 1548 C CA . MET A 1 209 ? 18.719 12.178 -12.765 1.00 90.88 209 MET A CA 1
ATOM 1549 C C . MET A 1 209 ? 17.417 11.450 -13.115 1.00 90.88 209 MET A C 1
ATOM 1551 O O . MET A 1 209 ? 16.958 11.583 -14.248 1.00 90.88 209 MET A O 1
ATOM 1555 N N . LEU A 1 210 ? 16.807 10.722 -12.178 1.00 91.44 210 LEU A N 1
ATOM 1556 C CA . LEU A 1 210 ? 15.523 10.053 -12.383 1.00 91.44 210 LEU A CA 1
ATOM 1557 C C . LEU A 1 210 ? 14.422 11.066 -12.724 1.00 91.44 210 LEU A C 1
ATOM 1559 O O . LEU A 1 210 ? 13.716 10.879 -13.715 1.00 91.44 210 LEU A O 1
ATOM 1563 N N . ASP A 1 211 ? 14.339 12.171 -11.976 1.00 91.06 211 ASP A N 1
ATOM 1564 C CA . ASP A 1 211 ? 13.401 13.275 -12.236 1.00 91.06 211 ASP A CA 1
ATOM 1565 C C . ASP A 1 211 ? 13.561 13.835 -13.658 1.00 91.06 211 ASP A C 1
ATOM 1567 O O . ASP A 1 211 ? 12.570 14.121 -14.338 1.00 91.06 211 ASP A O 1
ATOM 1571 N N . THR A 1 212 ? 14.809 13.947 -14.126 1.00 94.12 212 THR A N 1
ATOM 1572 C CA . THR A 1 212 ? 15.134 14.394 -15.487 1.00 94.12 212 THR A CA 1
ATOM 1573 C C . THR A 1 212 ? 14.697 13.369 -16.533 1.00 94.12 212 THR A C 1
ATOM 1575 O O . THR A 1 212 ? 14.047 13.732 -17.513 1.00 94.12 212 THR A O 1
ATOM 1578 N N . MET A 1 213 ? 15.033 12.090 -16.338 1.00 93.94 213 MET A N 1
ATOM 1579 C CA . MET A 1 213 ? 14.723 11.028 -17.301 1.00 93.94 213 MET A CA 1
ATOM 1580 C C . MET A 1 213 ? 13.218 10.789 -17.443 1.00 93.94 213 MET A C 1
ATOM 1582 O O . MET A 1 213 ? 12.745 10.557 -18.551 1.00 93.94 213 MET A O 1
ATOM 1586 N N . LYS A 1 214 ? 12.441 10.946 -16.364 1.00 92.19 214 LYS A N 1
ATOM 1587 C CA . LYS A 1 214 ? 10.971 10.842 -16.387 1.00 92.19 214 LYS A CA 1
ATOM 1588 C C . LYS A 1 214 ? 10.281 11.898 -17.262 1.00 92.19 214 LYS A C 1
ATOM 1590 O O . LYS A 1 214 ? 9.075 11.788 -17.477 1.00 92.19 214 LYS A O 1
ATOM 1595 N N . GLN A 1 215 ? 11.003 12.906 -17.760 1.00 94.12 215 GLN A N 1
ATOM 1596 C CA . GLN A 1 215 ? 10.491 13.884 -18.730 1.00 94.12 215 GLN A CA 1
ATOM 1597 C C . GLN A 1 215 ? 10.737 13.477 -20.195 1.00 94.12 215 GLN A C 1
ATOM 1599 O O . GLN A 1 215 ? 10.310 14.197 -21.097 1.00 94.12 215 GLN A O 1
ATOM 1604 N N . ASP A 1 216 ? 11.429 12.362 -20.453 1.00 95.19 216 ASP A N 1
ATOM 1605 C CA . ASP A 1 216 ? 11.710 11.854 -21.800 1.00 95.19 216 ASP A CA 1
ATOM 1606 C C . ASP A 1 216 ? 10.718 10.736 -22.184 1.00 95.19 216 ASP A C 1
ATOM 1608 O O . ASP A 1 216 ? 10.752 9.654 -21.591 1.00 95.19 216 ASP A O 1
ATOM 1612 N N . PRO A 1 217 ? 9.851 10.935 -23.196 1.00 95.00 217 PRO A N 1
ATOM 1613 C CA . PRO A 1 217 ? 8.926 9.899 -23.656 1.00 95.00 217 PRO A CA 1
ATOM 1614 C C . PRO A 1 217 ? 9.616 8.601 -24.109 1.00 95.00 217 PRO A C 1
ATOM 1616 O O . PRO A 1 217 ? 9.072 7.522 -23.903 1.00 95.00 217 PRO A O 1
ATOM 1619 N N . ALA A 1 218 ? 10.822 8.673 -24.685 1.00 94.81 218 ALA A N 1
ATOM 1620 C CA . ALA A 1 218 ? 11.541 7.475 -25.133 1.00 94.81 218 ALA A CA 1
ATOM 1621 C C . ALA A 1 218 ? 12.091 6.651 -23.957 1.00 94.81 218 ALA A C 1
ATOM 1623 O O . ALA A 1 218 ? 12.286 5.440 -24.072 1.00 94.81 218 ALA A O 1
ATOM 1624 N N . TRP A 1 219 ? 12.334 7.295 -22.812 1.00 96.19 219 TRP A N 1
ATOM 1625 C CA . TRP A 1 219 ? 12.696 6.592 -21.585 1.00 96.19 219 TRP A CA 1
ATOM 1626 C C . TRP A 1 219 ? 11.514 5.777 -21.052 1.00 96.19 219 TRP A C 1
ATOM 1628 O O . TRP A 1 219 ? 11.715 4.645 -20.615 1.00 96.19 219 TRP A O 1
ATOM 1638 N N . TRP A 1 220 ? 10.289 6.304 -21.166 1.00 96.44 220 TRP A N 1
ATOM 1639 C CA . TRP A 1 220 ? 9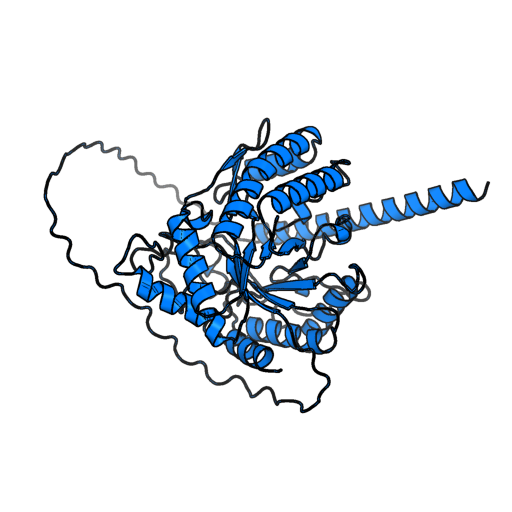.065 5.595 -20.779 1.00 96.44 220 TRP A CA 1
ATOM 1640 C C . TRP A 1 220 ? 8.806 4.343 -21.615 1.00 96.44 220 TRP A C 1
ATOM 1642 O O . TRP A 1 220 ? 8.410 3.329 -21.049 1.00 96.44 220 TRP A O 1
ATOM 1652 N N . ASP A 1 221 ? 9.098 4.357 -22.920 1.00 96.31 221 ASP A N 1
ATOM 1653 C CA . ASP A 1 221 ? 9.009 3.140 -23.739 1.00 96.31 221 ASP A CA 1
ATOM 1654 C C . ASP A 1 221 ? 9.850 2.001 -23.147 1.00 96.31 221 ASP A C 1
ATOM 1656 O O . ASP A 1 221 ? 9.356 0.889 -22.956 1.00 96.31 221 ASP A O 1
ATOM 1660 N N . ALA A 1 222 ? 11.107 2.304 -22.809 1.00 97.12 222 ALA A N 1
ATOM 1661 C CA . ALA A 1 222 ? 12.019 1.343 -22.205 1.00 97.12 222 ALA A CA 1
ATOM 1662 C C . ALA A 1 222 ? 11.628 0.987 -20.761 1.00 97.12 222 ALA A C 1
ATOM 1664 O O . ALA A 1 222 ? 11.827 -0.149 -20.340 1.00 97.12 222 ALA A O 1
ATOM 1665 N N . TRP A 1 223 ? 11.051 1.930 -20.011 1.00 96.88 223 TRP A N 1
ATOM 1666 C CA . TRP A 1 223 ? 10.513 1.682 -18.674 1.00 96.88 223 TRP A CA 1
ATOM 1667 C C . TRP A 1 223 ? 9.402 0.639 -18.705 1.00 96.88 223 TRP A C 1
ATOM 1669 O O . TRP A 1 223 ? 9.469 -0.335 -17.963 1.00 96.88 223 TRP A O 1
ATOM 1679 N N . PHE A 1 224 ? 8.419 0.796 -19.595 1.00 97.56 224 PHE A N 1
ATOM 1680 C CA . PHE A 1 224 ? 7.319 -0.156 -19.724 1.00 97.56 224 PHE A CA 1
ATOM 1681 C C . PHE A 1 224 ? 7.799 -1.523 -20.224 1.00 97.56 224 PHE A C 1
ATOM 1683 O O . PHE A 1 224 ? 7.291 -2.541 -19.761 1.00 97.56 224 PHE A O 1
ATOM 1690 N N . ASP A 1 225 ? 8.793 -1.566 -21.118 1.00 97.88 225 ASP A N 1
ATOM 1691 C CA . ASP A 1 225 ? 9.404 -2.826 -21.561 1.00 97.88 225 ASP A CA 1
ATOM 1692 C C . ASP A 1 225 ? 10.077 -3.579 -20.401 1.00 97.88 225 ASP A C 1
ATOM 1694 O O . ASP A 1 225 ? 9.984 -4.804 -20.319 1.00 97.88 225 ASP A O 1
ATOM 1698 N N . GLU A 1 226 ? 10.777 -2.873 -19.511 1.00 97.69 226 GLU A N 1
ATOM 1699 C CA . GLU A 1 226 ? 11.390 -3.476 -18.323 1.00 97.69 226 GLU A CA 1
ATOM 1700 C C . GLU A 1 226 ? 10.349 -3.822 -17.253 1.00 97.69 226 GLU A C 1
ATOM 1702 O O . GLU A 1 226 ? 10.441 -4.888 -16.645 1.00 97.69 226 GLU A O 1
ATOM 1707 N N . TRP A 1 227 ? 9.331 -2.976 -17.059 1.00 97.50 227 TRP A N 1
ATOM 1708 C CA . TRP A 1 227 ? 8.253 -3.233 -16.103 1.00 97.50 227 TRP A CA 1
ATOM 1709 C C . TRP A 1 227 ? 7.481 -4.488 -16.482 1.00 97.50 227 TRP A C 1
ATOM 1711 O O . TRP A 1 227 ? 7.261 -5.345 -15.638 1.00 97.50 227 TRP A O 1
ATOM 1721 N N . GLU A 1 228 ? 7.149 -4.657 -17.763 1.00 98.06 228 GLU A N 1
ATOM 1722 C CA . GLU A 1 228 ? 6.498 -5.865 -18.267 1.00 98.06 228 GLU A CA 1
ATOM 1723 C C . GLU A 1 228 ? 7.326 -7.130 -17.992 1.00 98.06 228 GLU A C 1
ATOM 1725 O O . GLU A 1 228 ? 6.793 -8.123 -17.490 1.00 98.06 228 GLU A O 1
ATOM 1730 N N . LYS A 1 229 ? 8.635 -7.096 -18.290 1.00 98.06 229 LYS A N 1
ATOM 1731 C CA . LYS A 1 229 ? 9.551 -8.226 -18.040 1.00 98.06 229 LYS A CA 1
ATOM 1732 C C . LYS A 1 229 ? 9.625 -8.596 -16.565 1.00 98.06 229 LYS A C 1
ATOM 1734 O O . LYS A 1 229 ? 9.869 -9.761 -16.260 1.00 98.06 229 LYS A O 1
ATOM 1739 N N . TRP A 1 230 ? 9.455 -7.617 -15.682 1.00 97.56 230 TRP A N 1
ATOM 1740 C CA . TRP A 1 230 ? 9.394 -7.835 -14.247 1.00 97.56 230 TRP A CA 1
ATOM 1741 C C . TRP A 1 230 ? 8.028 -8.382 -13.825 1.00 97.56 230 TRP A C 1
ATOM 1743 O O . TRP A 1 230 ? 7.942 -9.494 -13.319 1.00 97.56 230 TRP A O 1
ATOM 1753 N N . VAL A 1 231 ? 6.953 -7.637 -14.078 1.00 98.06 231 VAL A N 1
ATOM 1754 C CA . VAL A 1 231 ? 5.638 -7.844 -13.461 1.00 98.06 231 VAL A CA 1
ATOM 1755 C C . VAL A 1 231 ? 4.900 -9.080 -13.988 1.00 98.06 231 VAL A C 1
ATOM 1757 O O . VAL A 1 231 ? 4.194 -9.742 -13.231 1.00 98.06 231 VAL A O 1
ATOM 1760 N N . VAL A 1 232 ? 5.081 -9.462 -15.259 1.00 98.56 232 VAL A N 1
ATOM 1761 C CA . VAL A 1 232 ? 4.359 -10.612 -15.840 1.00 98.56 232 VAL A CA 1
ATOM 1762 C C . VAL A 1 232 ? 4.817 -11.948 -15.225 1.00 98.56 232 VAL A C 1
ATOM 1764 O O . VAL A 1 232 ? 3.963 -12.711 -14.769 1.00 98.56 232 VAL A O 1
ATOM 1767 N N . PRO A 1 233 ? 6.126 -12.263 -15.119 1.00 98.25 233 PRO A N 1
ATOM 1768 C CA . PRO A 1 233 ? 6.576 -13.437 -14.366 1.00 98.25 233 PRO A CA 1
ATOM 1769 C C . PRO A 1 233 ? 6.154 -13.433 -12.891 1.00 98.25 233 PRO A C 1
ATOM 1771 O O . PRO A 1 233 ? 5.950 -14.500 -12.314 1.00 98.25 233 PRO A O 1
ATOM 1774 N N . ARG A 1 234 ? 6.017 -12.252 -12.278 1.00 97.81 234 ARG A N 1
ATOM 1775 C CA . ARG A 1 234 ? 5.584 -12.102 -10.881 1.00 97.81 234 ARG A CA 1
ATOM 1776 C C . ARG A 1 234 ? 4.109 -12.438 -10.704 1.00 97.81 234 ARG A C 1
ATOM 1778 O O . ARG A 1 234 ? 3.777 -13.187 -9.791 1.00 97.81 234 ARG A O 1
ATOM 1785 N N . ALA A 1 235 ? 3.262 -12.020 -11.638 1.00 98.69 235 ALA A N 1
ATOM 1786 C CA . ALA A 1 235 ? 1.870 -12.450 -11.692 1.00 98.69 235 ALA A CA 1
ATOM 1787 C C . ALA A 1 235 ? 1.743 -13.974 -11.875 1.00 98.69 235 ALA A C 1
ATOM 1789 O O . ALA A 1 235 ? 0.944 -14.617 -11.202 1.00 98.69 235 ALA A O 1
ATOM 1790 N N . ALA A 1 236 ? 2.585 -14.586 -12.717 1.00 98.69 236 ALA A N 1
ATOM 1791 C CA . ALA A 1 236 ? 2.617 -16.045 -12.861 1.00 98.69 236 ALA A CA 1
ATOM 1792 C C . ALA A 1 236 ? 3.063 -16.762 -11.568 1.00 98.69 236 ALA A C 1
ATOM 1794 O O . ALA A 1 236 ? 2.580 -17.851 -11.256 1.00 98.69 236 ALA A O 1
ATOM 1795 N N . LEU A 1 237 ? 3.983 -16.164 -10.802 1.00 98.19 237 LEU A N 1
ATOM 1796 C CA . LEU A 1 237 ? 4.364 -16.666 -9.479 1.00 98.19 237 LEU A CA 1
ATOM 1797 C C . LEU A 1 237 ? 3.209 -16.528 -8.475 1.00 98.19 237 LEU A C 1
ATOM 1799 O O . LEU A 1 237 ? 2.993 -17.443 -7.684 1.00 98.19 237 LEU A O 1
ATOM 1803 N N . ALA A 1 238 ? 2.465 -15.422 -8.521 1.00 98.56 238 ALA A N 1
ATOM 1804 C CA . ALA A 1 238 ? 1.278 -15.201 -7.702 1.00 98.56 238 ALA A CA 1
ATOM 1805 C C . ALA A 1 238 ? 0.178 -16.240 -8.007 1.00 98.56 238 ALA A C 1
ATOM 1807 O O . ALA A 1 238 ? -0.336 -16.866 -7.081 1.00 98.56 238 ALA A O 1
ATOM 1808 N N . GLU A 1 239 ? -0.089 -16.519 -9.290 1.00 98.62 239 GLU A N 1
ATOM 1809 C CA . GLU A 1 239 ? -1.007 -17.583 -9.745 1.00 98.62 239 GLU A CA 1
ATOM 1810 C C . GLU A 1 239 ? -0.609 -18.945 -9.170 1.00 98.62 239 GLU A C 1
ATOM 1812 O O . GLU A 1 239 ? -1.427 -19.666 -8.603 1.00 98.62 239 GLU A O 1
ATOM 1817 N N . ALA A 1 240 ? 0.675 -19.297 -9.275 1.00 98.56 240 ALA A N 1
ATOM 1818 C CA . ALA A 1 240 ? 1.181 -20.587 -8.813 1.00 98.56 240 ALA A CA 1
ATOM 1819 C C . ALA A 1 240 ? 1.037 -20.802 -7.294 1.00 98.56 240 ALA A C 1
ATOM 1821 O O . ALA A 1 240 ? 1.180 -21.937 -6.835 1.00 98.56 240 ALA A O 1
ATOM 1822 N N . ASN A 1 241 ? 0.777 -19.738 -6.528 1.00 98.56 241 ASN A N 1
ATOM 1823 C CA . ASN A 1 241 ? 0.663 -19.755 -5.072 1.00 98.56 241 ASN A CA 1
ATOM 1824 C C . ASN A 1 241 ? -0.715 -19.303 -4.561 1.00 98.56 241 ASN A C 1
ATOM 1826 O O . ASN A 1 241 ? -0.845 -19.053 -3.367 1.00 98.56 241 ASN A O 1
ATOM 1830 N N . ASP A 1 242 ? -1.734 -19.242 -5.428 1.00 98.31 242 ASP A N 1
ATOM 1831 C CA . ASP A 1 242 ? -3.123 -18.934 -5.046 1.00 98.31 242 ASP A CA 1
ATOM 1832 C C . ASP A 1 242 ? -3.286 -17.561 -4.360 1.00 98.31 242 ASP A C 1
ATOM 1834 O O . ASP A 1 242 ? -4.038 -17.398 -3.397 1.00 98.31 242 ASP A O 1
ATOM 1838 N N . VAL A 1 243 ? -2.541 -16.562 -4.836 1.00 98.69 243 VAL A N 1
ATOM 1839 C CA . VAL A 1 243 ? -2.695 -15.165 -4.407 1.00 98.69 243 VAL A CA 1
ATOM 1840 C C . VAL A 1 243 ? -4.021 -14.620 -4.924 1.00 98.69 243 VAL A C 1
ATOM 1842 O O . VAL A 1 243 ? -4.302 -14.716 -6.118 1.00 98.69 243 VAL A O 1
ATOM 1845 N N . ASP A 1 244 ? -4.809 -14.008 -4.044 1.00 98.62 244 ASP A N 1
ATOM 1846 C CA . ASP A 1 244 ? -6.161 -13.537 -4.352 1.00 98.62 244 ASP A CA 1
ATOM 1847 C C . ASP A 1 244 ? -6.158 -12.237 -5.169 1.00 98.62 244 ASP A C 1
ATOM 1849 O O . ASP A 1 244 ? -6.951 -12.099 -6.100 1.00 98.62 244 ASP A O 1
ATOM 1853 N N . VAL A 1 245 ? -5.245 -11.312 -4.845 1.00 98.62 245 VAL A N 1
ATOM 1854 C CA . VAL A 1 245 ? -5.122 -10.015 -5.528 1.00 98.62 245 VAL A CA 1
ATOM 1855 C C . VAL A 1 245 ? -3.673 -9.735 -5.924 1.00 98.62 245 VAL A C 1
ATOM 1857 O O . VAL A 1 245 ? -2.773 -9.793 -5.087 1.00 98.62 245 VAL A O 1
ATOM 1860 N N . PHE A 1 246 ? -3.435 -9.357 -7.177 1.00 98.62 246 PHE A N 1
ATOM 1861 C CA . PHE A 1 246 ? -2.138 -8.910 -7.680 1.00 98.62 246 PHE A CA 1
ATOM 1862 C C . PHE A 1 246 ? -2.198 -7.433 -8.095 1.00 98.62 246 PHE A C 1
ATOM 1864 O O . PHE A 1 246 ? -2.765 -7.061 -9.125 1.00 98.62 246 PHE A O 1
ATOM 1871 N N . VAL A 1 247 ? -1.604 -6.570 -7.276 1.00 97.75 247 VAL A N 1
ATOM 1872 C CA . VAL A 1 247 ? -1.514 -5.128 -7.501 1.00 97.75 247 VAL A CA 1
ATOM 1873 C C . VAL A 1 247 ? -0.271 -4.820 -8.330 1.00 97.75 247 VAL A C 1
ATOM 1875 O O . VAL A 1 247 ? 0.864 -5.046 -7.909 1.00 97.75 247 VAL A O 1
ATOM 1878 N N . LEU A 1 248 ? -0.506 -4.276 -9.524 1.00 95.94 248 LEU A N 1
ATOM 1879 C CA . LEU A 1 248 ? 0.504 -4.105 -10.566 1.00 95.94 248 LEU A CA 1
ATOM 1880 C C . LEU A 1 248 ? 1.557 -3.063 -10.267 1.00 95.94 248 LEU A C 1
ATOM 1882 O O . LEU A 1 248 ? 2.596 -3.115 -10.906 1.00 95.94 248 LEU A O 1
ATOM 1886 N N . VAL A 1 249 ? 1.238 -2.056 -9.459 1.00 91.38 249 VAL A N 1
ATOM 1887 C CA . VAL A 1 249 ? 2.130 -0.939 -9.157 1.00 91.38 249 VAL A CA 1
ATOM 1888 C C . VAL A 1 249 ? 1.608 -0.166 -7.949 1.00 91.38 249 VAL A C 1
ATOM 1890 O O . VAL A 1 249 ? 0.413 0.140 -7.869 1.00 91.38 249 VAL A O 1
ATOM 1893 N N . SER A 1 250 ? 2.527 0.200 -7.062 1.00 85.69 250 SER A N 1
ATOM 1894 C CA . SER A 1 250 ? 2.328 1.214 -6.025 1.00 85.69 250 SER A CA 1
ATOM 1895 C C . SER A 1 250 ? 2.890 2.572 -6.411 1.00 85.69 250 SER A C 1
ATOM 1897 O O . SER A 1 250 ? 3.814 2.681 -7.219 1.00 85.69 250 SER A O 1
ATOM 1899 N N . TRP A 1 251 ? 2.358 3.615 -5.770 1.00 76.56 251 TRP A N 1
ATOM 1900 C CA . TRP A 1 251 ? 2.891 4.981 -5.826 1.00 76.56 251 TRP A CA 1
ATOM 1901 C C . TRP A 1 251 ? 2.839 5.603 -7.231 1.00 76.56 251 TRP A C 1
ATOM 1903 O O . TRP A 1 251 ? 3.842 6.034 -7.813 1.00 76.56 251 TRP A O 1
ATOM 1913 N N . THR A 1 252 ? 1.628 5.670 -7.789 1.00 79.00 252 THR A N 1
ATOM 1914 C CA . THR A 1 252 ? 1.398 6.078 -9.183 1.00 79.00 252 THR A CA 1
ATOM 1915 C C . THR A 1 252 ? 1.656 7.552 -9.495 1.00 79.00 252 THR A C 1
ATOM 1917 O O . THR A 1 252 ? 1.807 7.862 -10.675 1.00 79.00 252 THR A O 1
ATOM 1920 N N . ASP A 1 253 ? 1.807 8.447 -8.507 1.00 75.75 253 ASP A N 1
ATOM 1921 C CA . ASP A 1 253 ? 2.127 9.877 -8.734 1.00 75.75 253 ASP A CA 1
ATOM 1922 C C . ASP A 1 253 ? 3.350 10.059 -9.644 1.00 75.75 253 ASP A C 1
ATOM 1924 O O . ASP A 1 253 ? 3.434 10.981 -10.456 1.00 75.75 253 ASP A O 1
ATOM 1928 N N . SER A 1 254 ? 4.320 9.154 -9.508 1.00 74.38 254 SER A N 1
ATOM 1929 C CA . SER A 1 254 ? 5.595 9.238 -10.211 1.00 74.38 254 SER A CA 1
ATOM 1930 C C . SER A 1 254 ? 5.647 8.400 -11.496 1.00 74.38 254 SER A C 1
ATOM 1932 O O . SER A 1 254 ? 6.664 8.446 -12.200 1.00 74.38 254 SER A O 1
ATOM 1934 N N . THR A 1 255 ? 4.564 7.672 -11.797 1.00 81.75 255 THR A N 1
ATOM 1935 C CA . THR A 1 255 ? 4.481 6.669 -12.872 1.00 81.75 255 THR A CA 1
ATOM 1936 C C . THR A 1 255 ? 3.361 6.962 -13.871 1.00 81.75 255 THR A C 1
ATOM 1938 O O . THR A 1 255 ? 3.519 6.733 -15.069 1.00 81.75 255 THR A O 1
ATOM 1941 N N . PHE A 1 256 ? 2.232 7.518 -13.430 1.00 88.06 256 PHE A N 1
ATOM 1942 C CA . PHE A 1 256 ? 1.131 7.896 -14.315 1.00 88.06 256 PHE A CA 1
ATOM 1943 C C . PHE A 1 256 ? 1.374 9.308 -14.842 1.00 88.06 256 PHE A C 1
ATOM 1945 O O . PHE A 1 256 ? 1.024 10.302 -14.211 1.00 88.06 256 PHE A O 1
ATOM 1952 N N . ARG A 1 257 ? 2.016 9.382 -16.013 1.00 86.81 257 ARG A N 1
ATOM 1953 C CA . ARG A 1 257 ? 2.436 10.633 -16.664 1.00 86.81 257 ARG A CA 1
ATOM 1954 C C . ARG A 1 257 ? 1.777 10.829 -18.038 1.00 86.81 257 ARG A C 1
ATOM 1956 O O . ARG A 1 257 ? 2.494 10.883 -19.041 1.00 86.81 257 ARG A O 1
ATOM 1963 N N . PRO A 1 258 ? 0.434 10.958 -18.117 1.00 89.19 258 PRO A N 1
ATOM 1964 C CA . PRO A 1 258 ? -0.275 11.247 -19.373 1.00 89.19 258 PRO A CA 1
ATOM 1965 C C . PRO A 1 258 ? 0.221 12.517 -20.076 1.00 89.19 258 PRO A C 1
ATOM 1967 O O . PRO A 1 258 ? 0.106 12.647 -21.293 1.00 89.19 258 PRO A O 1
ATOM 1970 N N . ASP A 1 259 ? 0.748 13.468 -19.304 1.00 90.25 259 ASP A N 1
ATOM 1971 C CA . ASP A 1 259 ? 1.294 14.740 -19.767 1.00 90.25 259 ASP A CA 1
ATOM 1972 C C . ASP A 1 259 ? 2.615 14.586 -20.535 1.00 90.25 259 ASP A C 1
ATOM 1974 O O . ASP A 1 259 ? 2.885 15.371 -21.446 1.00 90.25 259 ASP A O 1
ATOM 1978 N N . ILE A 1 260 ? 3.421 13.577 -20.188 1.00 92.25 260 ILE A N 1
ATOM 1979 C CA . ILE A 1 260 ? 4.727 13.314 -20.810 1.00 92.25 260 ILE A CA 1
ATOM 1980 C C . ILE A 1 260 ? 4.647 12.196 -21.836 1.00 92.25 260 ILE A C 1
ATOM 1982 O O . ILE A 1 260 ? 5.238 12.311 -22.907 1.00 92.25 260 ILE A O 1
ATOM 1986 N N . TYR A 1 261 ? 3.937 11.116 -21.521 1.00 93.88 261 TYR A N 1
ATOM 1987 C CA . TYR A 1 261 ? 3.917 9.903 -22.323 1.00 93.88 261 TYR A CA 1
ATOM 1988 C C . TYR A 1 261 ? 2.475 9.580 -22.754 1.00 93.88 261 TYR A C 1
ATOM 1990 O O . TYR A 1 261 ? 1.736 8.925 -22.018 1.00 93.88 261 TYR A O 1
ATOM 1998 N N . PRO A 1 262 ? 2.042 10.047 -23.945 1.00 91.81 262 PRO A N 1
ATOM 1999 C CA . PRO A 1 262 ? 0.652 9.924 -24.396 1.00 91.81 262 PRO A CA 1
ATOM 2000 C C . PRO A 1 262 ? 0.141 8.485 -24.518 1.00 91.81 262 PRO A C 1
ATOM 2002 O O . PRO A 1 262 ? -1.062 8.263 -24.405 1.00 91.81 262 PRO A O 1
ATOM 2005 N N . ASP A 1 263 ? 1.042 7.520 -24.719 1.00 94.19 263 ASP A N 1
ATOM 2006 C CA . ASP A 1 263 ? 0.701 6.105 -24.887 1.00 94.19 263 ASP A CA 1
ATOM 2007 C C . ASP A 1 263 ? 0.565 5.357 -23.543 1.00 94.19 263 ASP A C 1
ATOM 2009 O O . ASP A 1 263 ? 0.318 4.151 -23.542 1.00 94.19 263 ASP A O 1
ATOM 2013 N N . TYR A 1 264 ? 0.691 6.039 -22.391 1.00 93.75 264 TYR A N 1
ATOM 2014 C CA . TYR A 1 264 ? 0.708 5.395 -21.065 1.00 93.75 264 TYR A CA 1
ATOM 2015 C C . TYR A 1 264 ? -0.508 4.488 -20.804 1.00 93.75 264 TYR A C 1
ATOM 2017 O O . TYR A 1 264 ? -0.326 3.374 -20.326 1.00 93.75 264 TYR A O 1
ATOM 2025 N N . ASP A 1 265 ? -1.728 4.933 -21.136 1.00 95.12 265 ASP A N 1
ATOM 2026 C CA . ASP A 1 265 ? -2.961 4.160 -20.927 1.00 95.12 265 ASP A CA 1
ATOM 2027 C C . ASP A 1 265 ? -2.918 2.864 -21.744 1.00 95.12 265 ASP A C 1
ATOM 2029 O O . ASP A 1 265 ? -3.165 1.781 -21.218 1.00 95.12 265 ASP A O 1
ATOM 2033 N N . THR A 1 266 ? -2.498 2.958 -23.011 1.00 97.06 266 THR A N 1
ATOM 2034 C CA . THR A 1 266 ? -2.357 1.785 -23.881 1.00 97.06 266 THR A CA 1
ATOM 2035 C C . THR A 1 266 ? -1.301 0.825 -23.339 1.00 97.06 266 THR A C 1
ATOM 2037 O O . THR A 1 266 ? -1.566 -0.370 -23.252 1.00 97.06 266 THR A O 1
ATOM 2040 N N . ARG A 1 267 ? -0.142 1.326 -22.889 1.00 97.31 267 ARG A N 1
ATOM 2041 C CA . ARG A 1 267 ? 0.915 0.478 -22.312 1.00 97.31 267 ARG A CA 1
ATOM 2042 C C . ARG A 1 267 ? 0.477 -0.230 -21.029 1.00 97.31 267 ARG A C 1
ATOM 2044 O O . ARG A 1 267 ? 0.788 -1.407 -20.861 1.00 97.31 267 ARG A O 1
ATOM 2051 N N . TRP A 1 268 ? -0.268 0.441 -20.148 1.00 97.31 268 TRP A N 1
ATOM 2052 C CA . TRP A 1 268 ? -0.833 -0.196 -18.955 1.00 97.31 268 TRP A CA 1
ATOM 2053 C C . TRP A 1 268 ? -1.854 -1.273 -19.309 1.00 97.31 268 TRP A C 1
ATOM 2055 O O . TRP A 1 268 ? -1.784 -2.373 -18.764 1.00 97.31 268 TRP A O 1
ATOM 2065 N N . ARG A 1 269 ? -2.754 -1.002 -20.260 1.00 98.25 269 ARG A N 1
ATOM 2066 C CA . ARG A 1 269 ? -3.725 -1.994 -20.746 1.00 98.25 269 ARG A CA 1
ATOM 2067 C C . ARG A 1 269 ? -3.044 -3.205 -21.384 1.00 98.25 269 ARG A C 1
ATOM 2069 O O . ARG A 1 269 ? -3.484 -4.327 -21.145 1.00 98.25 269 ARG A O 1
ATOM 2076 N N . ASP A 1 270 ? -1.964 -3.000 -22.135 1.00 98.44 270 ASP A N 1
ATOM 2077 C CA . ASP A 1 270 ? -1.172 -4.088 -22.719 1.00 98.44 270 ASP A CA 1
ATOM 2078 C C . ASP A 1 270 ? -0.531 -4.970 -21.634 1.00 98.44 270 ASP A C 1
ATOM 2080 O O . ASP A 1 270 ? -0.569 -6.198 -21.731 1.00 98.44 270 ASP A O 1
ATOM 2084 N N . ILE A 1 271 ? 0.021 -4.365 -20.577 1.00 98.62 271 ILE A N 1
ATOM 2085 C CA . ILE A 1 271 ? 0.592 -5.101 -19.437 1.00 98.62 271 ILE A CA 1
ATOM 2086 C C . ILE A 1 271 ? -0.493 -5.855 -18.672 1.00 98.62 271 ILE A C 1
ATOM 2088 O O . ILE A 1 271 ? -0.316 -7.040 -18.402 1.00 98.62 271 ILE A O 1
ATOM 2092 N N . ILE A 1 272 ? -1.627 -5.212 -18.374 1.00 98.62 272 ILE A N 1
ATOM 2093 C CA . ILE A 1 272 ? -2.780 -5.863 -17.737 1.00 98.62 272 ILE A CA 1
ATOM 2094 C C . ILE A 1 272 ? -3.208 -7.078 -18.564 1.00 98.62 272 ILE A C 1
ATOM 2096 O O . ILE A 1 272 ? -3.357 -8.164 -18.014 1.00 98.62 272 ILE A O 1
ATOM 2100 N N . ALA A 1 273 ? -3.348 -6.934 -19.886 1.00 98.75 273 ALA A N 1
ATOM 2101 C CA . ALA A 1 273 ? -3.727 -8.040 -20.761 1.00 98.75 273 ALA A CA 1
ATOM 2102 C C . ALA A 1 273 ? -2.743 -9.218 -20.664 1.00 98.75 273 ALA A C 1
ATOM 2104 O O . ALA A 1 273 ? -3.182 -10.356 -20.526 1.00 98.75 273 ALA A O 1
ATOM 2105 N N . LYS A 1 274 ? -1.430 -8.956 -20.655 1.00 98.81 274 LYS A N 1
ATOM 2106 C CA . LYS A 1 274 ? -0.393 -9.994 -20.494 1.00 98.81 274 LYS A CA 1
ATOM 2107 C C . LYS A 1 274 ? -0.396 -10.632 -19.109 1.00 98.81 274 LYS A C 1
ATOM 2109 O O . LYS A 1 274 ? -0.195 -11.835 -18.995 1.00 98.81 274 LYS A O 1
ATOM 2114 N N . VAL A 1 275 ? -0.654 -9.854 -18.061 1.00 98.81 275 VAL A N 1
ATOM 2115 C CA . VAL A 1 275 ? -0.839 -10.379 -16.702 1.00 98.81 275 VAL A CA 1
ATOM 2116 C C . VAL A 1 275 ? -2.031 -11.336 -16.664 1.00 98.81 275 VAL A C 1
ATOM 2118 O O . VAL A 1 275 ? -1.897 -12.442 -16.153 1.00 98.81 275 VAL A O 1
ATOM 2121 N N . ARG A 1 276 ? -3.155 -10.995 -17.307 1.00 98.69 276 ARG A N 1
ATOM 2122 C CA . ARG A 1 276 ? -4.332 -11.881 -17.405 1.00 98.69 276 ARG A CA 1
ATOM 2123 C C . ARG A 1 276 ? -4.100 -13.160 -18.208 1.00 98.69 276 ARG A C 1
ATOM 2125 O O . ARG A 1 276 ? -4.871 -14.104 -18.071 1.00 98.69 276 ARG A O 1
ATOM 2132 N N . GLU A 1 277 ? -3.069 -13.220 -19.051 1.00 98.75 277 GLU A N 1
ATOM 2133 C CA . GLU A 1 277 ? -2.697 -14.469 -19.728 1.00 98.75 277 GLU A CA 1
ATOM 2134 C C . GLU A 1 277 ? -2.100 -15.501 -18.758 1.00 98.75 277 GLU A C 1
ATOM 2136 O O . GLU A 1 277 ? -2.126 -16.697 -19.057 1.00 98.75 277 GLU A O 1
ATOM 2141 N N . VAL A 1 278 ? -1.561 -15.055 -17.616 1.00 98.81 278 VAL A N 1
ATOM 2142 C CA . VAL A 1 278 ? -0.822 -15.900 -16.661 1.00 98.81 278 VAL A CA 1
ATOM 2143 C C . VAL A 1 278 ? -1.374 -15.882 -15.235 1.00 98.81 278 VAL A C 1
ATOM 2145 O O . VAL A 1 278 ? -0.945 -16.710 -14.439 1.00 98.81 278 VAL A O 1
ATOM 2148 N N . TYR A 1 279 ? -2.292 -14.971 -14.915 1.00 98.81 279 TYR A N 1
ATOM 2149 C CA . TYR A 1 279 ? -2.886 -14.797 -13.592 1.00 98.81 279 TYR A CA 1
ATOM 2150 C C . TYR A 1 279 ? -4.401 -14.620 -13.694 1.00 98.81 279 TYR A C 1
ATOM 2152 O O . TYR A 1 279 ? -4.894 -13.825 -14.499 1.00 98.81 279 TYR A O 1
ATOM 2160 N N . SER A 1 280 ? -5.130 -15.392 -12.891 1.00 98.56 280 SER A N 1
ATOM 2161 C CA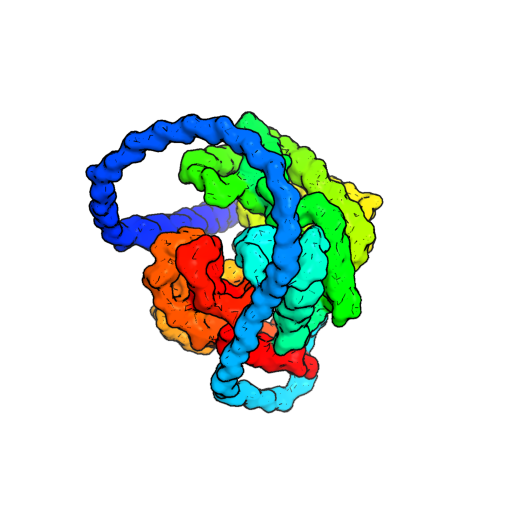 . SER A 1 280 ? -6.589 -15.508 -12.942 1.00 98.56 280 SER A CA 1
ATOM 2162 C C . SER A 1 280 ? -7.323 -14.801 -11.801 1.00 98.56 280 SER A C 1
ATOM 2164 O O . SER A 1 280 ? -8.539 -14.632 -11.904 1.00 98.56 280 SER A O 1
ATOM 2166 N N . GLY A 1 281 ? -6.602 -14.383 -10.755 1.00 98.00 281 GLY A N 1
ATOM 2167 C CA . GLY A 1 281 ? -7.144 -13.591 -9.651 1.00 98.00 281 GLY A CA 1
ATOM 2168 C C . GLY A 1 281 ? -7.352 -12.115 -10.002 1.00 98.00 281 GLY A C 1
ATOM 2169 O O . GLY A 1 281 ? -7.229 -11.702 -11.166 1.00 98.00 281 GLY A O 1
ATOM 2170 N N . ASP A 1 282 ? -7.653 -11.320 -8.976 1.00 98.56 282 ASP A N 1
ATOM 2171 C CA . ASP A 1 282 ? -8.004 -9.912 -9.142 1.00 98.56 282 ASP A CA 1
ATOM 2172 C C . ASP A 1 282 ? -6.759 -9.060 -9.410 1.00 98.56 282 ASP A C 1
ATOM 2174 O O . ASP A 1 282 ? -5.749 -9.157 -8.716 1.00 98.56 282 ASP A O 1
ATOM 2178 N N . VAL A 1 283 ? -6.815 -8.195 -10.419 1.00 98.69 283 VAL A N 1
ATOM 2179 C CA . VAL A 1 283 ? -5.711 -7.302 -10.789 1.00 98.69 283 VAL A CA 1
ATOM 2180 C C . VAL A 1 283 ? -6.031 -5.885 -10.344 1.00 98.69 283 VAL A C 1
ATOM 2182 O O . VAL A 1 283 ? -7.054 -5.326 -10.740 1.00 98.69 283 VAL A O 1
ATOM 2185 N N . GLY A 1 284 ? -5.131 -5.288 -9.564 1.00 97.25 284 GLY A N 1
ATOM 2186 C CA . GLY A 1 284 ? -5.324 -3.960 -8.986 1.00 97.25 284 GLY A CA 1
ATOM 2187 C C . GLY A 1 284 ? -4.207 -2.963 -9.267 1.00 97.25 284 GLY A C 1
ATOM 2188 O O . GLY A 1 284 ? -3.168 -3.290 -9.844 1.00 97.25 284 GLY A O 1
ATOM 2189 N N . VAL A 1 285 ? -4.416 -1.729 -8.810 1.00 95.94 285 VAL A N 1
ATOM 2190 C CA . VAL A 1 285 ? -3.403 -0.662 -8.747 1.00 95.94 285 VAL A CA 1
ATOM 2191 C C . VAL A 1 285 ? -3.527 0.094 -7.424 1.00 95.94 285 VAL A C 1
ATOM 2193 O O . VAL A 1 285 ? -4.645 0.298 -6.950 1.00 95.94 285 VAL A O 1
ATOM 2196 N N . ILE A 1 286 ? -2.404 0.544 -6.852 1.00 93.88 286 ILE A N 1
ATOM 2197 C CA . ILE A 1 286 ? -2.418 1.504 -5.740 1.00 93.88 286 ILE A CA 1
ATOM 2198 C C . ILE A 1 286 ? -2.224 2.912 -6.297 1.00 93.88 286 ILE A C 1
ATOM 2200 O O . ILE A 1 286 ? -1.136 3.291 -6.736 1.00 93.88 286 ILE A O 1
ATOM 2204 N N . LEU A 1 287 ? -3.290 3.702 -6.263 1.00 91.62 287 LEU A N 1
ATOM 2205 C CA . LEU A 1 287 ? -3.266 5.120 -6.574 1.00 91.62 287 LEU A CA 1
ATOM 2206 C C . LEU A 1 287 ? -2.830 5.902 -5.346 1.00 91.62 287 LEU A C 1
ATOM 2208 O O . LEU A 1 287 ? -3.330 5.666 -4.255 1.00 91.62 287 LEU A O 1
ATOM 2212 N N . SER A 1 288 ? -1.961 6.888 -5.517 1.00 84.62 288 SER A N 1
ATOM 2213 C CA . SER A 1 288 ? -1.851 7.916 -4.483 1.00 84.62 288 SER A CA 1
ATOM 2214 C C . SER A 1 288 ? -3.139 8.737 -4.430 1.00 84.62 288 SER A C 1
ATOM 2216 O O . SER A 1 288 ? -3.769 8.971 -5.469 1.00 84.62 288 SER A O 1
ATOM 2218 N N . ASN A 1 289 ? -3.499 9.230 -3.242 1.00 76.12 289 ASN A N 1
ATOM 2219 C CA . ASN A 1 289 ? -4.613 10.163 -3.048 1.00 76.12 289 ASN A CA 1
ATOM 2220 C C . ASN A 1 289 ? -4.587 11.350 -4.037 1.00 76.12 289 ASN A C 1
ATOM 2222 O O . ASN A 1 289 ? -5.642 11.852 -4.425 1.00 76.12 289 ASN A O 1
ATOM 2226 N N . THR A 1 290 ? -3.407 11.764 -4.512 1.00 66.69 290 THR A N 1
ATOM 2227 C CA . THR A 1 290 ? -3.235 12.862 -5.478 1.00 66.69 290 THR A CA 1
ATOM 2228 C C . THR A 1 290 ? -3.234 12.449 -6.954 1.00 66.69 290 THR A C 1
ATOM 2230 O O . THR A 1 290 ? -3.435 13.303 -7.816 1.00 66.69 290 THR A O 1
ATOM 2233 N N . ALA A 1 291 ? -3.045 11.166 -7.277 1.00 65.25 291 ALA A N 1
ATOM 2234 C CA . ALA A 1 291 ? -2.890 10.679 -8.656 1.00 65.25 291 ALA A CA 1
ATOM 2235 C C . ALA A 1 291 ? -4.205 10.296 -9.351 1.00 65.25 291 ALA A C 1
ATOM 2237 O O . ALA A 1 291 ? -4.189 9.907 -10.522 1.00 65.25 291 ALA A O 1
ATOM 2238 N N . GLN A 1 292 ? -5.339 10.372 -8.653 1.00 71.56 292 GLN A N 1
ATOM 2239 C CA . GLN A 1 292 ? -6.607 9.818 -9.137 1.00 71.56 292 GLN A CA 1
ATOM 2240 C C . GLN A 1 292 ? -7.065 10.432 -10.473 1.00 71.56 292 GLN A C 1
ATOM 2242 O O . GLN A 1 292 ? -7.642 9.738 -11.305 1.00 71.56 292 GLN A O 1
ATOM 2247 N N . GLU A 1 293 ? -6.748 11.704 -10.731 1.00 72.25 293 GLU A N 1
ATOM 2248 C CA . GLU A 1 293 ? -7.102 12.387 -11.987 1.00 72.25 293 GLU A CA 1
ATOM 2249 C C . GLU A 1 293 ? -6.363 11.838 -13.220 1.00 72.25 293 GLU A C 1
ATOM 2251 O O . GLU A 1 293 ? -6.840 11.979 -14.347 1.00 72.25 293 GLU A O 1
ATOM 2256 N N . SER A 1 294 ? -5.209 11.197 -13.019 1.00 79.38 294 SER A N 1
ATOM 2257 C CA . SER A 1 294 ? -4.394 10.615 -14.091 1.00 79.38 294 SER A CA 1
ATOM 2258 C C . SER A 1 294 ? -4.773 9.165 -14.409 1.00 79.38 294 SER A C 1
ATOM 2260 O O . SER A 1 294 ? -4.192 8.568 -15.314 1.00 79.38 294 SER A O 1
ATOM 2262 N N . PHE A 1 295 ? -5.722 8.573 -13.680 1.00 90.06 295 PHE A N 1
ATOM 2263 C CA . PHE A 1 295 ? -6.129 7.187 -13.873 1.00 90.06 295 PHE A CA 1
ATOM 2264 C C . PHE A 1 295 ? -7.289 7.075 -14.869 1.00 90.06 295 PHE A C 1
ATOM 2266 O O . PHE A 1 295 ? -8.397 7.541 -14.621 1.00 90.06 295 PHE A O 1
ATOM 2273 N N . THR A 1 296 ? -7.035 6.452 -16.022 1.00 91.94 296 THR A N 1
ATOM 2274 C CA . THR A 1 296 ? -7.978 6.434 -17.162 1.00 91.94 296 THR A CA 1
ATOM 2275 C C . THR A 1 296 ? -8.390 5.036 -17.625 1.00 91.94 296 THR A C 1
ATOM 2277 O O . THR A 1 296 ? -9.210 4.904 -18.534 1.00 91.94 296 THR A O 1
ATOM 2280 N N . PHE A 1 297 ? -7.888 3.996 -16.958 1.00 94.44 297 PHE A N 1
ATOM 2281 C CA . PHE A 1 297 ? -8.134 2.590 -17.281 1.00 94.44 297 PHE A CA 1
ATOM 2282 C C . PHE A 1 297 ? -8.761 1.811 -16.123 1.00 94.44 297 PHE A C 1
ATOM 2284 O O . PHE A 1 297 ? -8.498 0.625 -15.942 1.00 94.44 297 PHE A O 1
ATOM 2291 N N . ALA A 1 298 ? -9.638 2.472 -15.362 1.00 94.38 298 ALA A N 1
ATOM 2292 C CA . ALA A 1 298 ? -10.417 1.853 -14.289 1.00 94.38 298 ALA A CA 1
ATOM 2293 C C . ALA A 1 298 ? -11.216 0.624 -14.754 1.00 94.38 298 ALA A C 1
ATOM 2295 O O . ALA A 1 298 ? -11.417 -0.305 -13.988 1.00 94.38 298 ALA A O 1
ATOM 2296 N N . ASP A 1 299 ? -11.637 0.592 -16.020 1.00 95.75 299 ASP A N 1
ATOM 2297 C CA . ASP A 1 299 ? -12.359 -0.530 -16.626 1.00 95.75 299 ASP A CA 1
ATOM 2298 C C . ASP A 1 299 ? -11.494 -1.779 -16.884 1.00 95.75 299 ASP A C 1
ATOM 2300 O O . ASP A 1 299 ? -12.036 -2.820 -17.252 1.00 95.75 299 ASP A O 1
ATOM 2304 N N . ALA A 1 300 ? -10.169 -1.679 -16.745 1.00 97.56 300 ALA A N 1
ATOM 2305 C CA . ALA A 1 300 ? -9.234 -2.776 -16.998 1.00 97.56 300 ALA A CA 1
ATOM 2306 C C . ALA A 1 300 ? -8.766 -3.499 -15.719 1.00 97.56 300 ALA A C 1
ATOM 2308 O O . ALA A 1 300 ? -8.133 -4.552 -15.817 1.00 97.56 300 ALA A O 1
ATOM 2309 N N . VAL A 1 301 ? -9.059 -2.948 -14.541 1.00 97.75 301 VAL A N 1
ATOM 2310 C CA . VAL A 1 301 ? -8.684 -3.506 -13.233 1.00 97.75 301 VAL A CA 1
ATOM 2311 C C . VAL A 1 301 ? -9.926 -3.984 -12.483 1.00 97.75 301 VAL A C 1
ATOM 2313 O O . VAL A 1 301 ? -11.036 -3.556 -12.796 1.00 97.75 301 VAL A O 1
ATOM 2316 N N . ASP A 1 302 ? -9.737 -4.855 -11.496 1.00 98.19 302 ASP A N 1
ATOM 2317 C CA . ASP A 1 302 ? -10.824 -5.362 -10.644 1.00 98.19 302 ASP A CA 1
ATOM 2318 C C . ASP A 1 302 ? -10.893 -4.647 -9.300 1.00 98.19 302 ASP A C 1
ATOM 2320 O O . ASP A 1 302 ? -11.903 -4.731 -8.616 1.00 98.19 302 ASP A O 1
ATOM 2324 N N . VAL A 1 303 ? -9.828 -3.946 -8.913 1.00 97.44 303 VAL A N 1
ATOM 2325 C CA . VAL A 1 303 ? -9.769 -3.219 -7.648 1.00 97.44 303 VAL A CA 1
ATOM 2326 C C . VAL A 1 303 ? -8.870 -1.999 -7.765 1.00 97.44 303 VAL A C 1
ATOM 2328 O O . VAL A 1 303 ? -7.820 -2.022 -8.417 1.00 97.44 303 VAL A O 1
ATOM 2331 N N . VAL A 1 304 ? -9.274 -0.923 -7.102 1.00 96.00 304 VAL A N 1
ATOM 2332 C CA . VAL A 1 304 ? -8.428 0.245 -6.874 1.00 96.00 304 VAL A CA 1
ATOM 2333 C C . VAL A 1 304 ? -8.132 0.335 -5.393 1.00 96.00 304 VAL A C 1
ATOM 2335 O O . VAL A 1 304 ? -9.032 0.297 -4.564 1.00 96.00 304 VAL A O 1
ATOM 2338 N N . VAL A 1 305 ? -6.859 0.493 -5.063 1.00 96.12 305 VAL A N 1
ATOM 2339 C CA . VAL A 1 305 ? -6.439 0.822 -3.708 1.00 96.12 305 VAL A CA 1
ATOM 2340 C C . VAL A 1 305 ? -5.980 2.274 -3.706 1.00 96.12 305 VAL A C 1
ATOM 2342 O O . VAL A 1 305 ? -5.208 2.684 -4.567 1.00 96.12 305 VAL A O 1
ATOM 2345 N N . ILE A 1 306 ? -6.449 3.072 -2.761 1.00 94.38 306 ILE A N 1
ATOM 2346 C CA . ILE A 1 306 ? -6.057 4.467 -2.602 1.00 94.38 306 ILE A CA 1
ATOM 2347 C C . ILE A 1 306 ? -5.100 4.555 -1.415 1.00 94.38 306 ILE A C 1
ATOM 2349 O O . ILE A 1 306 ? -5.495 4.408 -0.261 1.00 94.38 306 ILE A O 1
ATOM 2353 N N . GLY A 1 307 ? -3.821 4.761 -1.709 1.00 91.75 307 GLY A N 1
ATOM 2354 C CA . GLY A 1 307 ? -2.758 4.939 -0.730 1.00 91.75 307 GLY A CA 1
ATOM 2355 C C . GLY A 1 307 ? -2.727 6.359 -0.162 1.00 91.75 307 GLY A C 1
ATOM 2356 O O . GLY A 1 307 ? -2.724 7.340 -0.914 1.00 91.75 307 GLY A O 1
ATOM 2357 N N . SER A 1 308 ? -2.637 6.467 1.164 1.00 87.12 308 SER A N 1
ATOM 2358 C CA . SER A 1 308 ? -2.405 7.720 1.885 1.00 87.12 308 SER A CA 1
ATOM 2359 C C . SER A 1 308 ? -1.213 7.582 2.823 1.00 87.12 308 SER A C 1
ATOM 2361 O O . SER A 1 308 ? -1.239 6.782 3.757 1.00 87.12 308 SER A O 1
ATOM 2363 N N . PHE A 1 309 ? -0.204 8.429 2.626 1.00 78.94 309 PHE A N 1
ATOM 2364 C CA . PHE A 1 309 ? 0.924 8.532 3.548 1.00 78.94 309 PHE A CA 1
ATOM 2365 C C . PHE A 1 309 ? 0.504 9.111 4.902 1.00 78.94 309 PHE A C 1
ATOM 2367 O O . PHE A 1 309 ? -0.420 9.930 4.987 1.00 78.94 309 PHE A O 1
ATOM 2374 N N . SER A 1 310 ? 1.261 8.749 5.936 1.00 74.75 310 SER A N 1
ATOM 2375 C CA . SER A 1 310 ? 1.189 9.377 7.252 1.00 74.75 310 SER A CA 1
ATOM 2376 C C . SER A 1 310 ? 1.457 10.877 7.141 1.00 74.75 310 SER A C 1
ATOM 2378 O O . SER A 1 310 ? 2.432 11.303 6.521 1.00 74.75 310 SER A O 1
ATOM 2380 N N . GLY A 1 311 ? 0.577 11.689 7.724 1.00 80.81 311 GLY A N 1
ATOM 2381 C CA . GLY A 1 311 ? 0.679 13.148 7.681 1.00 80.81 311 GLY A CA 1
ATOM 2382 C C . GLY A 1 311 ? 0.017 13.808 6.466 1.00 80.81 311 GLY A C 1
ATOM 2383 O O . GLY A 1 311 ? -0.025 15.037 6.404 1.00 80.81 311 GLY A O 1
ATOM 2384 N N . TYR A 1 312 ? -0.573 13.053 5.530 1.00 85.50 312 TYR A N 1
ATOM 2385 C CA . TYR A 1 312 ? -1.387 13.639 4.454 1.00 85.50 312 TYR A CA 1
ATOM 2386 C C . TYR A 1 312 ? -2.520 14.518 5.019 1.00 85.50 312 TYR A C 1
ATOM 2388 O O . TYR A 1 312 ? -2.722 15.655 4.584 1.00 85.50 312 TYR A O 1
ATOM 2396 N N . GLN A 1 313 ? -3.169 14.040 6.081 1.00 89.56 313 GLN A N 1
ATOM 2397 C CA . GLN A 1 313 ? -4.268 14.701 6.787 1.00 89.56 313 GLN A CA 1
ATOM 2398 C C . GLN A 1 313 ? -3.855 16.071 7.355 1.00 89.56 313 GLN A C 1
ATOM 2400 O O . GLN A 1 313 ? -4.665 16.996 7.386 1.00 89.56 313 GLN A O 1
ATOM 2405 N N . LEU A 1 314 ? -2.575 16.269 7.700 1.00 88.06 314 LEU A N 1
ATOM 2406 C CA . LEU A 1 314 ? -2.041 17.551 8.192 1.00 88.06 314 LEU A CA 1
ATOM 2407 C C . LEU A 1 314 ? -2.051 18.673 7.143 1.00 88.06 314 LEU A C 1
ATOM 2409 O O . LEU A 1 314 ? -1.851 19.854 7.465 1.00 88.06 314 LEU A O 1
ATOM 2413 N N . ASN A 1 315 ? -2.226 18.313 5.873 1.00 86.50 315 ASN A N 1
ATOM 2414 C CA . ASN A 1 315 ? -2.196 19.239 4.748 1.00 86.50 315 ASN A CA 1
ATOM 2415 C C . ASN A 1 315 ? -3.565 19.441 4.096 1.00 86.50 315 ASN A C 1
ATOM 2417 O O . ASN A 1 315 ? -3.677 20.277 3.195 1.00 86.50 315 ASN A O 1
ATOM 2421 N N . ILE A 1 316 ? -4.604 18.753 4.583 1.00 87.56 316 ILE A N 1
ATOM 2422 C CA . ILE A 1 316 ? -5.978 18.947 4.125 1.00 87.56 316 ILE A CA 1
ATOM 2423 C C . ILE A 1 316 ? -6.460 20.356 4.467 1.00 87.56 316 ILE A C 1
ATOM 2425 O O . ILE A 1 316 ? -6.204 20.900 5.549 1.00 87.56 316 ILE A O 1
ATOM 2429 N N . GLN A 1 317 ? -7.147 20.966 3.501 1.00 86.69 317 GLN A N 1
ATOM 2430 C CA . GLN A 1 317 ? -7.688 22.311 3.613 1.00 86.69 317 GLN A CA 1
ATOM 2431 C C . GLN A 1 317 ? -9.184 22.339 3.305 1.00 86.69 317 GLN A C 1
ATOM 2433 O O . GLN A 1 317 ? -9.626 21.736 2.332 1.00 86.69 317 GLN A O 1
ATOM 2438 N N . ALA A 1 318 ? -9.922 23.140 4.071 1.00 82.19 318 ALA A N 1
ATOM 2439 C CA . ALA A 1 318 ? -11.309 23.517 3.829 1.00 82.19 318 ALA A CA 1
ATOM 2440 C C . ALA A 1 318 ? -11.402 25.049 3.755 1.00 82.19 318 ALA A C 1
ATOM 2442 O O . ALA A 1 318 ? -10.790 25.762 4.555 1.00 82.19 318 ALA A O 1
ATOM 2443 N N . ASP A 1 319 ? -12.104 25.583 2.750 1.00 84.31 319 ASP A N 1
ATOM 2444 C CA . ASP A 1 319 ? -12.254 27.032 2.528 1.00 84.31 319 ASP A CA 1
ATOM 2445 C C . ASP A 1 319 ? -10.925 27.826 2.534 1.00 84.31 319 ASP A C 1
ATOM 2447 O O . ASP A 1 319 ? -10.841 28.970 2.997 1.00 84.31 319 ASP A O 1
ATOM 2451 N N . GLY A 1 320 ? -9.859 27.209 2.009 1.00 81.50 320 GLY A N 1
ATOM 2452 C CA . GLY A 1 320 ? -8.520 27.802 1.928 1.00 81.50 320 GLY A CA 1
ATOM 2453 C C . GLY A 1 320 ? -7.784 27.901 3.268 1.00 81.50 320 GLY A C 1
ATOM 2454 O O . GLY A 1 320 ? -6.867 28.715 3.403 1.00 81.50 320 GLY A O 1
ATOM 2455 N N . LYS A 1 321 ? -8.192 27.119 4.273 1.00 81.62 321 LYS A N 1
ATOM 2456 C CA . LYS A 1 321 ? -7.521 27.003 5.572 1.00 81.62 321 LYS A CA 1
ATOM 2457 C C . LYS A 1 321 ? -7.223 25.548 5.876 1.00 81.62 321 LYS A C 1
ATOM 2459 O O . LYS A 1 321 ? -8.021 24.686 5.536 1.00 81.62 321 LYS A O 1
ATOM 2464 N N . LYS A 1 322 ? -6.104 25.290 6.556 1.00 87.56 322 LYS A N 1
ATOM 2465 C CA . LYS A 1 322 ? -5.824 23.961 7.105 1.00 87.56 322 LYS A CA 1
ATOM 2466 C C . LYS A 1 322 ? -6.921 23.567 8.088 1.00 87.56 322 LYS A C 1
ATOM 2468 O O . LYS A 1 322 ? -7.301 24.393 8.919 1.00 87.56 322 LYS A O 1
ATOM 2473 N N . VAL A 1 323 ? -7.389 22.329 7.969 1.00 92.69 323 VAL A N 1
ATOM 2474 C CA . VAL A 1 323 ? -8.366 21.745 8.897 1.00 92.69 323 VAL A CA 1
ATOM 2475 C C . VAL A 1 323 ? -7.705 21.511 10.253 1.00 92.69 323 VAL A C 1
ATOM 2477 O O . VAL A 1 323 ? -8.201 21.975 11.273 1.00 92.69 323 VAL A O 1
ATOM 2480 N N . ILE A 1 324 ? -6.515 20.904 10.255 1.00 94.88 324 ILE A N 1
ATOM 2481 C CA . ILE A 1 324 ? -5.724 20.710 11.471 1.00 94.88 324 ILE A CA 1
ATOM 2482 C C . ILE A 1 324 ? -5.095 22.039 11.907 1.00 94.88 324 ILE A C 1
ATOM 2484 O O . ILE A 1 324 ? -4.189 22.560 11.246 1.00 94.88 324 ILE A O 1
ATOM 2488 N N . SER A 1 325 ? -5.559 22.596 13.030 1.00 93.50 325 SER A N 1
ATOM 2489 C CA . SER A 1 325 ? -5.072 23.886 13.538 1.00 93.50 325 SER A CA 1
ATOM 2490 C C . SER A 1 325 ? -3.735 23.795 14.279 1.00 93.50 325 SER A C 1
ATOM 2492 O O . SER A 1 325 ? -2.950 24.748 14.251 1.00 93.50 325 SER A O 1
ATOM 2494 N N . ASN A 1 326 ? -3.452 22.655 14.914 1.00 94.19 326 ASN A N 1
ATOM 2495 C CA . ASN A 1 326 ? -2.181 22.355 15.563 1.00 94.19 326 ASN A CA 1
ATOM 2496 C C . ASN A 1 326 ? -1.741 20.935 15.208 1.00 94.19 326 ASN A C 1
ATOM 2498 O O . ASN A 1 326 ? -2.357 19.972 15.653 1.00 94.19 326 ASN A O 1
ATOM 2502 N N . ARG A 1 327 ? -0.658 20.814 14.434 1.00 93.50 327 ARG A N 1
ATOM 2503 C CA . ARG A 1 327 ? -0.185 19.511 13.954 1.00 93.50 327 ARG A CA 1
ATOM 2504 C C . ARG A 1 327 ? 0.227 18.572 15.097 1.00 93.50 327 ARG A C 1
ATOM 2506 O O . ARG A 1 327 ? -0.045 17.396 14.981 1.00 93.50 327 ARG A O 1
ATOM 2513 N N . ASN A 1 328 ? 0.803 19.111 16.178 1.00 93.62 328 ASN A N 1
ATOM 2514 C CA . ASN A 1 328 ? 1.331 18.371 17.339 1.00 93.62 328 ASN A CA 1
ATOM 2515 C C . ASN A 1 328 ? 0.267 18.090 18.422 1.00 93.62 328 ASN A C 1
ATOM 2517 O O . ASN A 1 328 ? 0.564 17.641 19.522 1.00 93.62 328 ASN A O 1
ATOM 2521 N N . ASN A 1 329 ? -0.973 18.531 18.210 1.00 94.50 329 ASN A N 1
ATOM 2522 C CA . ASN A 1 329 ? -2.074 18.233 19.125 1.00 94.50 329 ASN A CA 1
ATOM 2523 C C . ASN A 1 329 ? -3.401 18.372 18.371 1.00 94.50 329 ASN A C 1
ATOM 2525 O O . ASN A 1 329 ? -4.185 19.283 18.680 1.00 94.50 329 ASN A O 1
ATOM 2529 N N . PRO A 1 330 ? -3.615 17.556 17.325 1.00 96.06 330 PRO A N 1
ATOM 2530 C CA . PRO A 1 330 ? -4.852 17.597 16.573 1.00 96.06 330 PRO A CA 1
ATOM 2531 C C . PRO A 1 330 ? -5.999 17.093 17.452 1.00 96.06 330 PRO A C 1
ATOM 2533 O O . PRO A 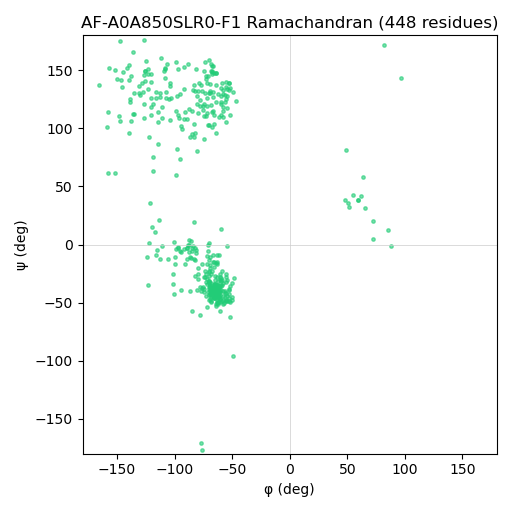1 330 ? -5.817 16.255 18.333 1.00 96.06 330 PRO A O 1
ATOM 2536 N N . THR A 1 331 ? -7.207 17.597 17.230 1.00 96.69 331 THR A N 1
ATOM 2537 C CA . THR A 1 331 ? -8.403 17.041 17.873 1.00 96.69 331 THR A CA 1
ATOM 2538 C C . THR A 1 331 ? -9.004 15.915 17.032 1.00 96.69 331 THR A C 1
ATOM 2540 O O . THR A 1 331 ? -8.866 15.901 15.810 1.00 96.69 331 THR A O 1
ATOM 2543 N N . LEU A 1 332 ? -9.746 15.003 17.676 1.00 96.31 332 LEU A N 1
ATOM 2544 C CA . LEU A 1 332 ? -10.500 13.954 16.974 1.00 96.31 332 LEU A CA 1
ATOM 2545 C C . LEU A 1 332 ? -11.403 14.541 15.878 1.00 96.31 332 LEU A C 1
ATOM 2547 O O . LEU A 1 332 ? -11.447 14.015 14.775 1.00 96.31 332 LEU A O 1
ATOM 2551 N N . ALA A 1 333 ? -12.091 15.650 16.171 1.00 96.50 333 ALA A N 1
ATOM 2552 C CA . ALA A 1 333 ? -12.997 16.299 15.227 1.00 96.50 333 ALA A CA 1
ATOM 2553 C C . ALA A 1 333 ? -12.264 16.854 13.996 1.00 96.50 333 ALA A C 1
ATOM 2555 O O . ALA A 1 333 ? -12.719 16.635 12.882 1.00 96.50 333 ALA A O 1
ATOM 2556 N N . GLU A 1 334 ? -11.118 17.520 14.183 1.00 96.31 334 GLU A N 1
ATOM 2557 C CA . GLU A 1 334 ? -10.316 18.029 13.061 1.00 96.31 334 GLU A CA 1
ATOM 2558 C C . GLU A 1 334 ? -9.774 16.889 12.187 1.00 96.31 334 GLU A C 1
ATOM 2560 O O . GLU A 1 334 ? -9.773 16.998 10.965 1.00 96.31 334 GLU A O 1
ATOM 2565 N N . LEU A 1 335 ? -9.321 15.786 12.794 1.00 96.62 335 LEU A N 1
ATOM 2566 C CA . LEU A 1 335 ? -8.848 14.624 12.036 1.00 96.62 335 LEU A CA 1
ATOM 2567 C C . LEU A 1 335 ? -9.985 13.921 11.295 1.00 96.62 335 LEU A C 1
ATOM 2569 O O . LEU A 1 335 ? -9.795 13.529 10.149 1.00 96.62 335 LEU A O 1
ATOM 2573 N N . THR A 1 336 ? -11.153 13.793 11.928 1.00 96.06 336 THR A N 1
ATOM 2574 C CA . THR A 1 336 ? -12.338 13.181 11.307 1.00 96.06 336 THR A CA 1
ATOM 2575 C C . THR A 1 336 ? -12.763 14.006 10.093 1.00 96.06 336 THR A C 1
ATOM 2577 O O . THR A 1 336 ? -12.831 13.464 8.998 1.00 96.06 336 THR A O 1
ATOM 2580 N N . GLU A 1 337 ? -12.886 15.332 10.241 1.00 95.75 337 GLU A N 1
ATOM 2581 C CA . GLU A 1 337 ? -13.180 16.249 9.128 1.00 95.75 337 GLU A CA 1
ATOM 2582 C C . GLU A 1 337 ? -12.123 16.152 8.009 1.00 95.75 337 GLU A C 1
ATOM 2584 O O . GLU A 1 337 ? -12.451 16.165 6.823 1.00 95.75 337 GLU A O 1
ATOM 2589 N N . ALA A 1 338 ? -10.836 16.019 8.353 1.00 95.19 338 ALA A N 1
ATOM 2590 C CA . ALA A 1 338 ? -9.778 15.859 7.355 1.00 95.19 338 ALA A CA 1
ATOM 2591 C C . ALA A 1 338 ? -9.899 14.543 6.557 1.00 95.19 338 ALA A C 1
ATOM 2593 O O . ALA A 1 338 ? -9.604 14.529 5.355 1.00 95.19 338 ALA A O 1
ATOM 2594 N N . TYR A 1 339 ? -10.324 13.450 7.198 1.00 95.25 339 TYR A N 1
ATOM 2595 C CA . TYR A 1 339 ? -10.598 12.180 6.523 1.00 95.25 339 TYR A CA 1
ATOM 2596 C C . TYR A 1 339 ? -11.877 12.233 5.686 1.00 95.25 339 TYR A C 1
ATOM 2598 O O . TYR A 1 339 ? -11.817 11.838 4.526 1.00 95.25 339 TYR A O 1
ATOM 2606 N N . GLU A 1 340 ? -12.971 12.799 6.202 1.00 94.56 340 GLU A N 1
ATOM 2607 C CA . GLU A 1 340 ? -14.218 13.024 5.447 1.00 94.56 340 GLU A CA 1
ATOM 2608 C C . GLU A 1 340 ? -13.931 13.787 4.146 1.00 94.56 340 GLU A C 1
ATOM 2610 O O . GLU A 1 340 ? -14.265 13.329 3.060 1.00 94.56 340 GLU A O 1
ATOM 2615 N N . ILE A 1 341 ? -13.167 14.885 4.212 1.00 93.44 341 ILE A N 1
ATOM 2616 C CA . ILE A 1 341 ? -12.760 15.637 3.012 1.00 93.44 341 ILE A CA 1
ATOM 2617 C C . ILE A 1 341 ? -11.932 14.775 2.044 1.00 93.44 341 ILE A C 1
ATOM 2619 O O . ILE A 1 341 ? -12.000 14.962 0.827 1.00 93.44 341 ILE A O 1
ATOM 2623 N N . THR A 1 342 ? -11.111 13.858 2.557 1.00 92.31 342 THR A N 1
ATOM 2624 C CA . THR A 1 342 ? -10.308 12.948 1.724 1.00 92.31 342 THR A CA 1
ATOM 2625 C C . THR A 1 342 ? -11.195 11.934 0.992 1.00 92.31 342 THR A C 1
ATOM 2627 O O . THR A 1 342 ? -10.970 11.660 -0.194 1.00 92.31 342 THR A O 1
ATOM 2630 N N . PHE A 1 343 ? -12.210 11.402 1.672 1.00 92.94 343 PHE A N 1
ATOM 2631 C CA . PHE A 1 343 ? -13.189 10.486 1.094 1.00 92.94 343 PHE A CA 1
ATOM 2632 C C . PHE A 1 343 ? -14.101 11.200 0.092 1.00 92.94 343 PHE A C 1
ATOM 2634 O O . PHE A 1 343 ? -14.166 10.768 -1.059 1.00 92.94 343 PHE A O 1
ATOM 2641 N N . ASP A 1 344 ? -14.644 12.368 0.441 1.00 92.00 344 ASP A N 1
ATOM 2642 C CA . ASP A 1 344 ? -15.441 13.234 -0.442 1.00 92.00 344 ASP A CA 1
ATOM 2643 C C . ASP A 1 344 ? -14.727 13.550 -1.763 1.00 92.00 344 ASP A C 1
ATOM 2645 O O . ASP A 1 344 ? -15.331 13.616 -2.836 1.00 92.00 344 ASP A O 1
ATOM 2649 N N . GLN A 1 345 ? -13.409 13.773 -1.714 1.00 89.25 345 GLN A N 1
ATOM 2650 C CA . GLN A 1 345 ? -12.624 14.032 -2.920 1.00 89.25 345 GLN A CA 1
ATOM 2651 C C . GLN A 1 345 ? -12.593 12.832 -3.865 1.00 89.25 345 GLN A C 1
ATOM 2653 O O . GLN A 1 345 ? -12.410 13.021 -5.067 1.00 89.25 345 GLN A O 1
ATOM 2658 N N . SER A 1 346 ? -12.736 11.623 -3.336 1.00 90.69 346 SER A N 1
ATOM 2659 C CA . SER A 1 346 ? -12.578 10.364 -4.059 1.00 90.69 346 SER A CA 1
ATOM 2660 C C . SER A 1 346 ? -13.920 9.734 -4.448 1.00 90.69 346 SER A C 1
ATOM 2662 O O . SER A 1 346 ? -13.988 9.023 -5.457 1.00 90.69 346 SER A O 1
ATOM 2664 N N . GLU A 1 347 ? -14.990 10.038 -3.708 1.00 92.06 347 GLU A N 1
ATOM 2665 C CA . GLU A 1 347 ? -16.329 9.507 -3.947 1.00 92.06 347 GLU A CA 1
ATOM 2666 C C . GLU A 1 347 ? -16.794 9.772 -5.391 1.00 92.06 347 GLU A C 1
ATOM 2668 O O . GLU A 1 347 ? -16.660 10.860 -5.963 1.00 92.06 347 GLU A O 1
ATOM 2673 N N . GLY A 1 348 ? -17.341 8.733 -6.026 1.00 90.56 348 GLY A N 1
ATOM 2674 C CA . GLY A 1 348 ? -17.905 8.821 -7.373 1.00 90.56 348 GLY A CA 1
ATOM 2675 C C . GLY A 1 348 ? -16.880 8.970 -8.503 1.00 90.56 348 GLY A C 1
ATOM 2676 O O . GLY A 1 348 ? -17.285 9.114 -9.662 1.00 90.56 348 GLY A O 1
ATOM 2677 N N . ARG A 1 349 ? -15.569 8.912 -8.217 1.00 91.00 349 ARG A N 1
ATOM 2678 C CA . ARG A 1 349 ? -14.524 8.898 -9.259 1.00 91.00 349 ARG A CA 1
ATOM 2679 C C . ARG A 1 349 ? -14.423 7.567 -9.998 1.00 91.00 349 ARG A C 1
ATOM 2681 O O . ARG A 1 349 ? -14.035 7.550 -11.166 1.00 91.00 349 ARG A O 1
ATOM 2688 N N . PHE A 1 350 ? -14.794 6.471 -9.346 1.00 91.94 350 PHE A N 1
ATOM 2689 C CA . PHE A 1 350 ? -14.723 5.124 -9.906 1.00 91.94 350 PHE A CA 1
ATOM 2690 C C . PHE A 1 350 ? -16.119 4.593 -10.258 1.00 91.94 350 PHE A C 1
ATOM 2692 O O . PHE A 1 350 ? -17.120 5.047 -9.695 1.00 91.94 350 PHE A O 1
ATOM 2699 N N . PRO A 1 351 ? -16.234 3.645 -11.207 1.00 92.81 351 PRO A N 1
ATOM 2700 C CA . PRO A 1 351 ? -17.490 2.940 -11.427 1.00 92.81 351 PRO A CA 1
ATOM 2701 C C . PRO A 1 351 ? -17.968 2.292 -10.124 1.00 92.81 351 PRO A C 1
ATOM 2703 O O . PRO A 1 351 ? -17.190 1.619 -9.467 1.00 92.81 351 PRO A O 1
ATOM 2706 N N . ALA A 1 352 ? -19.256 2.404 -9.797 1.00 90.94 352 ALA A N 1
ATOM 2707 C CA . ALA A 1 352 ? -19.820 1.843 -8.560 1.00 90.94 352 ALA A CA 1
ATOM 2708 C C . ALA A 1 352 ? -19.697 0.308 -8.426 1.00 90.94 352 ALA A C 1
ATOM 2710 O O . ALA A 1 352 ? -20.052 -0.251 -7.400 1.00 90.94 352 ALA A O 1
ATOM 2711 N N . SER A 1 353 ? -19.281 -0.386 -9.488 1.00 92.06 353 SER A N 1
ATOM 2712 C CA . SER A 1 353 ? -19.024 -1.828 -9.484 1.00 92.06 353 SER A CA 1
ATOM 2713 C C . SER A 1 353 ? -17.554 -2.187 -9.279 1.00 92.06 353 SER A C 1
ATOM 2715 O O . SER A 1 353 ? -17.238 -3.369 -9.340 1.00 92.06 353 SER A O 1
ATOM 2717 N N . LEU A 1 354 ? -16.663 -1.198 -9.184 1.00 95.06 354 LEU A N 1
ATOM 2718 C CA . LEU A 1 354 ? -15.233 -1.399 -9.004 1.00 95.06 354 LEU A CA 1
ATOM 2719 C C . LEU A 1 354 ? -14.915 -1.262 -7.511 1.00 95.06 354 LEU A C 1
ATOM 2721 O O . LEU A 1 354 ? -15.023 -0.141 -7.016 1.00 95.06 354 LEU A O 1
ATOM 2725 N N . PRO A 1 355 ? -14.529 -2.351 -6.823 1.00 96.50 355 PRO A N 1
ATOM 2726 C CA . PRO A 1 355 ? -14.089 -2.296 -5.441 1.00 96.50 355 PRO A CA 1
ATOM 2727 C C . PRO A 1 355 ? -13.031 -1.220 -5.194 1.00 96.50 355 PRO A C 1
ATOM 2729 O O . PRO A 1 355 ? -12.025 -1.154 -5.917 1.00 96.50 355 PRO A O 1
ATOM 2732 N N . VAL A 1 356 ? -13.242 -0.404 -4.161 1.00 95.75 356 VAL A N 1
ATOM 2733 C CA . VAL A 1 356 ? -12.273 0.600 -3.716 1.00 95.75 356 VAL A CA 1
ATOM 2734 C C . VAL A 1 356 ? -11.825 0.322 -2.293 1.00 95.75 356 VAL A C 1
ATOM 2736 O O . VAL A 1 356 ? -12.619 0.325 -1.354 1.00 95.75 356 VAL A O 1
ATOM 2739 N N . TYR A 1 357 ? -10.520 0.126 -2.129 1.00 96.69 357 TYR A N 1
ATOM 2740 C CA . TYR A 1 357 ? -9.886 -0.002 -0.823 1.00 96.69 357 TYR A CA 1
ATOM 2741 C C . TYR A 1 357 ? -9.068 1.245 -0.513 1.00 96.69 357 TYR A C 1
ATOM 2743 O O . TYR A 1 357 ? -8.520 1.875 -1.413 1.00 96.69 357 TYR A O 1
ATOM 2751 N N . TYR A 1 358 ? -8.904 1.566 0.763 1.00 95.75 358 TYR A N 1
ATOM 2752 C CA . TYR A 1 358 ? -7.909 2.532 1.219 1.00 95.75 358 TYR A CA 1
ATOM 2753 C C . TYR A 1 358 ? -6.725 1.814 1.855 1.00 95.75 358 TYR A C 1
ATOM 2755 O O . TYR A 1 358 ? -6.926 0.904 2.648 1.00 95.75 358 TYR A O 1
ATOM 2763 N N . ALA A 1 359 ? -5.499 2.230 1.545 1.00 94.88 359 ALA A N 1
ATOM 2764 C CA . ALA A 1 359 ? -4.294 1.812 2.252 1.00 94.88 359 ALA A CA 1
ATOM 2765 C C . ALA A 1 359 ? -3.736 3.008 3.030 1.00 94.88 359 ALA A C 1
ATOM 2767 O O . ALA A 1 359 ? -3.267 3.974 2.428 1.00 94.88 359 ALA A O 1
ATOM 2768 N N . ILE A 1 360 ? -3.839 2.984 4.360 1.00 93.75 360 ILE A N 1
ATOM 2769 C CA . ILE A 1 360 ? -3.527 4.144 5.210 1.00 93.75 360 ILE A CA 1
ATOM 2770 C C . ILE A 1 360 ? -2.611 3.732 6.360 1.00 93.75 360 ILE A C 1
ATOM 2772 O O . ILE A 1 360 ? -2.837 2.713 7.011 1.00 93.75 360 ILE A O 1
ATOM 2776 N N . GLY A 1 361 ? -1.591 4.547 6.623 1.00 92.38 361 GLY A N 1
ATOM 2777 C CA . GLY A 1 361 ? -0.757 4.456 7.818 1.00 92.38 361 GLY A CA 1
ATOM 2778 C C . GLY A 1 361 ? -0.754 5.768 8.602 1.00 92.38 361 GLY A C 1
ATOM 2779 O O . GLY A 1 361 ? -0.870 6.850 8.028 1.00 92.38 361 GLY A O 1
ATOM 2780 N N . ALA A 1 362 ? -0.576 5.670 9.916 1.00 93.81 362 ALA A N 1
ATOM 2781 C CA . ALA A 1 362 ? -0.305 6.799 10.804 1.00 93.81 362 ALA A CA 1
ATOM 2782 C C . ALA A 1 362 ? 0.948 6.485 11.622 1.00 93.81 362 ALA A C 1
ATOM 2784 O O . ALA A 1 362 ? 1.055 5.385 12.167 1.00 93.81 362 ALA A O 1
ATOM 2785 N N . VAL A 1 363 ? 1.898 7.417 11.695 1.00 92.50 363 VAL A N 1
ATOM 2786 C CA . VAL A 1 363 ? 3.126 7.238 12.485 1.00 92.50 363 VAL A CA 1
ATOM 2787 C C . VAL A 1 363 ? 2.860 7.537 13.954 1.00 92.50 363 VAL A C 1
ATOM 2789 O O . VAL A 1 363 ? 1.977 8.325 14.297 1.00 92.50 363 VAL A O 1
ATOM 2792 N N . SER A 1 364 ? 3.612 6.890 14.837 1.00 92.75 364 SER A N 1
ATOM 2793 C CA . SER A 1 364 ? 3.470 7.046 16.284 1.00 92.75 364 SER A CA 1
ATOM 2794 C C . SER A 1 364 ? 4.502 8.001 16.865 1.00 92.75 364 SER A C 1
ATOM 2796 O O . SER A 1 364 ? 5.317 7.640 17.719 1.00 92.75 364 SER A O 1
ATOM 2798 N N . ALA A 1 365 ? 4.458 9.230 16.366 1.00 92.12 365 ALA A N 1
ATOM 2799 C CA . ALA A 1 365 ? 5.363 10.322 16.679 1.00 92.12 365 ALA A CA 1
ATOM 2800 C C . ALA A 1 365 ? 4.608 11.656 16.681 1.00 92.12 365 ALA A C 1
ATOM 2802 O O . ALA A 1 365 ? 3.667 11.821 15.903 1.00 92.12 365 ALA A O 1
ATOM 2803 N N . ASP A 1 366 ? 5.049 12.595 17.525 1.00 93.50 366 ASP A N 1
ATOM 2804 C CA . ASP A 1 366 ? 4.416 13.912 17.686 1.00 93.50 366 ASP A CA 1
ATOM 2805 C C . ASP A 1 366 ? 4.319 14.649 16.340 1.00 93.50 366 ASP A C 1
ATOM 2807 O O . ASP A 1 366 ? 5.311 14.836 15.621 1.00 93.50 366 ASP A O 1
ATOM 2811 N N . GLY A 1 367 ? 3.103 15.060 15.985 1.00 93.06 367 GLY A N 1
ATOM 2812 C CA . GLY A 1 367 ? 2.802 15.769 14.749 1.00 93.06 367 GLY A CA 1
ATOM 2813 C C . GLY A 1 367 ? 3.035 14.964 13.477 1.00 93.06 367 GLY A C 1
ATOM 2814 O O . GLY A 1 367 ? 3.391 15.545 12.448 1.00 93.06 367 GLY A O 1
ATOM 2815 N N . GLN A 1 368 ? 2.852 13.647 13.548 1.00 92.88 368 GLN A N 1
ATOM 2816 C CA . GLN A 1 368 ? 3.144 12.680 12.492 1.00 92.88 368 GLN A CA 1
ATOM 2817 C C . GLN A 1 368 ? 4.568 12.793 11.918 1.00 92.88 368 GLN A C 1
ATOM 2819 O O . GLN A 1 368 ? 4.787 12.565 10.725 1.00 92.88 368 GLN A O 1
ATOM 2824 N N . ALA A 1 369 ? 5.544 13.176 12.744 1.00 90.44 369 ALA A N 1
ATOM 2825 C CA . ALA A 1 369 ? 6.932 13.272 12.312 1.00 90.44 369 ALA A CA 1
ATOM 2826 C C . ALA A 1 369 ? 7.500 11.881 11.975 1.00 90.44 369 ALA A C 1
ATOM 2828 O O . ALA A 1 369 ? 7.452 10.963 12.786 1.00 90.44 369 ALA A O 1
ATOM 2829 N N . GLY A 1 370 ? 8.071 11.726 10.781 1.00 84.88 370 GLY A N 1
ATOM 2830 C CA . GLY A 1 370 ? 8.681 10.475 10.332 1.00 84.88 370 GLY A CA 1
ATOM 2831 C C . GLY A 1 370 ? 9.980 10.727 9.576 1.00 84.88 370 GLY A C 1
ATOM 2832 O O . GLY A 1 370 ? 10.181 11.799 9.010 1.00 84.88 370 GLY A O 1
ATOM 2833 N N . SER A 1 371 ? 10.867 9.736 9.579 1.00 81.38 371 SER A N 1
ATOM 2834 C CA . SER A 1 371 ? 12.091 9.723 8.779 1.00 81.38 371 SER A CA 1
ATOM 2835 C C . SER A 1 371 ? 12.479 8.278 8.473 1.00 81.38 371 SER A C 1
ATOM 2837 O O . SER A 1 371 ? 12.202 7.387 9.272 1.00 81.38 371 SER A O 1
ATOM 2839 N N . GLU A 1 372 ? 13.127 8.055 7.333 1.00 74.50 372 GLU A N 1
ATOM 2840 C CA . GLU A 1 372 ? 13.812 6.790 7.024 1.00 74.50 372 GLU A CA 1
ATOM 2841 C C . GLU A 1 372 ? 15.314 6.858 7.370 1.00 74.50 372 GLU A C 1
ATOM 2843 O O . GLU A 1 372 ? 16.025 5.859 7.280 1.00 74.50 372 GLU A O 1
ATOM 2848 N N . ASP A 1 373 ? 15.809 8.031 7.781 1.00 77.25 373 ASP A N 1
ATOM 2849 C CA . ASP A 1 373 ? 17.187 8.223 8.228 1.00 77.25 373 ASP A CA 1
ATOM 2850 C C . ASP A 1 373 ? 17.350 7.751 9.680 1.00 77.25 373 ASP A C 1
ATOM 2852 O O . ASP A 1 373 ? 16.820 8.353 10.620 1.00 77.25 373 ASP A O 1
ATOM 2856 N N . VAL A 1 374 ? 18.126 6.680 9.853 1.00 73.81 374 VAL A N 1
ATOM 2857 C CA . VAL A 1 374 ? 18.433 6.047 11.143 1.00 73.81 374 VAL A CA 1
ATOM 2858 C C . VAL A 1 374 ? 19.103 6.986 12.149 1.00 73.81 374 VAL A C 1
ATOM 2860 O O . VAL A 1 374 ? 19.003 6.746 13.351 1.00 73.81 374 VAL A O 1
ATOM 2863 N N . GLU A 1 375 ? 19.759 8.057 11.698 1.00 80.75 375 GLU A N 1
ATOM 2864 C CA . GLU A 1 375 ? 20.345 9.072 12.578 1.00 80.75 375 GLU A CA 1
ATOM 2865 C C . GLU A 1 375 ? 19.300 10.098 13.043 1.00 80.75 375 GLU A C 1
ATOM 2867 O O . GLU A 1 375 ? 19.409 10.648 14.142 1.00 80.75 375 GLU A O 1
ATOM 2872 N N . VAL A 1 376 ? 18.251 10.320 12.243 1.00 82.75 376 VAL A N 1
ATOM 2873 C CA . VAL A 1 376 ? 17.169 11.270 12.540 1.00 82.75 376 VAL A CA 1
ATOM 2874 C C . VAL A 1 376 ? 16.079 10.631 13.390 1.00 82.75 376 VAL A C 1
ATOM 2876 O O . VAL A 1 376 ? 15.584 11.282 14.311 1.00 82.75 376 VAL A O 1
ATOM 2879 N N . ILE A 1 377 ? 15.708 9.372 13.132 1.00 81.19 377 ILE A N 1
ATOM 2880 C CA . ILE A 1 377 ? 14.605 8.696 13.838 1.00 81.19 377 ILE A CA 1
ATOM 2881 C C . ILE A 1 377 ? 14.716 8.814 15.375 1.00 81.19 377 ILE A C 1
ATOM 2883 O O . ILE A 1 377 ? 13.727 9.199 16.001 1.00 81.19 377 ILE A O 1
ATOM 2887 N N . PRO A 1 378 ? 15.887 8.609 16.020 1.00 83.25 378 PRO A N 1
ATOM 2888 C CA . PRO A 1 378 ? 16.018 8.732 17.475 1.00 83.25 378 PRO A CA 1
ATOM 2889 C C . PRO A 1 378 ? 15.755 10.139 18.031 1.00 83.25 378 PRO A C 1
ATOM 2891 O O . PRO A 1 378 ? 15.571 10.288 19.239 1.00 83.25 378 PRO A O 1
ATOM 2894 N N . THR A 1 379 ? 15.766 11.170 17.180 1.00 87.25 379 THR A N 1
ATOM 2895 C CA . THR A 1 379 ? 15.510 12.569 17.563 1.00 87.25 379 THR A CA 1
ATOM 2896 C C . THR A 1 379 ? 14.026 12.937 17.560 1.00 87.25 379 THR A C 1
ATOM 2898 O O . THR A 1 379 ? 13.665 14.002 18.055 1.00 87.25 379 THR A O 1
ATOM 2901 N N . ILE A 1 380 ? 13.174 12.065 17.015 1.00 89.00 380 ILE A N 1
ATOM 2902 C CA . ILE A 1 380 ? 11.729 12.265 16.937 1.00 89.00 380 ILE A CA 1
ATOM 2903 C C . ILE A 1 380 ? 11.094 11.821 18.261 1.00 89.00 380 ILE A C 1
ATOM 2905 O O . ILE A 1 380 ? 11.401 10.743 18.777 1.00 89.00 380 ILE A O 1
ATOM 2909 N N . ASP A 1 381 ? 10.203 12.632 18.826 1.00 91.12 381 ASP A N 1
ATOM 2910 C CA . ASP A 1 381 ? 9.482 12.271 20.047 1.00 91.12 381 ASP A CA 1
ATOM 2911 C C . ASP A 1 381 ? 8.344 11.283 19.716 1.00 91.12 381 ASP A C 1
ATOM 2913 O O . ASP A 1 381 ? 7.512 11.580 18.855 1.00 91.12 381 ASP A O 1
ATOM 2917 N N . PRO A 1 382 ? 8.288 10.098 20.358 1.00 91.69 382 PRO A N 1
ATOM 2918 C CA . PRO A 1 382 ? 7.217 9.138 20.118 1.00 91.69 382 PRO A CA 1
ATOM 2919 C C . PRO A 1 382 ? 5.893 9.625 20.722 1.00 91.69 382 PRO A C 1
ATOM 2921 O O . PRO A 1 382 ? 5.861 10.086 21.864 1.00 91.69 382 PRO A O 1
ATOM 2924 N N . ASP A 1 383 ? 4.795 9.437 19.989 1.00 94.25 383 ASP A N 1
ATOM 2925 C CA . ASP A 1 383 ? 3.432 9.712 20.451 1.00 94.25 383 ASP A CA 1
ATOM 2926 C C . ASP A 1 383 ? 2.466 8.613 19.978 1.00 94.25 383 ASP A C 1
ATOM 2928 O O . ASP A 1 383 ? 1.974 8.587 18.848 1.00 94.25 383 ASP A O 1
ATOM 2932 N N . PHE A 1 384 ? 2.227 7.640 20.858 1.00 93.88 384 PHE A N 1
ATOM 2933 C CA . PHE A 1 384 ? 1.372 6.492 20.555 1.00 93.88 384 PHE A CA 1
ATOM 2934 C C . PHE A 1 384 ? -0.121 6.821 20.663 1.00 93.88 384 PHE A C 1
ATOM 2936 O O . PHE A 1 384 ? -0.945 6.148 20.041 1.00 93.88 384 PHE A O 1
ATOM 2943 N N . GLU A 1 385 ? -0.471 7.826 21.469 1.00 95.50 385 GLU A N 1
ATOM 2944 C CA . GLU A 1 385 ? -1.854 8.279 21.620 1.00 95.50 385 GLU A CA 1
ATOM 2945 C C . GLU A 1 385 ? -2.270 9.092 20.395 1.00 95.50 385 GLU A C 1
ATOM 2947 O O . GLU A 1 385 ? -3.393 8.935 19.920 1.00 95.50 385 GLU A O 1
ATOM 2952 N N . GLU A 1 386 ? -1.355 9.881 19.819 1.00 95.56 386 GLU A N 1
ATOM 2953 C CA . GLU A 1 386 ? -1.590 10.539 18.536 1.00 95.56 386 GLU A CA 1
ATOM 2954 C C . GLU A 1 386 ? -1.877 9.505 17.437 1.00 95.56 386 GLU A C 1
ATOM 2956 O O . GLU A 1 386 ? -2.900 9.611 16.765 1.00 95.56 386 GLU A O 1
ATOM 2961 N N . GLN A 1 387 ? -1.076 8.441 17.301 1.00 95.88 387 GLN A N 1
ATOM 2962 C CA . GLN A 1 387 ? -1.369 7.376 16.328 1.00 95.88 387 GLN A CA 1
ATOM 2963 C C . GLN A 1 387 ? -2.766 6.766 16.529 1.00 95.88 387 GLN A C 1
ATOM 2965 O O . GLN A 1 387 ? -3.512 6.570 15.567 1.00 95.88 387 GLN A O 1
ATOM 2970 N N . ALA A 1 388 ? -3.138 6.470 17.778 1.00 96.50 388 ALA A N 1
ATOM 2971 C CA . ALA A 1 388 ? -4.457 5.931 18.098 1.00 96.50 388 ALA A CA 1
ATOM 2972 C C . ALA A 1 388 ? -5.584 6.913 17.744 1.00 96.50 388 ALA A C 1
ATOM 2974 O O . ALA A 1 388 ? -6.616 6.493 17.223 1.00 96.50 388 ALA A O 1
ATOM 2975 N N . LEU A 1 389 ? -5.366 8.212 17.961 1.00 96.69 389 LEU A N 1
ATOM 2976 C CA . LEU A 1 389 ? -6.297 9.272 17.592 1.00 96.69 389 LEU A CA 1
ATOM 2977 C C . LEU A 1 389 ? -6.508 9.352 16.073 1.00 96.69 389 LEU A C 1
ATOM 2979 O O . LEU A 1 389 ? -7.643 9.526 15.633 1.00 96.69 389 LEU A O 1
ATOM 2983 N N . TYR A 1 390 ? -5.449 9.184 15.273 1.00 97.12 390 TYR A N 1
ATOM 2984 C CA . TYR A 1 390 ? -5.553 9.134 13.810 1.00 97.12 390 TYR A CA 1
ATOM 2985 C C . TYR A 1 390 ? -6.373 7.939 13.327 1.00 97.12 390 TYR A C 1
ATOM 2987 O O . TYR A 1 390 ? -7.196 8.105 12.428 1.00 97.12 390 TYR A O 1
ATOM 2995 N N . TYR A 1 391 ? -6.180 6.752 13.910 1.00 96.75 391 TYR A N 1
ATOM 2996 C CA . TYR A 1 391 ? -6.986 5.586 13.544 1.00 96.75 391 TYR A CA 1
ATOM 2997 C C . TYR A 1 391 ? -8.441 5.723 14.004 1.00 96.75 391 TYR A C 1
ATOM 2999 O O . TYR A 1 391 ? -9.339 5.403 13.233 1.00 96.75 391 TYR A O 1
ATOM 3007 N N . GLU A 1 392 ? -8.703 6.245 15.206 1.00 96.50 392 GLU A N 1
ATOM 3008 C CA . GLU A 1 392 ? -10.080 6.487 15.666 1.00 96.50 392 GLU A CA 1
ATOM 3009 C C . GLU A 1 392 ? -10.802 7.485 14.750 1.00 96.50 392 GLU A C 1
ATOM 3011 O O . GLU A 1 392 ? -11.939 7.242 14.357 1.00 96.50 392 GLU A O 1
ATOM 3016 N N . ALA A 1 393 ? -10.126 8.567 14.349 1.00 96.69 393 ALA A N 1
ATOM 3017 C CA . ALA A 1 393 ? -10.662 9.541 13.402 1.00 96.69 393 ALA A CA 1
ATOM 3018 C C . ALA A 1 393 ? -10.941 8.935 12.020 1.00 96.69 393 ALA A C 1
ATOM 3020 O O . ALA A 1 393 ? -11.978 9.214 11.425 1.00 96.69 393 ALA A O 1
ATOM 3021 N N . LEU A 1 394 ? -10.024 8.099 11.521 1.00 95.88 394 LEU A N 1
ATOM 3022 C CA . LEU A 1 394 ? -10.174 7.396 10.250 1.00 95.88 394 LEU A CA 1
ATOM 3023 C C . LEU A 1 394 ? -11.431 6.525 10.247 1.00 95.88 394 LEU A C 1
ATOM 3025 O O . LEU A 1 394 ? -12.243 6.618 9.332 1.00 95.88 394 LEU A O 1
ATOM 3029 N N . PHE A 1 395 ? -11.595 5.683 11.269 1.00 94.88 395 PHE A N 1
ATOM 3030 C CA . PHE A 1 395 ? -12.749 4.794 11.351 1.00 94.88 395 PHE A CA 1
ATOM 3031 C C . PHE A 1 395 ? -14.058 5.544 11.601 1.00 94.88 395 PHE A C 1
ATOM 3033 O O . PHE A 1 395 ? -15.086 5.143 11.062 1.00 94.88 395 PHE A O 1
ATOM 3040 N N . ALA A 1 396 ? -14.025 6.633 12.376 1.00 93.88 396 ALA A N 1
ATOM 3041 C CA . ALA A 1 396 ? -15.189 7.489 12.574 1.00 93.88 396 ALA A CA 1
ATOM 3042 C C . ALA A 1 396 ? -15.651 8.129 11.256 1.00 93.88 396 ALA A C 1
ATOM 3044 O O . ALA A 1 396 ? -16.837 8.077 10.950 1.00 93.88 396 ALA A O 1
ATOM 3045 N N . ALA A 1 397 ? -14.725 8.664 10.453 1.00 94.44 397 ALA A N 1
ATOM 3046 C CA . ALA A 1 397 ? -15.045 9.236 9.144 1.00 94.44 397 ALA A CA 1
ATOM 3047 C C . ALA A 1 397 ? -15.573 8.178 8.160 1.00 94.44 397 ALA A C 1
ATOM 3049 O O . ALA A 1 397 ? -16.443 8.462 7.350 1.00 94.44 397 ALA A O 1
ATOM 3050 N N . LEU A 1 398 ? -15.073 6.943 8.250 1.00 93.31 398 LEU A N 1
ATOM 3051 C CA . LEU A 1 398 ? -15.467 5.840 7.373 1.00 93.31 398 LEU A CA 1
ATOM 3052 C C . LEU A 1 398 ? -16.886 5.306 7.653 1.00 93.31 398 LEU A C 1
ATOM 3054 O O . LEU A 1 398 ? -17.436 4.595 6.816 1.00 93.31 398 LEU A O 1
ATOM 3058 N N . GLU A 1 399 ? -17.486 5.613 8.813 1.00 90.12 399 GLU A N 1
ATOM 3059 C CA . GLU A 1 399 ? -18.799 5.077 9.223 1.00 90.12 399 GLU A CA 1
ATOM 3060 C C . GLU A 1 399 ? -19.922 5.455 8.241 1.00 90.12 399 GLU A C 1
ATOM 3062 O O . GLU A 1 399 ? -20.862 4.675 8.085 1.00 90.12 399 GLU A O 1
ATOM 3067 N N . ASP A 1 400 ? -19.791 6.585 7.539 1.00 87.44 400 ASP A N 1
ATOM 3068 C CA . ASP A 1 400 ? -20.768 7.077 6.559 1.00 87.44 400 ASP A CA 1
ATOM 3069 C C . ASP A 1 400 ? -20.396 6.740 5.091 1.00 87.44 400 ASP A C 1
ATOM 3071 O O . ASP A 1 400 ? -21.186 6.963 4.168 1.00 87.44 400 ASP A O 1
ATOM 3075 N N . GLU A 1 401 ? -19.233 6.125 4.851 1.00 92.19 401 GLU A N 1
ATOM 3076 C CA . GLU A 1 401 ? -18.647 5.934 3.516 1.00 92.19 401 GLU A CA 1
ATOM 3077 C C . GLU A 1 401 ? -18.984 4.566 2.907 1.00 92.19 401 GLU A C 1
ATOM 3079 O O . GLU A 1 401 ? -18.155 3.665 2.786 1.00 92.19 401 GLU A O 1
ATOM 3084 N N . THR A 1 402 ? -20.233 4.400 2.473 1.00 91.56 402 THR A N 1
ATOM 3085 C CA . THR A 1 402 ? -20.735 3.111 1.940 1.00 91.56 402 THR A CA 1
ATOM 3086 C C . THR A 1 402 ? -20.104 2.642 0.621 1.00 91.56 402 THR A C 1
ATOM 3088 O O . THR A 1 402 ? -20.383 1.528 0.182 1.00 91.56 402 THR A O 1
ATOM 3091 N N . TRP A 1 403 ? -19.304 3.483 -0.039 1.00 92.25 403 TRP A N 1
ATOM 3092 C CA . TRP A 1 403 ? -18.625 3.166 -1.299 1.00 92.25 403 TRP A CA 1
ATOM 3093 C C . TRP A 1 403 ? -17.190 2.653 -1.096 1.00 92.25 403 TRP A C 1
ATOM 3095 O O . TRP A 1 403 ? -16.553 2.263 -2.072 1.00 92.25 403 TRP A O 1
ATOM 3105 N N . VAL A 1 404 ? -16.678 2.670 0.141 1.00 94.25 404 VAL A N 1
ATOM 3106 C CA . VAL A 1 404 ? -15.366 2.116 0.485 1.00 94.25 404 VAL A CA 1
ATOM 3107 C C . VAL A 1 404 ? -15.537 0.665 0.927 1.00 94.25 404 VAL A C 1
ATOM 3109 O O . VAL A 1 404 ? -16.021 0.379 2.019 1.00 94.25 404 VAL A O 1
ATOM 3112 N N . ASP A 1 405 ? -15.102 -0.265 0.083 1.00 94.69 405 ASP A N 1
ATOM 3113 C CA . ASP A 1 405 ? -15.260 -1.705 0.310 1.00 94.69 405 ASP A CA 1
ATOM 3114 C C . ASP A 1 405 ? -14.221 -2.272 1.292 1.00 94.69 405 ASP A C 1
ATOM 3116 O O . ASP A 1 405 ? -14.400 -3.351 1.868 1.00 94.69 405 ASP A O 1
ATOM 3120 N N . GLY A 1 406 ? -13.105 -1.563 1.483 1.00 94.81 406 GLY A N 1
ATOM 3121 C CA . GLY A 1 406 ? -11.981 -2.088 2.243 1.00 94.81 406 GLY A CA 1
ATOM 3122 C C . GLY A 1 406 ? -11.039 -1.056 2.830 1.00 94.81 406 GLY A C 1
ATOM 3123 O O . GLY A 1 406 ? -10.819 0.018 2.275 1.00 94.81 406 GLY A O 1
ATOM 3124 N N . LEU A 1 407 ? -10.407 -1.434 3.937 1.00 96.25 407 LEU A N 1
ATOM 3125 C CA . LEU A 1 407 ? -9.333 -0.668 4.555 1.00 96.25 407 LEU A CA 1
ATOM 3126 C C . LEU A 1 407 ? -8.143 -1.581 4.839 1.00 96.25 407 LEU A C 1
ATOM 3128 O O . LEU A 1 407 ? -8.302 -2.609 5.487 1.00 96.25 407 LEU A O 1
ATOM 3132 N N . ILE A 1 408 ? -6.960 -1.175 4.395 1.00 96.75 408 ILE A N 1
ATOM 3133 C CA . ILE A 1 408 ? -5.677 -1.843 4.582 1.00 96.75 408 ILE A CA 1
ATOM 3134 C C . ILE A 1 408 ? -4.810 -0.944 5.461 1.00 96.75 408 ILE A C 1
ATOM 3136 O O . ILE A 1 408 ? -4.427 0.153 5.053 1.00 96.75 408 ILE A O 1
ATOM 3140 N N . ILE A 1 409 ? -4.489 -1.389 6.673 1.00 95.19 409 ILE A N 1
ATOM 3141 C CA . ILE A 1 409 ? -3.571 -0.631 7.523 1.00 95.19 409 ILE A CA 1
ATOM 3142 C C . ILE A 1 409 ? -2.135 -0.903 7.098 1.00 95.19 409 ILE A C 1
ATOM 3144 O O . ILE A 1 409 ? -1.679 -2.049 7.100 1.00 95.19 409 ILE A O 1
ATOM 3148 N N . GLN A 1 410 ? -1.434 0.164 6.719 1.00 91.38 410 GLN A N 1
ATOM 3149 C CA . GLN A 1 410 ? -0.071 0.067 6.223 1.00 91.38 410 GLN A CA 1
ATOM 3150 C C . GLN A 1 410 ? 0.928 -0.205 7.339 1.00 91.38 410 GLN A C 1
ATOM 3152 O O . GLN A 1 410 ? 0.794 0.288 8.459 1.00 91.38 410 GLN A O 1
ATOM 3157 N N . ARG A 1 411 ? 1.999 -0.912 6.979 1.00 85.81 411 ARG A N 1
ATOM 3158 C CA . ARG A 1 411 ? 3.171 -1.109 7.836 1.00 85.81 411 ARG A CA 1
ATOM 3159 C C . ARG A 1 411 ? 2.904 -1.843 9.138 1.00 85.81 411 ARG A C 1
ATOM 3161 O O . ARG A 1 411 ? 3.481 -1.490 10.156 1.00 85.81 411 ARG A O 1
ATOM 3168 N N . MET A 1 412 ? 2.093 -2.899 9.105 1.00 87.75 412 MET A N 1
ATOM 3169 C CA . MET A 1 412 ? 2.041 -3.826 10.231 1.00 87.75 412 MET A CA 1
ATOM 3170 C C . MET A 1 412 ? 3.431 -4.427 10.444 1.00 87.75 412 MET A C 1
ATOM 3172 O O . MET A 1 412 ? 3.990 -5.050 9.543 1.00 87.75 412 MET A O 1
ATOM 3176 N N . ASP A 1 413 ? 3.994 -4.227 11.632 1.00 78.81 413 ASP A N 1
ATOM 3177 C CA . ASP A 1 413 ? 5.324 -4.740 11.932 1.00 78.81 413 ASP A CA 1
ATOM 3178 C C . ASP A 1 413 ? 5.302 -6.262 12.109 1.00 78.81 413 ASP A C 1
ATOM 3180 O O . ASP A 1 413 ? 4.402 -6.862 12.716 1.00 78.81 413 ASP A O 1
ATOM 3184 N N . TRP A 1 414 ? 6.365 -6.892 11.625 1.00 74.06 414 TRP A N 1
ATOM 3185 C CA . TRP A 1 414 ? 6.618 -8.304 11.835 1.00 74.06 414 TRP A CA 1
ATOM 3186 C C . TRP A 1 414 ? 6.960 -8.602 13.291 1.00 74.06 414 TRP A C 1
ATOM 3188 O O . TRP A 1 414 ? 6.792 -9.739 13.693 1.00 74.06 414 TRP A O 1
ATOM 3198 N N . PHE A 1 415 ? 7.388 -7.625 14.097 1.00 68.75 415 PHE A N 1
ATOM 3199 C CA . PHE A 1 415 ? 7.916 -7.822 15.448 1.00 68.75 415 PHE A CA 1
ATOM 3200 C C . PHE A 1 415 ? 6.931 -7.325 16.521 1.00 68.75 415 PHE A C 1
ATOM 3202 O O . PHE A 1 415 ? 6.141 -6.420 16.286 1.00 68.75 415 PHE A O 1
ATOM 3209 N N . ASP A 1 416 ? 6.955 -7.929 17.718 1.00 59.53 416 ASP A N 1
ATOM 3210 C CA . ASP A 1 416 ? 6.073 -7.515 18.834 1.00 59.53 416 ASP A CA 1
ATOM 3211 C C . ASP A 1 416 ? 6.597 -6.300 19.612 1.00 59.53 416 ASP A C 1
ATOM 3213 O O . ASP A 1 416 ? 5.948 -5.824 20.544 1.00 59.53 416 ASP A O 1
ATOM 3217 N N . GLN A 1 417 ? 7.818 -5.862 19.297 1.00 58.94 417 GLN A N 1
ATOM 3218 C CA . GLN A 1 417 ? 8.571 -4.899 20.088 1.00 58.94 417 GLN A CA 1
ATOM 3219 C C . GLN A 1 417 ? 8.899 -3.674 19.270 1.00 58.94 417 GLN A C 1
ATOM 3221 O O . GLN A 1 417 ? 9.538 -3.758 18.223 1.00 58.94 417 GLN A O 1
ATOM 3226 N N . TYR A 1 418 ? 8.509 -2.536 19.824 1.00 57.28 418 TYR A N 1
ATOM 3227 C CA . TYR A 1 418 ? 8.786 -1.247 19.237 1.00 57.28 418 TYR A CA 1
ATOM 3228 C C . TYR A 1 418 ? 10.219 -0.766 19.548 1.00 57.28 418 TYR A C 1
ATOM 3230 O O . TYR A 1 418 ? 10.903 -0.293 18.648 1.00 57.28 418 TYR A O 1
ATOM 3238 N N . GLU A 1 419 ? 10.744 -0.982 20.762 1.00 52.56 419 GLU A N 1
ATOM 3239 C CA . GLU A 1 419 ? 12.128 -0.623 21.122 1.00 52.56 419 GLU A CA 1
ATOM 3240 C C . GLU A 1 419 ? 13.135 -1.697 20.668 1.00 52.56 419 GLU A C 1
ATOM 3242 O O . GLU A 1 419 ? 13.374 -2.682 21.371 1.00 52.56 419 GLU A O 1
ATOM 3247 N N . ARG A 1 420 ? 13.763 -1.506 19.500 1.00 59.09 420 ARG A N 1
ATOM 3248 C CA . ARG A 1 420 ? 14.891 -2.342 19.041 1.00 59.09 420 ARG A CA 1
ATOM 3249 C C . ARG A 1 420 ? 16.236 -1.741 19.457 1.00 59.09 420 ARG A C 1
ATOM 3251 O O . ARG A 1 420 ? 16.369 -0.530 19.626 1.00 59.09 420 ARG A O 1
ATOM 3258 N N . SER A 1 421 ? 17.263 -2.582 19.618 1.00 49.69 421 SER A N 1
ATOM 3259 C CA . SER A 1 421 ? 18.632 -2.091 19.819 1.00 49.69 421 SER A CA 1
ATOM 3260 C C . SER A 1 421 ? 19.123 -1.330 18.582 1.00 49.69 421 SER A C 1
ATOM 3262 O O . SER A 1 421 ? 18.762 -1.669 17.459 1.00 49.69 421 SER A O 1
ATOM 3264 N N . ALA A 1 422 ? 19.970 -0.323 18.816 1.00 46.84 422 ALA A N 1
ATOM 3265 C CA . ALA A 1 422 ? 20.356 0.780 17.922 1.00 46.84 422 ALA A CA 1
ATOM 3266 C C . ALA A 1 422 ? 21.017 0.435 16.561 1.00 46.84 422 ALA A C 1
ATOM 3268 O O . ALA A 1 422 ? 21.586 1.319 15.932 1.00 46.84 422 ALA A O 1
ATOM 3269 N N . GLU A 1 423 ? 20.977 -0.815 16.103 1.00 49.53 423 GLU A N 1
ATOM 3270 C CA . GLU A 1 423 ? 21.596 -1.258 14.842 1.00 49.53 423 GLU A CA 1
ATOM 3271 C C . GLU A 1 423 ? 20.581 -1.734 13.789 1.00 49.53 423 GLU A C 1
ATOM 3273 O O . GLU A 1 423 ? 20.977 -2.050 12.668 1.00 49.53 423 GLU A O 1
ATOM 3278 N N . VAL A 1 424 ? 19.282 -1.795 14.107 1.00 52.06 424 VAL A N 1
ATOM 3279 C CA . VAL A 1 424 ? 18.272 -2.286 13.158 1.00 52.06 424 VAL A CA 1
ATOM 3280 C C . VAL A 1 424 ? 17.630 -1.120 12.416 1.00 52.06 424 VAL A C 1
ATOM 3282 O O . VAL A 1 424 ? 17.144 -0.172 13.023 1.00 52.06 424 VAL A O 1
ATOM 3285 N N . TYR A 1 425 ? 17.613 -1.249 11.092 1.00 51.16 425 TYR A N 1
ATOM 3286 C CA . TYR A 1 425 ? 17.178 -0.296 10.068 1.00 51.16 425 TYR A CA 1
ATOM 3287 C C . TYR A 1 425 ? 15.743 0.265 10.223 1.00 51.16 425 TYR A C 1
ATOM 3289 O O . TYR A 1 425 ? 15.369 1.131 9.448 1.00 51.16 425 TYR A O 1
ATOM 3297 N N . TRP A 1 426 ? 14.962 -0.136 11.235 1.00 60.09 426 TRP A N 1
ATOM 3298 C CA . TRP A 1 426 ? 13.608 0.378 11.474 1.00 60.09 426 TRP A CA 1
ATOM 3299 C C . TRP A 1 426 ? 13.255 0.393 12.962 1.00 60.09 426 TRP A C 1
ATOM 3301 O O . TRP A 1 426 ? 13.076 -0.657 13.587 1.00 60.09 426 TRP A O 1
ATOM 3311 N N . ASP A 1 427 ? 13.148 1.596 13.528 1.00 66.81 427 ASP A N 1
ATOM 3312 C CA . ASP A 1 427 ? 12.557 1.809 14.847 1.00 66.81 427 ASP A CA 1
ATOM 3313 C C . ASP A 1 427 ? 11.035 1.919 14.715 1.00 66.81 427 ASP A C 1
ATOM 3315 O O . ASP A 1 427 ? 10.455 2.984 14.472 1.00 66.81 427 ASP A O 1
ATOM 3319 N N . GLU A 1 428 ? 10.376 0.783 14.915 1.00 73.94 428 GLU A N 1
ATOM 3320 C CA . GLU A 1 428 ? 8.922 0.703 14.892 1.00 73.94 428 GLU A CA 1
ATOM 3321 C C . GLU A 1 428 ? 8.271 1.372 16.111 1.00 73.94 428 GLU A C 1
ATOM 3323 O O . GLU A 1 428 ? 7.054 1.486 16.152 1.00 73.94 428 GLU A O 1
ATOM 3328 N N . THR A 1 429 ? 9.037 1.935 17.056 1.00 78.00 429 THR A N 1
ATOM 3329 C CA . THR A 1 429 ? 8.522 2.877 18.072 1.00 78.00 429 THR A CA 1
ATOM 3330 C C . THR A 1 429 ? 7.936 4.128 17.461 1.00 78.00 429 THR A C 1
ATOM 3332 O O . THR A 1 429 ? 6.936 4.624 17.966 1.00 78.00 429 THR A O 1
ATOM 3335 N N . ARG A 1 430 ? 8.529 4.651 16.392 1.00 85.62 430 ARG A N 1
ATOM 3336 C CA . ARG A 1 430 ? 8.129 5.941 15.803 1.00 85.62 430 ARG A CA 1
ATOM 3337 C C . ARG A 1 430 ? 7.504 5.789 14.421 1.00 85.62 430 ARG A C 1
ATOM 3339 O O . ARG A 1 430 ? 6.908 6.730 13.918 1.00 85.62 430 ARG A O 1
ATOM 3346 N N . SER A 1 431 ? 7.625 4.607 13.825 1.00 85.31 431 SER A N 1
ATOM 3347 C CA . SER A 1 431 ? 7.041 4.257 12.528 1.00 85.31 431 SER A CA 1
ATOM 3348 C C . SER A 1 431 ? 5.528 3.998 12.624 1.00 85.31 431 SER A C 1
ATOM 3350 O O . SER A 1 431 ? 4.897 4.181 13.671 1.00 85.31 431 SER A O 1
ATOM 3352 N N . SER A 1 432 ? 4.916 3.603 11.509 1.00 89.12 432 SER A N 1
ATOM 3353 C CA . SER A 1 432 ? 3.464 3.525 11.365 1.00 89.12 432 SER A CA 1
ATOM 3354 C C . SER A 1 432 ? 2.820 2.207 11.776 1.00 89.12 432 SER A C 1
ATOM 3356 O O . SER A 1 432 ? 1.590 2.120 11.750 1.00 89.12 432 SER A O 1
ATOM 3358 N N . SER A 1 433 ? 3.596 1.213 12.223 1.00 90.38 433 SER A N 1
ATOM 3359 C CA . SER A 1 433 ? 3.011 -0.014 12.759 1.00 90.38 433 SER A CA 1
ATOM 3360 C C . SER A 1 433 ? 2.115 0.285 13.957 1.00 90.38 433 SER A C 1
ATOM 3362 O O . SER A 1 4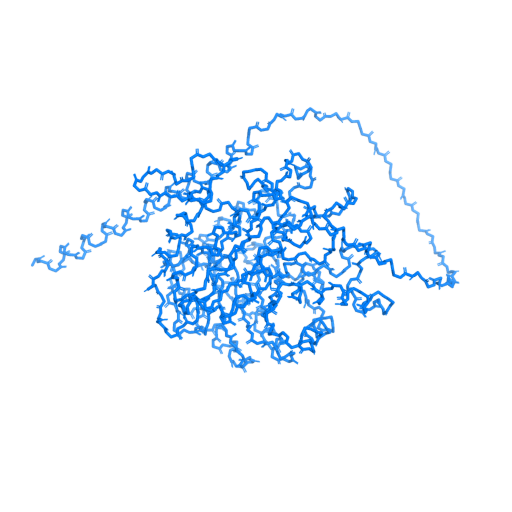33 ? 2.562 0.944 14.897 1.00 90.38 433 SER A O 1
ATOM 3364 N N . PRO A 1 434 ? 0.858 -0.181 13.967 1.00 92.06 434 PRO A N 1
ATOM 3365 C CA . PRO A 1 434 ? -0.013 -0.087 15.132 1.00 92.06 434 PRO A CA 1
ATOM 3366 C C . PRO A 1 434 ? 0.249 -1.215 16.138 1.00 92.06 434 PRO A C 1
ATOM 3368 O O . PRO A 1 434 ? -0.244 -1.143 17.263 1.00 92.06 434 PRO A O 1
ATOM 3371 N N . ARG A 1 435 ? 0.988 -2.265 15.742 1.00 88.44 435 ARG A N 1
ATOM 3372 C CA . ARG A 1 435 ? 1.174 -3.494 16.520 1.00 88.44 435 ARG A CA 1
ATOM 3373 C C . ARG A 1 435 ? 1.734 -3.190 17.896 1.00 88.44 435 ARG A C 1
ATOM 3375 O O . ARG A 1 435 ? 2.762 -2.526 18.011 1.00 88.44 435 ARG A O 1
ATOM 3382 N N . SER A 1 436 ? 1.088 -3.722 18.932 1.00 87.25 436 SER A N 1
ATOM 3383 C CA . SER A 1 436 ? 1.530 -3.523 20.310 1.00 87.25 436 SER A CA 1
ATOM 3384 C C . SER A 1 436 ? 1.664 -2.033 20.648 1.00 87.25 436 SER A C 1
ATOM 3386 O O . SER A 1 436 ? 2.620 -1.621 21.299 1.00 87.25 436 SER A O 1
ATOM 3388 N N . LYS A 1 437 ? 0.685 -1.235 20.202 1.00 90.19 437 LYS A N 1
ATOM 3389 C CA . LYS A 1 437 ? 0.436 0.164 20.580 1.00 90.19 437 LYS A CA 1
ATOM 3390 C C . LYS A 1 437 ? -1.072 0.359 20.814 1.00 90.19 437 LYS A C 1
ATOM 3392 O O . LYS A 1 437 ? -1.867 -0.488 20.400 1.00 90.19 437 LYS A O 1
ATOM 3397 N N . PRO A 1 438 ? -1.521 1.465 21.439 1.00 94.50 438 PRO A N 1
ATOM 3398 C CA . PRO A 1 438 ? -2.948 1.730 21.649 1.00 94.50 438 PRO A CA 1
ATOM 3399 C C . PRO A 1 438 ? -3.778 1.702 20.351 1.00 94.50 438 PRO A C 1
ATOM 3401 O O . PRO A 1 438 ? -4.921 1.244 20.365 1.00 94.50 438 PRO A O 1
ATOM 3404 N N . ALA A 1 439 ? -3.176 2.098 19.224 1.00 95.06 439 ALA A N 1
ATOM 3405 C CA . ALA A 1 439 ? -3.750 2.019 17.880 1.00 95.06 439 ALA A CA 1
ATOM 3406 C C . ALA A 1 439 ? -4.269 0.622 17.496 1.00 95.06 439 ALA A C 1
ATOM 3408 O O . ALA A 1 439 ? -5.332 0.504 16.890 1.00 95.06 439 ALA A O 1
ATOM 3409 N N . GLU A 1 440 ? -3.577 -0.449 17.889 1.00 94.38 440 GLU A N 1
ATOM 3410 C CA . GLU A 1 440 ? -4.033 -1.815 17.621 1.00 94.38 440 GLU A CA 1
ATOM 3411 C C . GLU A 1 440 ? -5.379 -2.111 18.284 1.00 94.38 440 GLU A C 1
ATOM 3413 O O . GLU A 1 440 ? -6.244 -2.729 17.676 1.00 94.38 440 GLU A O 1
ATOM 3418 N N . SER A 1 441 ? -5.596 -1.631 19.513 1.00 94.06 441 SER A N 1
ATOM 3419 C CA . SER A 1 441 ? -6.870 -1.847 20.211 1.00 94.06 441 SER A CA 1
ATOM 3420 C C . SER A 1 441 ? -8.033 -1.144 19.509 1.00 94.06 441 SER A C 1
ATOM 3422 O O . SER A 1 441 ? -9.144 -1.678 19.488 1.00 94.06 441 SER A O 1
ATOM 3424 N N . ILE A 1 442 ? -7.774 0.026 18.917 1.00 95.12 442 ILE A N 1
ATOM 3425 C CA . ILE A 1 442 ? -8.739 0.739 18.072 1.00 95.12 442 ILE A CA 1
ATOM 3426 C C . ILE A 1 442 ? -9.062 -0.107 16.837 1.00 95.12 442 ILE A C 1
ATOM 3428 O O . ILE A 1 442 ? -10.233 -0.391 16.586 1.00 95.12 442 ILE A O 1
ATOM 3432 N N . MET A 1 443 ? -8.045 -0.604 16.127 1.00 94.31 443 MET A N 1
ATOM 3433 C CA . MET A 1 443 ? -8.250 -1.490 14.976 1.00 94.31 443 MET A CA 1
ATOM 3434 C C . MET A 1 443 ? -9.046 -2.742 15.339 1.00 94.31 443 MET A C 1
ATOM 3436 O O . MET A 1 443 ? -10.050 -3.027 14.692 1.00 94.31 443 MET A O 1
ATOM 3440 N N . THR A 1 444 ? -8.655 -3.465 16.394 1.00 93.94 444 THR A N 1
ATOM 3441 C CA . THR A 1 444 ? -9.364 -4.668 16.850 1.00 93.94 444 THR A CA 1
ATOM 3442 C C . THR A 1 444 ? -10.829 -4.361 17.143 1.00 93.94 444 THR A C 1
ATOM 3444 O O . THR A 1 444 ? -11.699 -5.158 16.787 1.00 93.94 444 THR A O 1
ATOM 3447 N N . PHE A 1 445 ? -11.129 -3.220 17.777 1.00 92.69 445 PHE A N 1
ATOM 3448 C CA . PHE A 1 445 ? -12.508 -2.801 18.014 1.00 92.69 445 PHE A CA 1
ATOM 3449 C C . PHE A 1 445 ? -13.261 -2.629 16.692 1.00 92.69 445 PHE A C 1
ATOM 3451 O O . PHE A 1 445 ? -14.263 -3.315 16.491 1.00 92.69 445 PHE A O 1
ATOM 3458 N N . TRP A 1 446 ? -12.767 -1.783 15.788 1.00 92.19 446 TRP A N 1
ATOM 3459 C CA . TRP A 1 446 ? -13.460 -1.442 14.544 1.00 92.19 446 TRP A CA 1
ATOM 3460 C C . TRP A 1 446 ? -13.577 -2.623 13.576 1.00 92.19 446 TRP A C 1
ATOM 3462 O O . TRP A 1 446 ? -14.655 -2.870 13.044 1.00 92.19 446 TRP A O 1
ATOM 3472 N N . TYR A 1 447 ? -12.543 -3.452 13.437 1.00 93.19 447 TYR A N 1
ATOM 3473 C CA . TYR A 1 447 ? -12.596 -4.679 12.632 1.00 93.19 447 TYR A CA 1
ATOM 3474 C C . TYR A 1 447 ? -13.497 -5.765 13.241 1.00 93.19 447 TYR A C 1
ATOM 3476 O O . TYR A 1 447 ? -13.921 -6.685 12.534 1.00 93.19 447 TYR A O 1
ATOM 3484 N N . SER A 1 448 ? -13.835 -5.673 14.529 1.00 90.00 448 SER A N 1
ATOM 3485 C CA . SER A 1 448 ? -14.808 -6.562 15.182 1.00 90.00 448 SER A CA 1
ATOM 3486 C C . SER A 1 448 ? -16.248 -6.054 15.102 1.00 90.00 448 SER A C 1
ATOM 3488 O O . SER A 1 448 ? -17.176 -6.800 15.430 1.00 90.00 448 SER A O 1
ATOM 3490 N N . VAL A 1 449 ? -16.463 -4.795 14.713 1.00 81.50 449 VAL A N 1
ATOM 3491 C CA . VAL A 1 449 ? -17.803 -4.291 14.420 1.00 81.50 449 VAL A CA 1
ATOM 3492 C C . VAL A 1 449 ? -18.209 -4.867 13.059 1.00 81.50 449 VAL A C 1
ATOM 3494 O O . VAL A 1 449 ? -17.534 -4.675 12.052 1.00 81.50 449 VAL A O 1
ATOM 3497 N N . THR A 1 450 ? -19.255 -5.688 13.084 1.00 56.06 450 THR A N 1
ATOM 3498 C CA . THR A 1 450 ? -19.877 -6.357 11.932 1.00 56.06 450 THR A CA 1
ATOM 3499 C C . THR A 1 450 ? -21.243 -5.776 11.667 1.00 56.06 450 THR A C 1
ATOM 3501 O O . THR A 1 450 ? -21.969 -5.613 12.686 1.00 56.06 450 THR A O 1
#

pLDDT: mean 78.86, std 21.51, range [30.84, 98.81]

Radius of gyration: 23.54 Å; Cα contacts (8 Å, |Δi|>4): 697; chains: 1; bounding box: 73×60×64 Å